Protein 8GR7 (pdb70)

Nearest PDB structures (foldseek):
  8gr7-assembly2_B  TM=1.003E+00  e=1.292E-47  Taiwanofungus camphoratus
  8gr5-assembly1_A  TM=9.965E-01  e=9.654E-43  Taiwanofungus camphoratus
  7ofl-assembly1_B  TM=9.695E-01  e=3.836E-22  Coniophora puteana RWD-64-598 SS2
  8gy0-assembly1_A  TM=8.662E-01  e=9.478E-16  Agrocybe pediades
  4okz-assembly3_C  TM=9.118E-01  e=4.855E-12  Streptomyces pristinaespiralis ATCC 25486

Organism: Taiwanofungus camphoratus (NCBI:txid2696576)

CATH classification: 1.10.600.10

Secondary structure (DSSP, 8-state):
-EEE---TGGG--SPP---TTHHHHHHHHHHHHHTS--S-HHHHHHHTTS-HHHHHHHHSTT--HHHHHHHHHHHHHHHHHHHHHHTS-HHHHHHHHHHHHHHHH-TT---S-HHHHHHHHHHHHHHHH--HHHHHHHHHHHHHHHHHHHHHHHHHHHT----HHHHHHHHHHHT-HHHHHTTHHHHHTSPPPGGGGG-HHHHHHHHHHHHHHHHHHHHHHHHHHHHTT-TTSSHHHHHHHHHT--HHHHHHHHHHHHHHHHHHHHHHHTT-----HHHHHHHHHHHHHHHHHHHHHHHHHTTSSTTTGGGHHHHHHH-EEEPPP-/-EEE---TTTT--SPP---TTHHHHHHHHHHHHTTS--S-HHHHHHHTTS-HHHHHHHHSTT--HHHHHHHHHHHHHHHHHHHHHHTS-HHHHHHHHHHHHHHHH-TT---S-HHHHHHHHHHHHHTTT--HHHHHHHHHHHHHHHHHHHHHHHHHHHT----HHHHHHHHHHHT-HHHHHTTHHHHTTSPPPGGGGG-HHHHHHHHHHHHHHHHHHHHHHHHHHHHTT-GGGSHHHHHHHHHT--HHHHHHHHHHHHHHHHHHHHHHGGG-----HHHHHHHHHHHHHHHHHHHHHHHHHTTSSTTT-TTHHHHHHH-EEEPP-

Foldseek 3Di:
DKAFFFLLLVLFPDDWFFAPCLVPLVVVLVVLLVVADQDDPVLVVQLVQFPQLLLLRGQPNVFDNLLSSLLSLVSSLLVSLLRNLVPDALVVNLVSLVLLLCLLPPVVDAPPHRSSVSSVVSSVSLVVQADPQLSVVLSVLSVLQSVLSSVLRNCLVVVHADAPVVLVSSLLRVVCVVNSLSCLCVRVRHDADPVQCPDPLSVLLVVLLSVLLSLSCQLLQCQVCVQVSNNRSGQQVNCCVPVVDDNNVSSVVSNVSNSVSSVSNVVSVVVDDDDDPVNVVSSVSSSVSSSSSSNSSVVSSLVTCNRAHPCSVVCSPVSMDDHDHD/DKAFFFLLLVLFPDDWFFAPCLVVLVVVLVVLLVVFDQDDPVVVVQLVQFPQLLLLRQLPNPFDRLLSSLLSLVSSLLVSLLRNLVPDALVVNLVSLVLLLCLLPPVPDDPPHRNSVSSVVSSVSLVVQADPQLSVQLSVLSVLQSVLSSVLRNCLVVVHADAPVVLLSSLLRVVCVSNSLSCLCVRVRHDAPPCCCVDPLSVLLVVLLSVLLSLSCQLLQCQVCVVVSSNSSGQQVNCCVPVVDDNNVSSVVSNVVNSVSSVSNVVSVVVDDDDDVVNVVSSVSSSVSSSSSSNSSVVSSLVGCNRAHPCSVVCSPRSMDDHDD

B-factor: mean 23.06, std 11.23, range [4.75, 78.36]

Solvent-accessible surface area: 26043 Å² total; per-residue (Å²): 201,92,6,55,2,14,52,1,51,80,59,18,86,35,119,27,47,40,4,115,62,7,37,131,0,9,59,70,0,40,68,32,5,68,83,28,138,51,25,65,103,185,29,110,52,132,18,78,43,4,6,6,15,0,13,0,0,7,0,0,9,74,4,35,73,47,35,0,33,0,0,0,1,0,4,0,0,14,24,2,1,43,10,31,4,15,101,49,68,0,148,69,0,78,110,12,2,35,18,0,8,39,0,0,99,57,99,93,72,79,81,68,43,31,17,0,113,0,0,36,62,0,39,50,27,0,66,137,122,18,20,118,12,2,34,134,32,0,33,111,25,0,87,63,5,3,50,2,6,0,85,22,0,47,35,52,94,160,52,97,21,19,66,43,78,47,4,44,89,6,24,63,25,7,31,7,4,51,1,6,1,10,0,0,8,1,16,54,62,76,43,6,56,91,47,4,47,127,18,93,38,1,72,38,0,17,64,6,0,0,10,0,10,5,14,1,25,1,1,3,1,19,7,27,23,17,12,82,40,24,25,26,20,0,0,0,14,0,4,43,154,78,105,141,40,91,27,60,52,0,0,80,44,0,4,112,53,0,35,76,21,8,88,131,1,56,95,9,86,72,51,43,52,93,104,39,124,87,31,38,59,14,3,55,53,6,6,122,2,0,20,49,10,2,4,0,6,0,37,2,0,10,31,0,23,45,9,18,18,73,47,3,9,36,26,78,53,38,69,72,9,66,62,104,163,197,176,120,5,57,3,15,54,1,54,79,60,18,87,39,120,22,50,40,4,118,62,7,45,127,0,10,64,61,0,41,68,30,8,64,84,28,143,50,22,66,110,180,30,104,58,134,16,76,43,3,4,5,18,0,14,0,0,8,0,0,10,71,4,34,59,51,35,0,33,0,0,1,1,0,5,0,0,13,23,3,1,42,20,30,2,16,103,48,61,0,138,52,1,69,119,12,2,55,13,0,14,32,0,0,101,65,91,92,72,87,75,68,44,37,19,0,121,1,0,52,65,0,39,52,36,0,61,148,129,20,19,113,9,1,42,117,21,0,33,101,22,0,68,63,5,5,55,2,6,0,89,24,0,41,34,50,106,165,51,99,18,20,66,73,76,48,3,31,90,21,22,64,25,8,32,7,4,49,2,6,1,12,0,0,11,2,13,57,61,78,41,8,58,81,49,3,38,132,20,99,39,2,85,48,0,17,54,0,0,0,5,0,10,2,12,1,24,2,1,3,3,24,13,38,33,43,28,97,58,25,28,26,20,0,0,0,15,0,4,58,150,80,102,140,39,86,25,58,54,0,1,82,44,0,4,111,49,0,36,64,1,8,89,99,0,54,102,18,81,67,49,46,52,92,106,39,123,88,30,43,60,17,3,51,55,6,6,114,2,0,18,50,9,2,5,0,6,0,37,2,0,10,29,0,23,67,12,22,20,76,48,2,7,35,25,75,55,35,66,73,10,78,35,115,195

Structure (mmCIF, N/CA/C/O backbone):
data_8GR7
#
_entry.id   8GR7
#
_cell.length_a   45.203
_cell.length_b   45.224
_cell.length_c   79.324
_cell.angle_alpha   85.060
_cell.angle_beta   78.050
_cell.angle_gamma   79.950
#
_symmetry.space_group_name_H-M   'P 1'
#
loop_
_entity.id
_entity.type
_entity.pdbx_description
1 polymer AcCop4
2 non-polymer 'MAGNESIUM ION'
3 non-polymer PYROPHOSPHATE
4 non-polymer DI(HYDROXYETHYL)ETHER
5 water water
#
loop_
_atom_site.group_PDB
_atom_site.id
_atom_site.type_symbol
_atom_site.label_atom_id
_atom_site.label_alt_id
_atom_site.label_comp_id
_atom_site.label_asym_id
_atom_site.label_entity_id
_atom_site.label_seq_id
_atom_site.pdbx_PDB_ins_code
_atom_site.Cartn_x
_atom_site.Cartn_y
_atom_site.Cartn_z
_atom_site.occupancy
_atom_site.B_iso_or_equiv
_atom_site.auth_seq_id
_atom_site.auth_comp_id
_atom_site.auth_asym_id
_atom_site.auth_atom_id
_atom_site.pdbx_PDB_model_num
ATOM 1 N N . LYS A 1 6 ? 30.079 3.731 1.887 1.00 43.84 6 LYS A N 1
ATOM 2 C CA . LYS A 1 6 ? 29.178 3.317 0.819 1.00 44.55 6 LYS A CA 1
ATOM 3 C C . LYS A 1 6 ? 28.897 1.808 0.864 1.00 36.92 6 LYS A C 1
ATOM 4 O O . LYS A 1 6 ? 27.770 1.372 1.124 1.00 28.96 6 LYS A O 1
ATOM 10 N N . GLN A 1 7 ? 29.938 1.026 0.591 1.00 33.04 7 GLN A N 1
ATOM 11 C CA . GLN A 1 7 ? 29.850 -0.420 0.479 1.00 30.11 7 GLN A CA 1
ATOM 12 C C . GLN A 1 7 ? 31.106 -1.036 1.067 1.00 33.40 7 GLN A C 1
ATOM 13 O O . GLN A 1 7 ? 32.138 -0.376 1.211 1.00 36.01 7 GLN A O 1
ATOM 19 N N . PHE A 1 8 ? 31.017 -2.324 1.380 1.00 19.31 8 PHE A N 1
ATOM 20 C CA . PHE A 1 8 ? 32.194 -3.089 1.750 1.00 22.13 8 PHE A CA 1
ATOM 21 C C . PHE A 1 8 ? 31.906 -4.548 1.443 1.00 21.30 8 PHE A C 1
ATOM 22 O O . PHE A 1 8 ? 30.773 -4.923 1.128 1.00 19.85 8 PHE A O 1
ATOM 30 N N . THR A 1 9 ? 32.945 -5.367 1.489 1.00 17.94 9 THR A N 1
ATOM 31 C CA . THR A 1 9 ? 32.787 -6.793 1.253 1.00 18.70 9 THR A CA 1
ATOM 32 C C . THR A 1 9 ? 33.086 -7.569 2.525 1.00 23.30 9 THR A C 1
ATOM 33 O O . THR A 1 9 ? 34.063 -7.286 3.228 1.00 20.23 9 THR A O 1
ATOM 37 N N . LEU A 1 10 ? 32.213 -8.527 2.820 1.00 19.96 10 LEU A N 1
ATOM 38 C CA . LEU A 1 10 ? 32.385 -9.416 3.952 1.00 15.66 10 LEU A CA 1
ATOM 39 C C . LEU A 1 10 ? 33.627 -10.280 3.783 1.00 15.89 10 LEU A C 1
ATOM 40 O O . LEU A 1 10 ? 34.011 -10.622 2.659 1.00 15.86 10 LEU A O 1
ATOM 45 N N . PRO A 1 11 ? 34.254 -10.675 4.887 1.00 21.29 11 PRO A N 1
ATOM 46 C CA . PRO A 1 11 ? 35.263 -11.728 4.805 1.00 19.06 11 PRO A CA 1
ATOM 47 C C . PRO A 1 11 ? 34.604 -13.032 4.392 1.00 19.82 11 PRO A C 1
ATOM 48 O O . PRO A 1 11 ? 33.422 -13.270 4.661 1.00 18.67 11 PRO A O 1
ATOM 52 N N . ASP A 1 12 ? 35.376 -13.881 3.710 1.00 22.08 12 ASP A N 1
ATOM 53 C CA . ASP A 1 12 ? 34.825 -15.124 3.164 1.00 24.20 12 ASP A CA 1
ATOM 54 C C . ASP A 1 12 ? 34.938 -16.221 4.218 1.00 23.71 12 ASP A C 1
ATOM 55 O O . ASP A 1 12 ? 35.775 -17.121 4.141 1.00 15.77 12 ASP A O 1
ATOM 60 N N . LEU A 1 13 ? 34.040 -16.159 5.204 1.00 17.77 13 LEU A N 1
ATOM 61 C CA . LEU A 1 13 ? 34.147 -17.053 6.356 1.00 19.79 13 LEU A CA 1
ATOM 62 C C . LEU A 1 13 ? 33.810 -18.500 6.003 1.00 24.22 13 LEU A C 1
ATOM 63 O O . LEU A 1 13 ? 34.403 -19.430 6.568 1.00 19.99 13 LEU A O 1
ATOM 68 N N . LEU A 1 14 ? 32.861 -18.718 5.092 1.00 17.30 14 LEU A N 1
ATOM 69 C CA . LEU A 1 14 ? 32.534 -20.085 4.702 1.00 24.24 14 LEU A CA 1
ATOM 70 C C . LEU A 1 14 ? 33.726 -20.774 4.054 1.00 22.59 14 LEU A C 1
ATOM 71 O O . LEU A 1 14 ? 33.918 -21.981 4.233 1.00 24.10 14 LEU A O 1
ATOM 76 N N . ALA A 1 15 ? 34.548 -20.016 3.320 1.00 18.17 15 ALA A N 1
ATOM 77 C CA . ALA A 1 15 ? 35.764 -20.568 2.734 1.00 20.91 15 ALA A CA 1
ATOM 78 C C . ALA A 1 15 ? 36.758 -20.992 3.799 1.00 25.20 15 ALA A C 1
ATOM 79 O O . ALA A 1 15 ? 37.592 -21.868 3.549 1.00 26.61 15 ALA A O 1
ATOM 81 N N . MET A 1 16 ? 36.697 -20.381 4.981 1.00 21.25 16 MET A N 1
ATOM 82 C CA . MET A 1 16 ? 37.598 -20.727 6.073 1.00 23.81 16 MET A CA 1
ATOM 83 C C . MET A 1 16 ? 37.068 -21.857 6.936 1.00 29.34 16 MET A C 1
ATOM 84 O O . MET A 1 16 ? 37.759 -22.276 7.870 1.00 29.54 16 MET A O 1
ATOM 89 N N . CYS A 1 17 ? 35.863 -22.354 6.650 1.00 20.04 17 CYS A N 1
ATOM 90 C CA . CYS A 1 17 ? 35.229 -23.346 7.499 1.00 25.82 17 CYS A CA 1
ATOM 91 C C . CYS A 1 17 ? 35.417 -24.730 6.903 1.00 24.50 17 CYS A C 1
ATOM 92 O O . CYS A 1 17 ? 34.816 -25.038 5.863 1.00 30.04 17 CYS A O 1
ATOM 95 N N . PRO A 1 18 ? 36.232 -25.593 7.520 1.00 21.35 18 PRO A N 1
ATOM 96 C CA . PRO A 1 18 ? 36.405 -26.959 7.013 1.00 20.07 18 PRO A CA 1
ATOM 97 C C . PRO A 1 18 ? 35.317 -27.930 7.437 1.00 26.71 18 PRO A C 1
ATOM 98 O O . PRO A 1 18 ? 35.336 -29.080 6.981 1.00 27.54 18 PRO A O 1
ATOM 102 N N . PHE A 1 19 ? 34.405 -27.538 8.324 1.00 19.93 19 PHE A N 1
ATOM 103 C CA . PHE A 1 19 ? 33.395 -28.472 8.805 1.00 26.84 19 PHE A CA 1
ATOM 104 C C . PHE A 1 19 ? 32.263 -28.624 7.799 1.00 21.30 19 PHE A C 1
ATOM 105 O O . PHE A 1 19 ? 31.964 -27.713 7.026 1.00 31.53 19 PHE A O 1
ATOM 113 N N . THR A 1 20 ? 31.628 -29.792 7.818 1.00 20.45 20 THR A N 1
ATOM 114 C CA . THR A 1 20 ? 30.509 -30.086 6.934 1.00 26.22 20 THR A CA 1
ATOM 115 C C . THR A 1 20 ? 29.210 -29.833 7.689 1.00 29.26 20 THR A C 1
ATOM 116 O O . THR A 1 20 ? 28.985 -30.415 8.756 1.00 32.27 20 THR A O 1
ATOM 120 N N . GLY A 1 21 ? 28.368 -28.950 7.145 1.00 20.94 21 GLY A N 1
ATOM 121 C CA . GLY A 1 21 ? 27.151 -28.585 7.835 1.00 17.72 21 GLY A CA 1
ATOM 122 C C . GLY A 1 21 ? 26.022 -29.556 7.563 1.00 26.07 21 GLY A C 1
ATOM 123 O O . GLY A 1 21 ? 26.056 -30.342 6.619 1.00 22.16 21 GLY A O 1
ATOM 124 N N . SER A 1 22 ? 25.002 -29.491 8.417 1.00 28.06 22 SER A N 1
ATOM 125 C CA . SER A 1 22 ? 23.841 -30.351 8.273 1.00 17.45 22 SER A CA 1
ATOM 126 C C . SER A 1 22 ? 22.614 -29.613 8.779 1.00 17.13 22 SER A C 1
ATOM 127 O O . SER A 1 22 ? 22.708 -28.509 9.328 1.00 19.68 22 SER A O 1
ATOM 130 N N . THR A 1 23 ? 21.451 -30.239 8.582 1.00 16.80 23 THR A N 1
ATOM 131 C CA . THR A 1 23 ? 20.188 -29.702 9.070 1.00 18.92 23 THR A CA 1
ATOM 132 C C . THR A 1 23 ? 19.411 -30.795 9.790 1.00 19.26 23 THR A C 1
ATOM 133 O O . THR A 1 23 ? 19.682 -31.991 9.646 1.00 16.55 23 THR A O 1
ATOM 137 N N . ASN A 1 24 ? 18.444 -30.367 10.569 1.00 11.14 24 ASN A N 1
ATOM 138 C CA . ASN A 1 24 ? 17.690 -31.298 11.382 1.00 18.10 24 ASN A CA 1
ATOM 139 C C . ASN A 1 24 ? 16.486 -31.820 10.610 1.00 18.50 24 ASN A C 1
ATOM 140 O O . ASN A 1 24 ? 15.674 -31.020 10.133 1.00 22.15 24 ASN A O 1
ATOM 145 N N . PRO A 1 25 ? 16.329 -33.141 10.499 1.00 20.85 25 PRO A N 1
ATOM 146 C CA . PRO A 1 25 ? 15.156 -33.693 9.788 1.00 25.07 25 PRO A CA 1
ATOM 147 C C . PRO A 1 25 ? 13.820 -33.346 10.428 1.00 24.21 25 PRO A C 1
ATOM 148 O O . PRO A 1 25 ? 12.790 -33.398 9.744 1.00 24.81 25 PRO A O 1
ATOM 152 N N . HIS A 1 26 ? 13.793 -33.006 11.714 1.00 17.48 26 HIS A N 1
ATOM 153 C CA . HIS A 1 26 ? 12.567 -32.621 12.397 1.00 17.10 26 HIS A CA 1
ATOM 154 C C . HIS A 1 26 ? 12.211 -31.163 12.196 1.00 17.50 26 HIS A C 1
ATOM 155 O O . HIS A 1 26 ? 11.304 -30.677 12.882 1.00 18.42 26 HIS A O 1
ATOM 162 N N . TYR A 1 27 ? 12.904 -30.456 11.297 1.00 16.74 27 TYR A N 1
ATOM 163 C CA . TYR A 1 27 ? 12.700 -29.015 11.177 1.00 19.39 27 TYR A CA 1
ATOM 164 C C . TYR A 1 27 ? 11.253 -28.681 10.833 1.00 23.06 27 TYR A C 1
ATOM 165 O O . TYR A 1 27 ? 10.639 -27.813 11.462 1.00 19.48 27 TYR A O 1
ATOM 174 N N . ALA A 1 28 ? 10.697 -29.350 9.825 1.00 21.20 28 ALA A N 1
ATOM 175 C CA . ALA A 1 28 ? 9.381 -28.967 9.335 1.00 18.46 28 ALA A CA 1
ATOM 176 C C . ALA A 1 28 ? 8.335 -29.033 10.443 1.00 16.75 28 ALA A C 1
ATOM 177 O O . ALA A 1 28 ? 7.532 -28.108 10.602 1.00 19.45 28 ALA A O 1
ATOM 179 N N . LYS A 1 29 ? 8.347 -30.098 11.244 1.00 15.76 29 LYS A N 1
ATOM 180 C CA . LYS A 1 29 ? 7.304 -30.255 12.251 1.00 19.25 29 LYS A CA 1
ATOM 181 C C . LYS A 1 29 ? 7.606 -29.488 13.538 1.00 22.13 29 LYS A C 1
ATOM 182 O O . LYS A 1 29 ? 6.731 -28.775 14.034 1.00 15.72 29 LYS A O 1
ATOM 188 N N . ALA A 1 30 ? 8.839 -29.548 14.056 1.00 21.79 30 ALA A N 1
ATOM 189 C CA . ALA A 1 30 ? 9.154 -28.797 15.271 1.00 18.54 30 ALA A CA 1
ATOM 190 C C . ALA A 1 30 ? 9.136 -27.291 15.041 1.00 18.54 30 ALA A C 1
ATOM 191 O O . ALA A 1 30 ? 8.786 -26.537 15.955 1.00 18.28 30 ALA A O 1
ATOM 193 N N . ALA A 1 31 ? 9.507 -26.828 13.840 1.00 19.76 31 ALA A N 1
ATOM 194 C CA . ALA A 1 31 ? 9.478 -25.390 13.573 1.00 19.86 31 ALA A CA 1
ATOM 195 C C . ALA A 1 31 ? 8.054 -24.862 13.534 1.00 14.77 31 ALA A C 1
ATOM 196 O O . ALA A 1 31 ? 7.783 -23.775 14.054 1.00 19.46 31 ALA A O 1
ATOM 198 N N . ALA A 1 32 ? 7.130 -25.605 12.908 1.00 17.32 32 ALA A N 1
ATOM 199 C CA . ALA A 1 32 ? 5.727 -25.187 12.907 1.00 19.81 32 ALA A CA 1
ATOM 200 C C . ALA A 1 32 ? 5.169 -25.130 14.326 1.00 15.85 32 ALA A C 1
ATOM 201 O O . ALA A 1 32 ? 4.433 -24.202 14.677 1.00 16.46 32 ALA A O 1
ATOM 203 N N . GLU A 1 33 ? 5.516 -26.117 15.155 1.00 17.31 33 GLU A N 1
ATOM 204 C CA . GLU A 1 33 ? 5.104 -26.105 16.557 1.00 18.36 33 GLU A CA 1
ATOM 205 C C . GLU A 1 33 ? 5.713 -24.927 17.305 1.00 13.50 33 GLU A C 1
ATOM 206 O O . GLU A 1 33 ? 5.027 -24.235 18.064 1.00 16.41 33 GLU A O 1
ATOM 212 N N . SER A 1 34 ? 7.023 -24.717 17.147 1.00 17.13 34 SER A N 1
ATOM 213 C CA . SER A 1 34 ? 7.686 -23.631 17.865 1.00 10.66 34 SER A CA 1
ATOM 214 C C . SER A 1 34 ? 7.191 -22.273 17.392 1.00 12.78 34 SER A C 1
ATOM 215 O O . SER A 1 34 ? 6.959 -21.367 18.206 1.00 17.83 34 SER A O 1
ATOM 218 N N . SER A 1 35 ? 7.013 -22.101 16.080 1.00 15.07 35 SER A N 1
ATOM 219 C CA . SER A 1 35 ? 6.553 -20.803 15.594 1.00 16.11 35 SER A CA 1
ATOM 220 C C . SER A 1 35 ? 5.135 -20.517 16.077 1.00 27.02 35 SER A C 1
ATOM 221 O O . SER A 1 35 ? 4.818 -19.379 16.453 1.00 25.92 35 SER A O 1
ATOM 224 N N . ALA A 1 36 ? 4.277 -21.545 16.094 1.00 19.86 36 ALA A N 1
ATOM 225 C CA . ALA A 1 36 ? 2.926 -21.360 16.616 1.00 16.42 36 ALA A CA 1
ATOM 226 C C . ALA A 1 36 ? 2.954 -21.068 18.110 1.00 22.51 36 ALA A C 1
ATOM 227 O O . ALA A 1 36 ? 2.171 -20.248 18.604 1.00 27.66 36 ALA A O 1
ATOM 229 N N . TRP A 1 37 ? 3.866 -21.711 18.840 1.00 18.97 37 TRP A N 1
ATOM 230 C CA . TRP A 1 37 ? 4.016 -21.448 20.270 1.00 20.56 37 TRP A CA 1
ATOM 231 C C . TRP A 1 37 ? 4.412 -19.998 20.551 1.00 23.52 37 TRP A C 1
ATOM 232 O O . TRP A 1 37 ? 3.779 -19.329 21.373 1.00 22.08 37 TRP A O 1
ATOM 243 N N . VAL A 1 38 ? 5.479 -19.502 19.917 1.00 20.82 38 VAL A N 1
ATOM 244 C CA . VAL A 1 38 ? 5.950 -18.156 20.248 1.00 20.53 38 VAL A CA 1
ATOM 245 C C . VAL A 1 38 ? 4.951 -17.105 19.782 1.00 21.97 38 VAL A C 1
ATOM 246 O O . VAL A 1 38 ? 4.760 -16.075 20.441 1.00 16.88 38 VAL A O 1
ATOM 250 N N . ASN A 1 39 ? 4.297 -17.341 18.650 1.00 23.34 39 ASN A N 1
ATOM 251 C CA . ASN A 1 39 ? 3.351 -16.370 18.123 1.00 33.28 39 ASN A CA 1
ATOM 252 C C . ASN A 1 39 ? 2.024 -16.391 18.859 1.00 33.34 39 ASN A C 1
ATOM 253 O O . ASN A 1 39 ? 1.170 -15.533 18.610 1.00 39.42 39 ASN A O 1
ATOM 258 N N . SER A 1 40 ? 1.845 -17.327 19.772 1.00 30.58 40 SER A N 1
ATOM 259 C CA . SER A 1 40 ? 0.698 -17.308 20.657 1.00 35.70 40 SER A CA 1
ATOM 260 C C . SER A 1 40 ? 0.834 -16.245 21.739 1.00 41.09 40 SER A C 1
ATOM 261 O O . SER A 1 40 ? -0.051 -16.125 22.594 1.00 37.15 40 SER A O 1
ATOM 264 N N . TYR A 1 41 ? 1.914 -15.469 21.714 1.00 33.77 41 TYR A N 1
ATOM 265 C CA . TYR A 1 41 ? 2.152 -14.429 22.696 1.00 27.05 41 TYR A CA 1
ATOM 266 C C . TYR A 1 41 ? 2.186 -13.069 22.013 1.00 27.11 41 TYR A C 1
ATOM 267 O O . TYR A 1 41 ? 2.683 -12.931 20.889 1.00 25.02 41 TYR A O 1
ATOM 276 N N . ASN A 1 42 ? 1.629 -12.068 22.684 1.00 31.63 42 ASN A N 1
ATOM 277 C CA . ASN A 1 42 ? 1.627 -10.699 22.182 1.00 43.35 42 ASN A CA 1
ATOM 278 C C . ASN A 1 42 ? 2.634 -9.905 23.006 1.00 42.00 42 ASN A C 1
ATOM 279 O O . ASN A 1 42 ? 2.372 -9.572 24.167 1.00 41.06 42 ASN A O 1
ATOM 284 N N . ILE A 1 43 ? 3.786 -9.616 22.405 1.00 38.66 43 ILE A N 1
ATOM 285 C CA . ILE A 1 43 ? 4.896 -8.988 23.115 1.00 36.88 43 ILE A CA 1
ATOM 286 C C . ILE A 1 43 ? 5.614 -7.997 22.211 1.00 30.19 43 ILE A C 1
ATOM 287 O O . ILE A 1 43 ? 6.151 -6.993 22.684 1.00 36.46 43 ILE A O 1
ATOM 292 N N . LEU A 1 44 ? 5.629 -8.266 20.910 1.00 24.97 44 LEU A N 1
ATOM 293 C CA . LEU A 1 44 ? 6.349 -7.438 19.956 1.00 24.37 44 LEU A CA 1
ATOM 294 C C . LEU A 1 44 ? 5.402 -6.485 19.233 1.00 31.07 44 LEU A C 1
ATOM 295 O O . LEU A 1 44 ? 4.213 -6.765 19.059 1.00 32.52 44 LEU A O 1
ATOM 300 N N . SER A 1 45 ? 5.952 -5.355 18.804 1.00 31.03 45 SER A N 1
ATOM 301 C CA . SER A 1 45 ? 5.208 -4.433 17.965 1.00 40.48 45 SER A CA 1
ATOM 302 C C . SER A 1 45 ? 4.912 -5.079 16.616 1.00 46.30 45 SER A C 1
ATOM 303 O O . SER A 1 45 ? 5.572 -6.033 16.194 1.00 42.20 45 SER A O 1
ATOM 306 N N . ASP A 1 46 ? 3.893 -4.549 15.934 1.00 42.44 46 ASP A N 1
ATOM 307 C CA . ASP A 1 46 ? 3.548 -5.080 14.620 1.00 50.93 46 ASP A CA 1
ATOM 308 C C . ASP A 1 46 ? 4.722 -4.994 13.652 1.00 45.65 46 ASP A C 1
ATOM 309 O O . ASP A 1 46 ? 4.884 -5.873 12.798 1.00 49.63 46 ASP A O 1
ATOM 314 N N . ARG A 1 47 ? 5.560 -3.961 13.775 1.00 42.71 47 ARG A N 1
ATOM 315 C CA . ARG A 1 47 ? 6.718 -3.852 12.890 1.00 44.26 47 ARG A CA 1
ATOM 316 C C . ARG A 1 47 ? 7.803 -4.855 13.274 1.00 45.54 47 ARG A C 1
ATOM 317 O O . ARG A 1 47 ? 8.396 -5.503 12.402 1.00 33.73 47 ARG A O 1
ATOM 325 N N . LYS A 1 48 ? 8.074 -4.996 14.574 1.00 43.57 48 LYS A N 1
ATOM 326 C CA . LYS A 1 48 ? 9.016 -6.013 15.028 1.00 38.37 48 LYS A CA 1
ATOM 327 C C . LYS A 1 48 ? 8.499 -7.416 14.719 1.00 35.43 48 LYS A C 1
ATOM 328 O O . LYS A 1 48 ? 9.271 -8.296 14.318 1.00 31.35 48 LYS A O 1
ATOM 334 N N . ARG A 1 49 ? 7.193 -7.641 14.890 1.00 30.88 49 ARG A N 1
ATOM 335 C CA . ARG A 1 49 ? 6.614 -8.937 14.548 1.00 29.12 49 ARG A CA 1
ATOM 336 C C . ARG A 1 49 ? 6.850 -9.276 13.083 1.00 32.99 49 ARG A C 1
ATOM 337 O O . ARG A 1 49 ? 7.274 -10.388 12.754 1.00 33.46 49 ARG A O 1
ATOM 345 N N . ALA A 1 50 ? 6.577 -8.323 12.188 1.00 33.69 50 ALA A N 1
ATOM 346 C CA . ALA A 1 50 ? 6.760 -8.561 10.760 1.00 32.87 50 ALA A CA 1
ATOM 347 C C . ALA A 1 50 ? 8.179 -9.031 10.442 1.00 35.11 50 ALA A C 1
ATOM 348 O O . ALA A 1 50 ? 8.369 -9.933 9.618 1.00 32.16 50 ALA A O 1
ATOM 350 N N . PHE A 1 51 ? 9.191 -8.438 11.084 1.00 31.34 51 PHE A N 1
ATOM 351 C CA . PHE A 1 51 ? 10.563 -8.887 10.846 1.00 29.29 51 PHE A CA 1
ATOM 352 C C . PHE A 1 51 ? 10.832 -10.228 11.521 1.00 31.07 51 PHE A C 1
ATOM 353 O O . PHE A 1 51 ? 11.500 -11.101 10.945 1.00 26.97 51 PHE A O 1
ATOM 361 N N . PHE A 1 52 ? 10.326 -10.397 12.748 1.00 27.06 52 PHE A N 1
ATOM 362 C CA . PHE A 1 52 ? 10.543 -11.621 13.521 1.00 26.72 52 PHE A CA 1
ATOM 363 C C . PHE A 1 52 ? 10.021 -12.844 12.781 1.00 25.42 52 PHE A C 1
ATOM 364 O O . PHE A 1 52 ? 10.729 -13.850 12.636 1.00 22.02 52 PHE A O 1
ATOM 372 N N . VAL A 1 53 ? 8.768 -12.789 12.322 1.00 24.03 53 VAL A N 1
ATOM 373 C CA . VAL A 1 53 ? 8.188 -13.942 11.642 1.00 27.36 53 VAL A CA 1
ATOM 374 C C . VAL A 1 53 ? 8.818 -14.190 10.278 1.00 33.82 53 VAL A C 1
ATOM 375 O O . VAL A 1 53 ? 8.570 -15.245 9.679 1.00 36.68 53 VAL A O 1
ATOM 379 N N . THR A 1 54 ? 9.639 -13.254 9.787 1.00 31.71 54 THR A N 1
ATOM 380 C CA . THR A 1 54 ? 10.356 -13.369 8.520 1.00 34.95 54 THR A CA 1
ATOM 381 C C . THR A 1 54 ? 11.820 -13.759 8.704 1.00 36.42 54 THR A C 1
ATOM 382 O O . THR A 1 54 ? 12.534 -13.949 7.710 1.00 28.05 54 THR A O 1
ATOM 386 N N . GLY A 1 55 ? 12.287 -13.879 9.944 1.00 22.99 55 GLY A N 1
ATOM 387 C CA . GLY A 1 55 ? 13.688 -14.135 10.201 1.00 24.40 55 GLY A CA 1
ATOM 388 C C . GLY A 1 55 ? 14.141 -15.578 10.163 1.00 26.31 55 GLY A C 1
ATOM 389 O O . GLY A 1 55 ? 15.347 -15.834 10.278 1.00 26.44 55 GLY A O 1
ATOM 390 N N . SER A 1 56 ? 13.223 -16.532 10.006 1.00 17.88 56 SER A N 1
ATOM 391 C CA . SER A 1 56 ? 13.554 -17.962 10.020 1.00 18.17 56 SER A CA 1
ATOM 392 C C . SER A 1 56 ? 14.358 -18.343 11.262 1.00 14.77 56 SER A C 1
ATOM 393 O O . SER A 1 56 ? 15.429 -18.943 11.174 1.00 19.67 56 SER A O 1
ATOM 396 N N . ASN A 1 57 ? 13.818 -17.987 12.432 1.00 18.78 57 ASN A N 1
ATOM 397 C CA . ASN A 1 57 ? 14.495 -18.310 13.688 1.00 16.84 57 ASN A CA 1
ATOM 398 C C . ASN A 1 57 ? 14.747 -19.806 13.822 1.00 14.88 57 ASN A C 1
ATOM 399 O O . ASN A 1 57 ? 15.829 -20.223 14.247 1.00 12.32 57 ASN A O 1
ATOM 404 N N . GLU A 1 58 ? 13.755 -20.633 13.482 1.00 16.39 58 GLU A N 1
ATOM 405 C CA . GLU A 1 58 ? 13.923 -22.066 13.686 1.00 17.23 58 GLU A CA 1
ATOM 406 C C . GLU A 1 58 ? 14.942 -22.646 12.721 1.00 18.00 58 GLU A C 1
ATOM 407 O O . GLU A 1 58 ? 15.553 -23.679 13.018 1.00 15.80 58 GLU A O 1
ATOM 413 N N . LEU A 1 59 ? 15.131 -22.006 11.559 1.00 13.93 59 LEU A N 1
ATOM 414 C CA . LEU A 1 59 ? 16.147 -22.471 10.623 1.00 16.71 59 LEU A CA 1
ATOM 415 C C . LEU A 1 59 ? 17.545 -22.387 11.226 1.00 14.00 59 LEU A C 1
ATOM 416 O O . LEU A 1 59 ? 18.402 -23.232 10.929 1.00 14.39 59 LEU A O 1
ATOM 421 N N . LEU A 1 60 ? 17.800 -21.380 12.067 1.00 11.73 60 LEU A N 1
ATOM 422 C CA . LEU A 1 60 ? 19.086 -21.299 12.758 1.00 15.40 60 LEU A CA 1
ATOM 423 C C . LEU A 1 60 ? 19.302 -22.516 13.641 1.00 13.63 60 LEU A C 1
ATOM 424 O O . LEU A 1 60 ? 20.392 -23.106 13.654 1.00 12.20 60 LEU A O 1
ATOM 429 N N . VAL A 1 61 ? 18.262 -22.903 14.384 1.00 10.77 61 VAL A N 1
ATOM 430 C CA . VAL A 1 61 ? 18.314 -24.082 15.247 1.00 12.67 61 VAL A CA 1
ATOM 431 C C . VAL A 1 61 ? 18.510 -25.351 14.428 1.00 16.90 61 VAL A C 1
ATOM 432 O O . VAL A 1 61 ? 19.226 -26.263 14.846 1.00 10.32 61 VAL A O 1
ATOM 436 N N . SER A 1 62 ? 17.840 -25.451 13.274 1.00 12.07 62 SER A N 1
ATOM 437 C CA . SER A 1 62 ? 18.010 -26.623 12.416 1.00 16.29 62 SER A CA 1
ATOM 438 C C . SER A 1 62 ? 19.476 -26.804 12.019 1.00 13.05 62 SER A C 1
ATOM 439 O O . SER A 1 62 ? 20.026 -27.911 12.101 1.00 8.39 62 SER A O 1
ATOM 442 N N . HIS A 1 63 ? 20.134 -25.705 11.633 1.00 11.16 63 HIS A N 1
ATOM 443 C CA . HIS A 1 63 ? 21.518 -25.756 11.167 1.00 13.92 63 HIS A CA 1
ATOM 444 C C . HIS A 1 63 ? 22.502 -26.019 12.302 1.00 15.41 63 HIS A C 1
ATOM 445 O O . HIS A 1 63 ? 23.560 -26.629 12.084 1.00 18.64 63 HIS A O 1
ATOM 452 N N . THR A 1 64 ? 22.200 -25.553 13.510 1.00 10.42 64 THR A N 1
ATOM 453 C CA . THR A 1 64 ? 23.178 -25.621 14.589 1.00 14.94 64 THR A CA 1
ATOM 454 C C . THR A 1 64 ? 22.995 -26.813 15.510 1.00 10.47 64 THR A C 1
ATOM 455 O O . THR A 1 64 ? 23.978 -27.248 16.125 1.00 11.36 64 THR A O 1
ATOM 459 N N . TYR A 1 65 ? 21.782 -27.369 15.607 1.00 7.71 65 TYR A N 1
ATOM 460 C CA . TYR A 1 65 ? 21.519 -28.625 16.321 1.00 15.18 65 TYR A CA 1
ATOM 461 C C . TYR A 1 65 ? 20.925 -29.669 15.367 1.00 9.57 65 TYR A C 1
ATOM 462 O O . TYR A 1 65 ? 19.818 -30.173 15.589 1.00 13.26 65 TYR A O 1
ATOM 471 N N . PRO A 1 66 ? 21.642 -30.028 14.300 1.00 8.05 66 PRO A N 1
ATOM 472 C CA . PRO A 1 66 ? 21.043 -30.912 13.290 1.00 14.62 66 PRO A CA 1
ATOM 473 C C . PRO A 1 66 ? 20.945 -32.344 13.751 1.00 17.50 66 PRO A C 1
ATOM 474 O O . PRO A 1 66 ? 20.242 -33.134 13.114 1.00 15.03 66 PRO A O 1
ATOM 478 N N . TYR A 1 67 ? 21.626 -32.681 14.844 1.00 19.23 67 TYR A N 1
ATOM 479 C CA . TYR A 1 67 ? 21.669 -34.005 15.437 1.00 18.63 67 TYR A CA 1
ATOM 480 C C . TYR A 1 67 ? 20.590 -34.211 16.490 1.00 14.94 67 TYR A C 1
ATOM 481 O O . TYR A 1 67 ? 20.412 -35.336 16.945 1.00 15.40 67 TYR A O 1
ATOM 490 N N . ALA A 1 68 ? 19.856 -33.166 16.873 1.00 10.31 68 ALA A N 1
ATOM 491 C CA . ALA A 1 68 ? 18.948 -33.266 18.011 1.00 14.27 68 ALA A CA 1
ATOM 492 C C . ALA A 1 68 ? 17.731 -34.137 17.693 1.00 14.74 68 ALA A C 1
ATOM 493 O O . ALA A 1 68 ? 17.136 -34.040 16.615 1.00 16.30 68 ALA A O 1
ATOM 495 N N . GLY A 1 69 ? 17.372 -35.000 18.637 1.00 14.91 69 GLY A N 1
ATOM 496 C CA . GLY A 1 69 ? 16.105 -35.707 18.556 1.00 19.17 69 GLY A CA 1
ATOM 497 C C . GLY A 1 69 ? 14.944 -34.736 18.670 1.00 24.73 69 GLY A C 1
ATOM 498 O O . GLY A 1 69 ? 15.098 -33.581 19.059 1.00 19.65 69 GLY A O 1
ATOM 499 N N . TYR A 1 70 ? 13.749 -35.219 18.320 1.00 16.92 70 TYR A N 1
ATOM 500 C CA . TYR A 1 70 ? 12.605 -34.319 18.187 1.00 17.03 70 TYR A CA 1
ATOM 501 C C . TYR A 1 70 ? 12.387 -33.485 19.440 1.00 19.64 70 TYR A C 1
ATOM 502 O O . TYR A 1 70 ? 12.295 -32.255 19.377 1.00 21.14 70 TYR A O 1
ATOM 511 N N . GLU A 1 71 ? 12.238 -34.158 20.581 1.00 16.31 71 GLU A N 1
ATOM 512 C CA . GLU A 1 71 ? 11.904 -33.473 21.823 1.00 18.77 71 GLU A CA 1
ATOM 513 C C . GLU A 1 71 ? 12.920 -32.383 22.138 1.00 16.80 71 GLU A C 1
ATOM 514 O O . GLU A 1 71 ? 12.563 -31.221 22.382 1.00 14.23 71 GLU A O 1
ATOM 520 N N . GLN A 1 72 ? 14.197 -32.744 22.120 1.00 13.64 72 GLN A N 1
ATOM 521 C CA . GLN A 1 72 ? 15.249 -31.773 22.400 1.00 14.15 72 GLN A CA 1
ATOM 522 C C . GLN A 1 72 ? 15.319 -30.692 21.328 1.00 14.16 72 GLN A C 1
ATOM 523 O O . GLN A 1 72 ? 15.597 -29.531 21.649 1.00 10.56 72 GLN A O 1
ATOM 529 N N . PHE A 1 73 ? 15.083 -31.048 20.055 1.00 10.40 73 PHE A N 1
ATOM 530 C CA . PHE A 1 73 ? 15.139 -30.042 18.995 1.00 16.84 73 PHE A CA 1
ATOM 531 C C . PHE A 1 73 ? 14.027 -29.013 19.151 1.00 16.28 73 PHE A C 1
ATOM 532 O O . PHE A 1 73 ? 14.260 -27.807 19.005 1.00 12.54 73 PHE A O 1
ATOM 540 N N . ARG A 1 74 ? 12.812 -29.471 19.445 1.00 15.64 74 ARG A N 1
ATOM 541 C CA . ARG A 1 74 ? 11.706 -28.546 19.664 1.00 11.11 74 ARG A CA 1
ATOM 542 C C . ARG A 1 74 ? 12.005 -27.599 20.824 1.00 7.66 74 ARG A C 1
ATOM 543 O O . ARG A 1 74 ? 11.768 -26.393 20.732 1.00 11.22 74 ARG A O 1
ATOM 551 N N . THR A 1 75 ? 12.546 -28.130 21.914 1.00 11.86 75 THR A N 1
ATOM 552 C CA . THR A 1 75 ? 12.959 -27.282 23.023 1.00 9.60 75 THR A CA 1
ATOM 553 C C . THR A 1 75 ? 13.981 -26.236 22.578 1.00 13.66 75 THR A C 1
ATOM 554 O O . THR A 1 75 ? 13.902 -25.075 22.985 1.00 11.19 75 THR A O 1
ATOM 558 N N . CYS A 1 76 ? 14.948 -26.631 21.749 1.00 9.33 76 CYS A N 1
ATOM 559 C CA . CYS A 1 76 ? 15.937 -25.665 21.270 1.00 10.34 76 CYS A CA 1
ATOM 560 C C . CYS A 1 76 ? 15.288 -24.603 20.393 1.00 10.52 76 CYS A C 1
ATOM 561 O O . CYS A 1 76 ? 15.688 -23.433 20.410 1.00 10.79 76 CYS A O 1
ATOM 564 N N . CYS A 1 77 ? 14.296 -24.997 19.593 1.00 9.84 77 CYS A N 1
ATOM 565 C CA . CYS A 1 77 ? 13.572 -24.017 18.795 1.00 14.33 77 CYS A CA 1
ATOM 566 C C . CYS A 1 77 ? 12.850 -23.023 19.691 1.00 8.51 77 CYS A C 1
ATOM 567 O O . CYS A 1 77 ? 12.924 -21.808 19.481 1.00 8.24 77 CYS A O 1
ATOM 570 N N . ASP A 1 78 ? 12.152 -23.524 20.718 1.00 14.15 78 ASP A N 1
ATOM 571 C CA . ASP A 1 78 ? 11.465 -22.632 21.651 1.00 15.12 78 ASP A CA 1
ATOM 572 C C . ASP A 1 78 ? 12.450 -21.704 22.345 1.00 11.48 78 ASP A C 1
ATOM 573 O O . ASP A 1 78 ? 12.141 -20.535 22.598 1.00 12.04 78 ASP A O 1
ATOM 578 N N . PHE A 1 79 ? 13.635 -22.211 22.672 1.00 10.86 79 PHE A N 1
ATOM 579 C CA . PHE A 1 79 ? 14.610 -21.392 23.383 1.00 13.50 79 PHE A CA 1
ATOM 580 C C . PHE A 1 79 ? 15.171 -20.288 22.503 1.00 11.37 79 PHE A C 1
ATOM 581 O O . PHE A 1 79 ? 15.349 -19.154 22.956 1.00 13.09 79 PHE A O 1
ATOM 589 N N . VAL A 1 80 ? 15.494 -20.607 21.252 1.00 11.98 80 VAL A N 1
ATOM 590 C CA . VAL A 1 80 ? 16.056 -19.585 20.388 1.00 11.47 80 VAL A CA 1
ATOM 591 C C . VAL A 1 80 ? 14.979 -18.577 20.013 1.00 11.38 80 VAL A C 1
ATOM 592 O O . VAL A 1 80 ? 15.244 -17.374 19.946 1.00 12.87 80 VAL A O 1
ATOM 596 N N . ASN A 1 81 ? 13.736 -19.032 19.846 1.00 11.42 81 ASN A N 1
ATOM 597 C CA . ASN A 1 81 ? 12.637 -18.088 19.653 1.00 11.61 81 ASN A CA 1
ATOM 598 C C . ASN A 1 81 ? 12.478 -17.182 20.865 1.00 12.40 81 ASN A C 1
ATOM 599 O O . ASN A 1 81 ? 12.261 -15.973 20.719 1.00 12.38 81 ASN A O 1
ATOM 604 N N . LEU A 1 82 ? 12.581 -17.752 22.070 1.00 13.39 82 LEU A N 1
ATOM 605 C CA . LEU A 1 82 ? 12.548 -16.948 23.286 1.00 11.79 82 LEU A CA 1
ATOM 606 C C . LEU A 1 82 ? 13.691 -15.934 23.322 1.00 15.17 82 LEU A C 1
ATOM 607 O O . LEU A 1 82 ? 13.489 -14.780 23.704 1.00 16.18 82 LEU A O 1
ATOM 612 N N . LEU A 1 83 ? 14.909 -16.347 22.966 1.00 10.40 83 LEU A N 1
ATOM 613 C CA . LEU A 1 83 ? 16.019 -15.392 22.979 1.00 14.43 83 LEU A CA 1
ATOM 614 C C . LEU A 1 83 ? 15.783 -14.249 21.995 1.00 13.24 83 LEU A C 1
ATOM 615 O O . LEU A 1 83 ? 16.044 -13.081 22.312 1.00 15.71 83 LEU A O 1
ATOM 620 N N . PHE A 1 84 ? 15.295 -14.565 20.791 1.00 10.96 84 PHE A N 1
ATOM 621 C CA . PHE A 1 84 ? 15.034 -13.511 19.821 1.00 11.53 84 PHE A CA 1
ATOM 622 C C . PHE A 1 84 ? 13.978 -12.539 20.336 1.00 12.44 84 PHE A C 1
ATOM 623 O O . PHE A 1 84 ? 14.061 -11.335 20.068 1.00 14.33 84 PHE A O 1
ATOM 631 N N . VAL A 1 85 ? 12.991 -13.031 21.092 1.00 14.75 85 VAL A N 1
ATOM 632 C CA . VAL A 1 85 ? 12.001 -12.137 21.690 1.00 21.72 85 VAL A CA 1
ATOM 633 C C . VAL A 1 85 ? 12.665 -11.207 22.695 1.00 20.94 85 VAL A C 1
ATOM 634 O O . VAL A 1 85 ? 12.467 -9.988 22.660 1.00 19.82 85 VAL A O 1
ATOM 638 N N . VAL A 1 86 ? 13.449 -11.772 23.618 1.00 17.28 86 VAL A N 1
ATOM 639 C CA . VAL A 1 86 ? 14.142 -10.958 24.611 1.00 12.98 86 VAL A CA 1
ATOM 640 C C . VAL A 1 86 ? 15.038 -9.935 23.921 1.00 16.46 86 VAL A C 1
ATOM 641 O O . VAL A 1 86 ? 15.119 -8.771 24.336 1.00 17.83 86 VAL A O 1
ATOM 645 N N . ASP A 1 87 ? 15.707 -10.352 22.842 1.00 23.75 87 ASP A N 1
ATOM 646 C CA . ASP A 1 87 ? 16.616 -9.469 22.114 1.00 19.84 87 ASP A CA 1
ATOM 647 C C . ASP A 1 87 ? 15.868 -8.298 21.486 1.00 22.13 87 ASP A C 1
ATOM 648 O O . ASP A 1 87 ? 16.274 -7.138 21.631 1.00 16.16 87 ASP A O 1
ATOM 653 N N . GLU A 1 88 ? 14.771 -8.582 20.779 1.00 16.92 88 GLU A N 1
ATOM 654 C CA . GLU A 1 88 ? 14.067 -7.533 20.048 1.00 19.48 88 GLU A CA 1
ATOM 655 C C . GLU A 1 88 ? 13.313 -6.600 20.983 1.00 22.38 88 GLU A C 1
ATOM 656 O O . GLU A 1 88 ? 13.116 -5.424 20.656 1.00 26.37 88 GLU A O 1
ATOM 662 N N . VAL A 1 89 ? 12.868 -7.106 22.133 1.00 21.17 89 VAL A N 1
ATOM 663 C CA . VAL A 1 89 ? 12.217 -6.248 23.114 1.00 25.33 89 VAL A CA 1
ATOM 664 C C . VAL A 1 89 ? 13.241 -5.321 23.753 1.00 25.38 89 VAL A C 1
ATOM 665 O O . VAL A 1 89 ? 13.032 -4.108 23.856 1.00 23.40 89 VAL A O 1
ATOM 669 N N . SER A 1 90 ? 14.378 -5.881 24.165 1.00 14.55 90 SER A N 1
ATOM 670 C CA . SER A 1 90 ? 15.401 -5.097 24.845 1.00 17.98 90 SER A CA 1
ATOM 671 C C . SER A 1 90 ? 16.133 -4.156 23.900 1.00 20.45 90 SER A C 1
ATOM 672 O O . SER A 1 90 ? 16.694 -3.150 24.356 1.00 21.06 90 SER A O 1
ATOM 675 N N . ASP A 1 91 ? 16.140 -4.454 22.599 1.00 20.28 91 ASP A N 1
ATOM 676 C CA . ASP A 1 91 ? 16.719 -3.525 21.632 1.00 29.08 91 ASP A CA 1
ATOM 677 C C . ASP A 1 91 ? 16.031 -2.164 21.678 1.00 34.28 91 ASP A C 1
ATOM 678 O O . ASP A 1 91 ? 16.686 -1.124 21.538 1.00 33.71 91 ASP A O 1
ATOM 683 N N . ASP A 1 92 ? 14.710 -2.151 21.849 1.00 35.19 92 ASP A N 1
ATOM 684 C CA . ASP A 1 92 ? 13.932 -0.919 21.836 1.00 34.57 92 ASP A CA 1
ATOM 685 C C . ASP A 1 92 ? 13.772 -0.304 23.214 1.00 27.30 92 ASP A C 1
ATOM 686 O O . ASP A 1 92 ? 12.863 0.505 23.413 1.00 32.49 92 ASP A O 1
ATOM 691 N N . GLN A 1 93 ? 14.602 -0.675 24.172 1.00 21.34 93 GLN A N 1
ATOM 692 C CA . GLN A 1 93 ? 14.411 -0.231 25.541 1.00 20.25 93 GLN A CA 1
ATOM 693 C C . GLN A 1 93 ? 15.647 0.495 26.042 1.00 20.38 93 GLN A C 1
ATOM 694 O O . GLN A 1 93 ? 16.768 0.222 25.598 1.00 19.57 93 GLN A O 1
ATOM 700 N N . ASN A 1 94 ? 15.417 1.425 26.966 1.00 23.89 94 ASN A N 1
ATOM 701 C CA . ASN A 1 94 ? 16.486 2.050 27.727 1.00 29.28 94 ASN A CA 1
ATOM 702 C C . ASN A 1 94 ? 17.076 1.045 28.712 1.00 24.40 94 ASN A C 1
ATOM 703 O O . ASN A 1 94 ? 16.567 -0.065 28.893 1.00 26.49 94 ASN A O 1
ATOM 708 N N . GLY A 1 95 ? 18.160 1.455 29.369 1.00 21.30 95 GLY A N 1
ATOM 709 C CA . GLY A 1 95 ? 18.905 0.519 30.196 1.00 24.80 95 GLY A CA 1
ATOM 710 C C . GLY A 1 95 ? 18.080 -0.073 31.323 1.00 25.93 95 GLY A C 1
ATOM 711 O O . GLY A 1 95 ? 18.126 -1.280 31.569 1.00 30.31 95 GLY A O 1
ATOM 712 N N . GLN A 1 96 ? 17.311 0.764 32.024 1.00 24.12 96 GLN A N 1
ATOM 713 C CA . GLN A 1 96 ? 16.555 0.246 33.157 1.00 31.10 96 GLN A CA 1
ATOM 714 C C . GLN A 1 96 ? 15.409 -0.646 32.692 1.00 25.01 96 GLN A C 1
ATOM 715 O O . GLN A 1 96 ? 15.126 -1.675 33.316 1.00 20.39 96 GLN A O 1
ATOM 721 N N . ASP A 1 97 ? 14.757 -0.284 31.583 1.00 24.10 97 ASP A N 1
ATOM 722 C CA . ASP A 1 97 ? 13.692 -1.131 31.049 1.00 18.12 97 ASP A CA 1
ATOM 723 C C . ASP A 1 97 ? 14.246 -2.433 30.487 1.00 15.43 97 ASP A C 1
ATOM 724 O O . ASP A 1 97 ? 13.607 -3.486 30.604 1.00 21.33 97 ASP A O 1
ATOM 729 N N . ALA A 1 98 ? 15.420 -2.390 29.860 1.00 20.73 98 ALA A N 1
ATOM 730 C CA . ALA A 1 98 ? 16.003 -3.637 29.379 1.00 14.05 98 ALA A CA 1
ATOM 731 C C . ALA A 1 98 ? 16.390 -4.533 30.538 1.00 18.47 98 ALA A C 1
ATOM 732 O O . ALA A 1 98 ? 16.180 -5.750 30.483 1.00 20.06 98 ALA A O 1
ATOM 734 N N . ARG A 1 99 ? 16.952 -3.949 31.601 1.00 17.58 99 ARG A N 1
ATOM 735 C CA . ARG A 1 99 ? 17.310 -4.746 32.767 1.00 22.98 99 ARG A CA 1
ATOM 736 C C . ARG A 1 99 ? 16.082 -5.419 33.364 1.00 27.79 99 ARG A C 1
ATOM 737 O O . ARG A 1 99 ? 16.142 -6.579 33.795 1.00 21.83 99 ARG A O 1
ATOM 745 N N . GLN A 1 100 ? 14.949 -4.711 33.388 1.00 25.82 100 GLN A N 1
ATOM 746 C CA . GLN A 1 100 ? 13.735 -5.332 33.898 1.00 23.56 100 GLN A CA 1
ATOM 747 C C . GLN A 1 100 ? 13.264 -6.457 32.980 1.00 17.18 100 GLN A C 1
ATOM 748 O O . GLN A 1 100 ? 12.823 -7.502 33.463 1.00 14.80 100 GLN A O 1
ATOM 754 N N . THR A 1 101 ? 13.367 -6.267 31.659 1.00 18.66 101 THR A N 1
ATOM 755 C CA . THR A 1 101 ? 12.983 -7.314 30.716 1.00 19.23 101 THR A CA 1
ATOM 756 C C . THR A 1 101 ? 13.820 -8.573 30.919 1.00 22.90 101 THR A C 1
ATOM 757 O O . THR A 1 101 ? 13.286 -9.687 30.982 1.00 25.24 101 THR A O 1
ATOM 761 N N . GLY A 1 102 ? 15.139 -8.415 31.018 1.00 21.49 102 GLY A N 1
ATOM 762 C CA . GLY A 1 102 ? 15.989 -9.570 31.256 1.00 14.38 102 GLY A CA 1
ATOM 763 C C . GLY A 1 102 ? 15.682 -10.236 32.582 1.00 15.26 102 GLY A C 1
ATOM 764 O O . GLY A 1 102 ? 15.733 -11.460 32.698 1.00 17.68 102 GLY A O 1
ATOM 765 N N . ASN A 1 103 ? 15.340 -9.438 33.595 1.00 20.35 103 ASN A N 1
ATOM 766 C CA . ASN A 1 103 ? 15.067 -9.985 34.914 1.00 23.90 103 ASN A CA 1
ATOM 767 C C . ASN A 1 103 ? 13.768 -10.783 34.947 1.00 21.60 103 ASN A C 1
ATOM 768 O O . ASN A 1 103 ? 13.623 -11.684 35.784 1.00 20.18 103 ASN A O 1
ATOM 773 N N . VAL A 1 104 ? 12.821 -10.478 34.053 1.00 15.26 104 VAL A N 1
ATOM 774 C CA . VAL A 1 104 ? 11.632 -11.314 33.917 1.00 16.05 104 VAL A CA 1
ATOM 775 C C . VAL A 1 104 ? 12.024 -12.706 33.444 1.00 25.21 104 VAL A C 1
ATOM 776 O O . VAL A 1 104 ? 11.597 -13.721 34.006 1.00 20.64 104 VAL A O 1
ATOM 780 N N . TYR A 1 105 ? 12.837 -12.770 32.390 1.00 23.43 105 TYR A N 1
ATOM 781 C CA . TYR A 1 105 ? 13.387 -14.049 31.951 1.00 23.46 105 TYR A CA 1
ATOM 782 C C . TYR A 1 105 ? 14.158 -14.726 33.078 1.00 13.82 105 TYR A C 1
ATOM 783 O O . TYR A 1 105 ? 13.931 -15.902 33.382 1.00 16.02 105 TYR A O 1
ATOM 792 N N . LEU A 1 106 ? 15.042 -13.983 33.740 1.00 17.12 106 LEU A N 1
ATOM 793 C CA . LEU A 1 106 ? 15.956 -14.595 34.704 1.00 17.71 106 LEU A CA 1
ATOM 794 C C . LEU A 1 106 ? 15.213 -15.161 35.905 1.00 22.32 106 LEU A C 1
ATOM 795 O O . LEU A 1 106 ? 15.482 -16.291 36.334 1.00 15.26 106 LEU A O 1
ATOM 800 N N . ASN A 1 107 ? 14.277 -14.391 36.472 1.00 19.05 107 ASN A N 1
ATOM 801 C CA . ASN A 1 107 ? 13.554 -14.876 37.646 1.00 16.57 107 ASN A CA 1
ATOM 802 C C . ASN A 1 107 ? 12.630 -16.032 37.291 1.00 16.57 107 ASN A C 1
ATOM 803 O O . ASN A 1 107 ? 12.537 -17.011 38.041 1.00 19.02 107 ASN A O 1
ATOM 808 N N . ALA A 1 108 ? 11.947 -15.943 36.146 1.00 15.75 108 ALA A N 1
ATOM 809 C CA . ALA A 1 108 ? 11.095 -17.042 35.711 1.00 16.86 108 ALA A CA 1
ATOM 810 C C . ALA A 1 108 ? 11.891 -18.321 35.515 1.00 16.58 108 ALA A C 1
ATOM 811 O O . ALA A 1 108 ? 11.373 -19.417 35.765 1.00 20.80 108 ALA A O 1
ATOM 813 N N . MET A 1 109 ? 13.145 -18.203 35.070 1.00 16.99 109 MET A N 1
ATOM 814 C CA . MET A 1 109 ? 14.001 -19.380 34.917 1.00 17.90 109 MET A CA 1
ATOM 815 C C . MET A 1 109 ? 14.426 -19.942 36.268 1.00 22.29 109 MET A C 1
ATOM 816 O O . MET A 1 109 ? 14.406 -21.162 36.479 1.00 21.48 109 MET A O 1
ATOM 821 N N . ARG A 1 110 ? 14.834 -19.069 37.181 1.00 17.56 110 ARG A N 1
ATOM 822 C CA . ARG A 1 110 ? 15.548 -19.466 38.383 1.00 23.20 110 ARG A CA 1
ATOM 823 C C . ARG A 1 110 ? 14.629 -19.821 39.541 1.00 22.92 110 ARG A C 1
ATOM 824 O O . ARG A 1 110 ? 14.967 -20.699 40.341 1.00 24.52 110 ARG A O 1
ATOM 832 N N . ASP A 1 111 ? 13.487 -19.149 39.654 1.00 20.08 111 ASP A N 1
ATOM 833 C CA . ASP A 1 111 ? 12.611 -19.265 40.814 1.00 17.30 111 ASP A CA 1
ATOM 834 C C . ASP A 1 111 ? 11.304 -19.933 40.408 1.00 19.02 111 ASP A C 1
ATOM 835 O O . ASP A 1 111 ? 10.509 -19.325 39.676 1.00 25.90 111 ASP A O 1
ATOM 840 N N . PRO A 1 112 ? 11.038 -21.170 40.840 1.00 27.67 112 PRO A N 1
ATOM 841 C CA . PRO A 1 112 ? 9.803 -21.855 40.408 1.00 32.68 112 PRO A CA 1
ATOM 842 C C . PRO A 1 112 ? 8.519 -21.170 40.846 1.00 29.30 112 PRO A C 1
ATOM 843 O O . PRO A 1 112 ? 7.476 -21.394 40.219 1.00 33.95 112 PRO A O 1
ATOM 847 N N . ALA A 1 113 ? 8.559 -20.346 41.895 1.00 27.26 113 ALA A N 1
ATOM 848 C CA . ALA A 1 113 ? 7.367 -19.641 42.357 1.00 37.05 113 ALA A CA 1
ATOM 849 C C . ALA A 1 113 ? 7.096 -18.364 41.568 1.00 41.43 113 ALA A C 1
ATOM 850 O O . ALA A 1 113 ? 5.937 -17.936 41.471 1.00 39.23 113 ALA A O 1
ATOM 852 N N . TRP A 1 114 ? 8.136 -17.755 40.998 1.00 34.86 114 TRP A N 1
ATOM 853 C CA . TRP A 1 114 ? 8.048 -16.404 40.457 1.00 33.79 114 TRP A CA 1
ATOM 854 C C . TRP A 1 114 ? 7.332 -16.402 39.109 1.00 31.51 114 TRP A C 1
ATOM 855 O O . TRP A 1 114 ? 7.721 -17.128 38.190 1.00 25.67 114 TRP A O 1
ATOM 866 N N . ASP A 1 115 ? 6.283 -15.585 38.998 1.00 31.57 115 ASP A N 1
ATOM 867 C CA . ASP A 1 115 ? 5.590 -15.360 37.727 1.00 33.61 115 ASP A CA 1
ATOM 868 C C . ASP A 1 115 ? 4.835 -14.045 37.862 1.00 37.76 115 ASP A C 1
ATOM 869 O O . ASP A 1 115 ? 3.824 -13.981 38.571 1.00 40.63 115 ASP A O 1
ATOM 874 N N . ASP A 1 116 ? 5.312 -13.009 37.179 1.00 33.27 116 ASP A N 1
ATOM 875 C CA . ASP A 1 116 ? 4.714 -11.695 37.343 1.00 30.20 116 ASP A CA 1
ATOM 876 C C . ASP A 1 116 ? 3.450 -11.514 36.513 1.00 25.76 116 ASP A C 1
ATOM 877 O O . ASP A 1 116 ? 2.873 -10.424 36.539 1.00 30.40 116 ASP A O 1
ATOM 882 N N . GLY A 1 117 ? 3.000 -12.557 35.807 1.00 28.46 117 GLY A N 1
ATOM 883 C CA . GLY A 1 117 ? 1.809 -12.502 34.984 1.00 25.72 117 GLY A CA 1
ATOM 884 C C . GLY A 1 117 ? 2.023 -1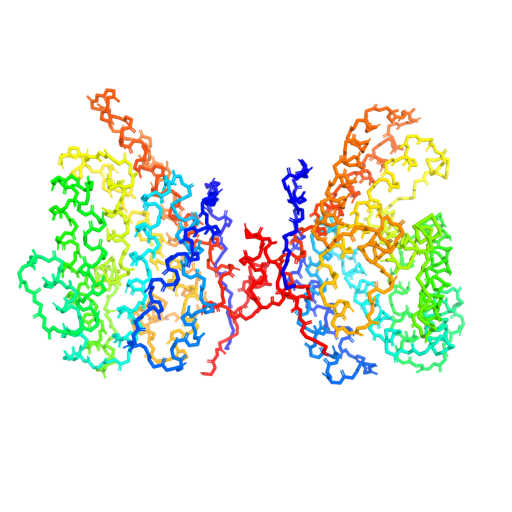2.107 33.532 1.00 34.59 117 GLY A C 1
ATOM 885 O O . GLY A 1 117 ? 1.081 -12.218 32.736 1.00 32.22 117 GLY A O 1
ATOM 886 N N . SER A 1 118 ? 3.221 -11.663 33.152 1.00 25.50 118 SER A N 1
ATOM 887 C CA . SER A 1 118 ? 3.411 -11.145 31.804 1.00 27.59 118 SER A CA 1
ATOM 888 C C . SER A 1 118 ? 3.507 -12.283 30.794 1.00 28.15 118 SER A C 1
ATOM 889 O O . SER A 1 118 ? 3.704 -13.448 31.145 1.00 25.34 118 SER A O 1
ATOM 892 N N . ALA A 1 119 ? 3.377 -11.929 29.514 1.00 29.01 119 ALA A N 1
ATOM 893 C CA . ALA A 1 119 ? 3.561 -12.931 28.468 1.00 30.68 119 ALA A CA 1
ATOM 894 C C . ALA A 1 119 ? 4.979 -13.494 28.476 1.00 27.28 119 ALA A C 1
ATOM 895 O O . ALA A 1 119 ? 5.180 -14.694 28.240 1.00 22.01 119 ALA A O 1
ATOM 897 N N . LEU A 1 120 ? 5.977 -12.651 28.771 1.00 21.98 120 LEU A N 1
ATOM 898 C CA . LEU A 1 120 ? 7.362 -13.112 28.753 1.00 24.59 120 LEU A CA 1
ATOM 899 C C . LEU A 1 120 ? 7.642 -14.094 29.884 1.00 17.00 120 LEU A C 1
ATOM 900 O O . LEU A 1 120 ? 8.345 -15.090 29.682 1.00 21.33 120 LEU A O 1
ATOM 905 N N . ALA A 1 121 ? 7.122 -13.820 31.084 1.00 16.93 121 ALA A N 1
ATOM 906 C CA . ALA A 1 121 ? 7.231 -14.777 32.178 1.00 20.57 121 ALA A CA 1
ATOM 907 C C . ALA A 1 121 ? 6.588 -16.112 31.820 1.00 22.89 121 ALA A C 1
ATOM 908 O O . ALA A 1 121 ? 7.165 -17.175 32.074 1.00 21.00 121 ALA A O 1
ATOM 910 N N . LYS A 1 122 ? 5.378 -16.086 31.248 1.00 21.99 122 LYS A N 1
ATOM 911 C CA . LYS A 1 122 ? 4.716 -17.349 30.919 1.00 18.31 122 LYS A CA 1
ATOM 912 C C . LYS A 1 122 ? 5.491 -18.108 29.855 1.00 29.39 122 LYS A C 1
ATOM 913 O O . LYS A 1 122 ? 5.644 -19.334 29.941 1.00 30.69 122 LYS A O 1
ATOM 919 N N . MET A 1 123 ? 5.975 -17.393 28.839 1.00 28.32 123 MET A N 1
ATOM 920 C CA . MET A 1 123 ? 6.803 -18.002 27.807 1.00 27.83 123 MET A CA 1
ATOM 921 C C . MET A 1 123 ? 8.030 -18.676 28.420 1.00 19.28 123 MET A C 1
ATOM 922 O O . MET A 1 123 ? 8.351 -19.829 28.103 1.00 21.08 123 MET A O 1
ATOM 927 N N . THR A 1 124 ? 8.716 -17.972 29.320 1.00 19.09 124 THR A N 1
ATOM 928 C CA . THR A 1 124 ? 9.916 -18.522 29.937 1.00 18.53 124 THR A CA 1
ATOM 929 C C . THR A 1 124 ? 9.589 -19.756 30.762 1.00 18.23 124 THR A C 1
ATOM 930 O O . THR A 1 124 ? 10.309 -20.759 30.696 1.00 15.08 124 THR A O 1
ATOM 934 N N . LYS A 1 125 ? 8.496 -19.705 31.534 1.00 19.78 125 LYS A N 1
ATOM 935 C CA . LYS A 1 125 ? 8.099 -20.844 32.359 1.00 19.32 125 LYS A CA 1
ATOM 936 C C . LYS A 1 125 ? 7.824 -22.083 31.524 1.00 20.33 125 LYS A C 1
ATOM 937 O O . LYS A 1 125 ? 8.098 -23.198 31.978 1.00 19.52 125 LYS A O 1
ATOM 943 N N . GLU A 1 126 ? 7.286 -21.916 30.309 1.00 15.29 126 GLU A N 1
ATOM 944 C CA . GLU A 1 126 ? 6.976 -23.075 29.481 1.00 16.96 126 GLU A CA 1
ATOM 945 C C . GLU A 1 126 ? 8.241 -23.701 28.901 1.00 21.39 126 GLU A C 1
ATOM 946 O O . GLU A 1 126 ? 8.392 -24.928 28.921 1.00 13.49 126 GLU A O 1
ATOM 952 N N . PHE A 1 127 ? 9.166 -22.885 28.382 1.00 20.12 127 PHE A N 1
ATOM 953 C CA . PHE A 1 127 ? 10.461 -23.438 27.995 1.00 12.77 127 PHE A CA 1
ATOM 954 C C . PHE A 1 127 ? 11.148 -24.105 29.184 1.00 15.00 127 PHE A C 1
ATOM 955 O O . PHE A 1 127 ? 11.692 -25.211 29.060 1.00 20.48 127 PHE A O 1
ATOM 963 N N . ARG A 1 128 ? 11.139 -23.440 30.340 1.00 15.20 128 ARG A N 1
ATOM 964 C CA . ARG A 1 128 ? 11.751 -23.988 31.548 1.00 15.94 128 ARG A CA 1
ATOM 965 C C . ARG A 1 128 ? 11.228 -25.387 31.862 1.00 16.16 128 ARG A C 1
ATOM 966 O O . ARG A 1 128 ? 12.007 -26.302 32.163 1.00 14.49 128 ARG A O 1
ATOM 974 N N . ALA A 1 129 ? 9.907 -25.571 31.791 1.00 19.70 129 ALA A N 1
ATOM 975 C CA . ALA A 1 129 ? 9.324 -26.882 32.054 1.00 17.90 129 ALA A CA 1
ATOM 976 C C . ALA A 1 129 ? 9.807 -27.922 31.052 1.00 20.37 129 ALA A C 1
ATOM 977 O O . ALA A 1 129 ? 10.026 -29.083 31.418 1.00 18.99 129 ALA A O 1
ATOM 979 N N . ARG A 1 130 ? 9.987 -27.530 29.779 1.00 17.03 130 ARG A N 1
ATOM 980 C CA . ARG A 1 130 ? 10.545 -28.462 28.800 1.00 16.05 130 ARG A CA 1
ATOM 981 C C . ARG A 1 130 ? 11.981 -28.829 29.158 1.00 18.97 130 ARG A C 1
ATOM 982 O O . ARG A 1 130 ? 12.344 -30.013 29.195 1.00 22.41 130 ARG A O 1
ATOM 990 N N . LEU A 1 131 ? 12.821 -27.817 29.403 1.00 15.52 131 LEU A N 1
ATOM 991 C CA . LEU A 1 131 ? 14.217 -28.068 29.749 1.00 15.97 131 LEU A CA 1
ATOM 992 C C . LEU A 1 131 ? 14.325 -28.990 30.953 1.00 15.16 131 LEU A C 1
ATOM 993 O O . LEU A 1 131 ? 15.124 -29.930 30.952 1.00 13.81 131 LEU A O 1
ATOM 998 N N . LEU A 1 132 ? 13.517 -28.746 31.985 1.00 18.64 132 LEU A N 1
ATOM 999 C CA . LEU A 1 132 ? 13.659 -29.485 33.237 1.00 21.11 132 LEU A CA 1
ATOM 1000 C C . LEU A 1 132 ? 13.139 -30.912 33.160 1.00 21.28 132 LEU A C 1
ATOM 1001 O O . LEU A 1 132 ? 13.343 -31.667 34.113 1.00 21.59 132 LEU A O 1
ATOM 1006 N N . ARG A 1 133 ? 12.475 -31.304 32.069 1.00 15.94 133 ARG A N 1
ATOM 1007 C CA . ARG A 1 133 ? 12.096 -32.704 31.917 1.00 21.18 133 ARG A CA 1
ATOM 1008 C C . ARG A 1 133 ? 13.329 -33.606 31.906 1.00 19.03 133 ARG A C 1
ATOM 1009 O O . ARG A 1 133 ? 13.313 -34.702 32.473 1.00 19.47 133 ARG A O 1
ATOM 1017 N N . TYR A 1 134 ? 14.421 -33.135 31.316 1.00 16.63 134 TYR A N 1
ATOM 1018 C CA . TYR A 1 134 ? 15.574 -33.975 31.032 1.00 16.14 134 TYR A CA 1
ATOM 1019 C C . TYR A 1 134 ? 16.905 -33.427 31.513 1.00 16.77 134 TYR A C 1
ATOM 1020 O O . TYR A 1 134 ? 17.861 -34.206 31.609 1.00 18.68 134 TYR A O 1
ATOM 1029 N N . ALA A 1 135 ? 17.015 -32.134 31.794 1.00 16.68 135 ALA A N 1
ATOM 1030 C CA . ALA A 1 135 ? 18.324 -31.551 32.035 1.00 17.62 135 ALA A CA 1
ATOM 1031 C C . ALA A 1 135 ? 18.907 -32.083 33.335 1.00 18.63 135 ALA A C 1
ATOM 1032 O O . ALA A 1 135 ? 18.210 -32.194 34.344 1.00 19.74 135 ALA A O 1
ATOM 1034 N N . GLY A 1 136 ? 20.193 -32.417 33.302 1.00 17.71 136 GLY A N 1
ATOM 1035 C CA . GLY A 1 136 ? 20.876 -32.899 34.477 1.00 22.93 136 GLY A CA 1
ATOM 1036 C C . GLY A 1 136 ? 21.223 -31.783 35.431 1.00 17.60 136 GLY A C 1
ATOM 1037 O O . GLY A 1 136 ? 21.151 -30.584 35.111 1.00 20.30 136 GLY A O 1
ATOM 1038 N N . PRO A 1 137 ? 21.606 -32.167 36.650 1.00 21.89 137 PRO A N 1
ATOM 1039 C CA . PRO A 1 137 ? 21.897 -31.143 37.666 1.00 16.34 137 PRO A CA 1
ATOM 1040 C C . PRO A 1 137 ? 23.096 -30.282 37.318 1.00 18.95 137 PRO A C 1
ATOM 1041 O O . PRO A 1 137 ? 23.094 -29.073 37.597 1.00 15.69 137 PRO A O 1
ATOM 1045 N N . GLY A 1 138 ? 24.122 -30.863 36.699 1.00 13.12 138 GLY A N 1
ATOM 1046 C CA . GLY A 1 138 ? 25.251 -30.051 36.267 1.00 16.58 138 GLY A CA 1
ATOM 1047 C C . GLY A 1 138 ? 24.872 -29.080 35.164 1.00 20.98 138 GLY A C 1
ATOM 1048 O O . GLY A 1 138 ? 25.122 -27.874 35.266 1.00 22.85 138 GLY A O 1
ATOM 1049 N N . CYS A 1 139 ? 24.253 -29.593 34.095 1.00 13.39 139 CYS A N 1
ATOM 1050 C CA . CYS A 1 139 ? 23.819 -28.747 32.990 1.00 11.09 139 CYS A CA 1
ATOM 1051 C C . CYS A 1 139 ? 22.923 -27.610 33.474 1.00 13.14 139 CYS A C 1
ATOM 1052 O O . CYS A 1 139 ? 23.136 -26.445 33.125 1.00 13.48 139 CYS A O 1
ATOM 1055 N N . TYR A 1 140 ? 21.934 -27.927 34.315 1.00 16.06 140 TYR A N 1
ATOM 1056 C CA . TYR A 1 140 ? 20.970 -26.921 34.755 1.00 17.91 140 TYR A CA 1
ATOM 1057 C C . TYR A 1 140 ? 21.609 -25.881 35.664 1.00 17.34 140 TYR A C 1
ATOM 1058 O O . TYR A 1 140 ? 21.290 -24.691 35.579 1.00 16.25 140 TYR A O 1
ATOM 1067 N N . ARG A 1 141 ? 22.474 -26.318 36.576 1.00 14.24 141 ARG A N 1
ATOM 1068 C CA . ARG A 1 141 ? 23.141 -25.377 37.464 1.00 20.72 141 ARG A CA 1
ATOM 1069 C C . ARG A 1 141 ? 23.949 -24.362 36.663 1.00 19.27 141 ARG A C 1
ATOM 1070 O O . ARG A 1 141 ? 23.870 -23.149 36.903 1.00 15.18 141 ARG A O 1
ATOM 1078 N N . ARG A 1 142 ? 24.712 -24.841 35.685 1.00 20.93 142 ARG A N 1
ATOM 1079 C CA . ARG A 1 142 ? 25.505 -23.935 34.861 1.00 22.42 142 ARG A CA 1
ATOM 1080 C C . ARG A 1 142 ? 24.633 -23.118 33.918 1.00 14.88 142 ARG A C 1
ATOM 1081 O O . ARG A 1 142 ? 24.980 -21.978 33.599 1.00 14.97 142 ARG A O 1
ATOM 1089 N N . PHE A 1 143 ? 23.505 -23.672 33.470 1.00 10.82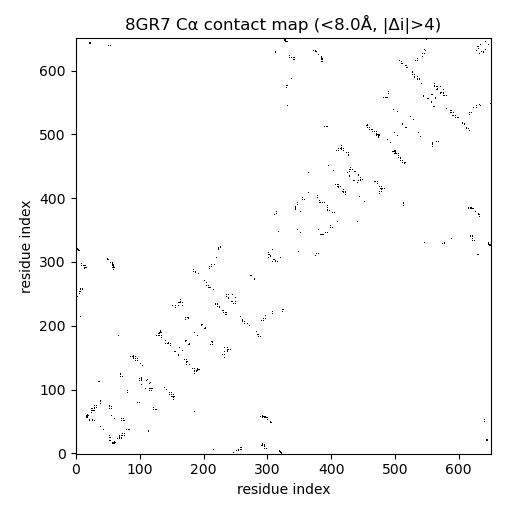 143 PHE A N 1
ATOM 1090 C CA . PHE A 1 143 ? 22.602 -22.910 32.610 1.00 11.92 143 PHE A CA 1
ATOM 1091 C C . PHE A 1 143 ? 22.066 -21.683 33.333 1.00 13.33 143 PHE A C 1
ATOM 1092 O O . PHE A 1 143 ? 22.028 -20.585 32.766 1.00 16.19 143 PHE A O 1
ATOM 1100 N N . LEU A 1 144 ? 21.678 -21.837 34.599 1.00 13.45 144 LEU A N 1
ATOM 1101 C CA . LEU A 1 144 ? 21.184 -20.690 35.361 1.00 12.12 144 LEU A CA 1
ATOM 1102 C C . LEU A 1 144 ? 22.272 -19.636 35.551 1.00 14.31 144 LEU A C 1
ATOM 1103 O O . LEU A 1 144 ? 21.983 -18.431 35.583 1.00 16.18 144 LEU A O 1
ATOM 1108 N N . LYS A 1 145 ? 23.525 -20.067 35.720 1.00 15.67 145 LYS A N 1
ATOM 1109 C CA . LYS A 1 145 ? 24.618 -19.097 35.798 1.00 16.22 145 LYS A CA 1
ATOM 1110 C C . LYS A 1 145 ? 24.791 -18.376 34.468 1.00 19.74 145 LYS A C 1
ATOM 1111 O O . LYS A 1 145 ? 24.984 -17.153 34.429 1.00 17.47 145 LYS A O 1
ATOM 1117 N N . HIS A 1 146 ? 24.702 -19.118 33.363 1.00 14.24 146 HIS A N 1
ATOM 1118 C CA . HIS A 1 146 ? 24.711 -18.488 32.049 1.00 9.97 146 HIS A CA 1
ATOM 1119 C C . HIS A 1 146 ? 23.543 -17.521 31.892 1.00 10.29 146 HIS A C 1
ATOM 1120 O O . HIS A 1 146 ? 23.700 -16.451 31.297 1.00 14.63 146 HIS A O 1
ATOM 1127 N N . CYS A 1 147 ? 22.370 -17.861 32.438 1.00 12.99 147 CYS A N 1
ATOM 1128 C CA . CYS A 1 147 ? 21.225 -16.952 32.343 1.00 12.51 147 CYS A CA 1
ATOM 1129 C C . CYS A 1 147 ? 21.515 -15.612 33.009 1.00 13.43 147 CYS A C 1
ATOM 1130 O O . CYS A 1 147 ? 21.170 -14.557 32.471 1.00 11.76 147 CYS A O 1
ATOM 1133 N N . GLU A 1 148 ? 22.115 -15.638 34.196 1.00 9.01 148 GLU A N 1
ATOM 1134 C CA . GLU A 1 148 ? 22.380 -14.394 34.910 1.00 12.42 148 GLU A CA 1
ATOM 1135 C C . GLU A 1 148 ? 23.422 -13.544 34.191 1.00 15.44 148 GLU A C 1
ATOM 1136 O O . GLU A 1 148 ? 23.270 -12.318 34.115 1.00 13.15 148 GLU A O 1
ATOM 1142 N N . ASP A 1 149 ? 24.494 -14.173 33.676 1.00 11.55 149 ASP A N 1
ATOM 1143 C CA . ASP A 1 149 ? 25.526 -13.443 32.938 1.00 14.44 149 ASP A CA 1
ATOM 1144 C C . ASP A 1 149 ? 24.961 -12.843 31.656 1.00 8.55 149 ASP A C 1
ATOM 1145 O O . ASP A 1 149 ? 25.334 -11.735 31.261 1.00 13.23 149 ASP A O 1
ATOM 1150 N N . TYR A 1 150 ? 24.071 -13.583 30.988 1.00 8.29 150 TYR A N 1
ATOM 1151 C CA . TYR A 1 150 ? 23.429 -13.091 29.775 1.00 11.60 150 TYR A CA 1
ATOM 1152 C C . TYR A 1 150 ? 22.591 -11.859 30.063 1.00 15.03 150 TYR A C 1
ATOM 1153 O O . TYR A 1 150 ? 22.677 -10.855 29.348 1.00 18.12 150 TYR A O 1
ATOM 1162 N N . VAL A 1 151 ? 21.772 -11.924 31.116 1.00 14.35 151 VAL A N 1
ATOM 1163 C CA . VAL A 1 151 ? 20.885 -10.811 31.446 1.00 8.38 151 VAL A CA 1
ATOM 1164 C C . VAL A 1 151 ? 21.689 -9.588 31.851 1.00 10.45 151 VAL A C 1
ATOM 1165 O O . VAL A 1 151 ? 21.353 -8.453 31.482 1.00 14.75 151 VAL A O 1
ATOM 1169 N N . ASP A 1 152 ? 22.729 -9.776 32.666 1.00 11.44 152 ASP A N 1
ATOM 1170 C CA . ASP A 1 152 ? 23.522 -8.624 33.068 1.00 17.28 152 ASP A CA 1
ATOM 1171 C C . ASP A 1 152 ? 24.181 -7.970 31.863 1.00 17.10 152 ASP A C 1
ATOM 1172 O O . ASP A 1 152 ? 24.269 -6.742 31.790 1.00 12.97 152 ASP A O 1
ATOM 1177 N N . ALA A 1 153 ? 24.618 -8.778 30.892 1.00 15.25 153 ALA A N 1
ATOM 1178 C CA . ALA A 1 153 ? 25.308 -8.265 29.712 1.00 18.75 153 ALA A CA 1
ATOM 1179 C C . ALA A 1 153 ? 24.348 -7.610 28.721 1.00 13.63 153 ALA A C 1
ATOM 1180 O O . ALA A 1 153 ? 24.716 -6.641 28.052 1.00 15.35 153 ALA A O 1
ATOM 1182 N N . VAL A 1 154 ? 23.130 -8.135 28.598 1.00 8.64 154 VAL A N 1
ATOM 1183 C CA . VAL A 1 154 ? 22.106 -7.480 27.783 1.00 16.36 154 VAL A CA 1
ATOM 1184 C C . VAL A 1 154 ? 21.687 -6.154 28.402 1.00 12.64 154 VAL A C 1
ATOM 1185 O O . VAL A 1 154 ? 21.509 -5.150 27.697 1.00 18.52 154 VAL A O 1
ATOM 1189 N N . ALA A 1 155 ? 21.500 -6.131 29.723 1.00 12.05 155 ALA A N 1
ATOM 1190 C CA . ALA A 1 155 ? 21.152 -4.884 30.391 1.00 13.90 155 ALA A CA 1
ATOM 1191 C C . ALA A 1 155 ? 22.267 -3.861 30.244 1.00 16.32 155 ALA A C 1
ATOM 1192 O O . ALA A 1 155 ? 22.006 -2.678 29.996 1.00 18.12 155 ALA A O 1
ATOM 1194 N N . ARG A 1 156 ? 23.522 -4.292 30.392 1.00 15.29 156 ARG A N 1
ATOM 1195 C CA . ARG A 1 156 ? 24.616 -3.339 30.247 1.00 14.37 156 ARG A CA 1
ATOM 1196 C C . ARG A 1 156 ? 24.778 -2.897 28.797 1.00 13.40 156 ARG A C 1
ATOM 1197 O O . ARG A 1 156 ? 25.145 -1.742 28.540 1.00 16.72 156 ARG A O 1
ATOM 1205 N N . GLU A 1 157 ? 24.504 -3.792 27.841 1.00 13.22 157 GLU A N 1
ATOM 1206 C CA . GLU A 1 157 ? 24.474 -3.375 26.442 1.00 14.15 157 GLU A CA 1
ATOM 1207 C C . GLU A 1 157 ? 23.461 -2.255 26.245 1.00 13.82 157 GLU A C 1
ATOM 1208 O O . GLU A 1 157 ? 23.742 -1.251 25.582 1.00 16.79 157 GLU A O 1
ATOM 1214 N N . ALA A 1 158 ? 22.271 -2.407 26.826 1.00 13.82 158 ALA A N 1
ATOM 1215 C CA . ALA A 1 158 ? 21.258 -1.371 26.684 1.00 16.62 158 ALA A CA 1
ATOM 1216 C C . ALA A 1 158 ? 21.706 -0.059 27.325 1.00 10.07 158 ALA A C 1
ATOM 1217 O O . ALA A 1 158 ? 21.522 1.015 26.745 1.00 17.82 158 ALA A O 1
ATOM 1219 N N . GLU A 1 159 ? 22.294 -0.123 28.524 1.00 11.40 159 GLU A N 1
ATOM 1220 C CA . GLU A 1 159 ? 22.788 1.093 29.166 1.00 13.53 159 GLU A CA 1
ATOM 1221 C C . GLU A 1 159 ? 23.848 1.781 28.312 1.00 18.68 159 GLU A C 1
ATOM 1222 O O . GLU A 1 159 ? 23.832 3.007 28.160 1.00 14.53 159 GLU A O 1
ATOM 1228 N N . TYR A 1 160 ? 24.782 1.011 27.751 1.00 15.94 160 TYR A N 1
ATOM 1229 C CA . TYR A 1 160 ? 25.863 1.615 26.974 1.00 14.68 160 TYR A CA 1
ATOM 1230 C C . TYR A 1 160 ? 25.347 2.147 25.644 1.00 12.58 160 TYR A C 1
ATOM 1231 O O . TYR A 1 160 ? 25.775 3.211 25.182 1.00 14.65 160 TYR A O 1
ATOM 1240 N N . ARG A 1 161 ? 24.417 1.422 25.024 1.00 10.52 161 ARG A N 1
ATOM 1241 C CA . ARG A 1 161 ? 23.780 1.907 23.806 1.00 8.82 161 ARG A CA 1
ATOM 1242 C C . ARG A 1 161 ? 23.094 3.250 24.036 1.00 9.75 161 ARG A C 1
ATOM 1243 O O . ARG A 1 161 ? 23.242 4.179 23.235 1.00 13.74 161 ARG A O 1
ATOM 1251 N N . GLU A 1 162 ? 22.330 3.380 25.126 1.00 14.45 162 GLU A N 1
ATOM 1252 C CA . GLU A 1 162 ? 21.565 4.613 25.296 1.00 15.84 162 GLU A CA 1
ATOM 1253 C C . GLU A 1 162 ? 22.477 5.795 25.606 1.00 21.98 162 GLU A C 1
ATOM 1254 O O . GLU A 1 162 ? 22.115 6.944 25.320 1.00 15.58 162 GLU A O 1
ATOM 1260 N N . ARG A 1 163 ? 23.657 5.534 26.173 1.00 13.22 163 ARG A N 1
ATOM 1261 C CA . ARG A 1 163 ? 24.630 6.564 26.509 1.00 15.47 163 ARG A CA 1
ATOM 1262 C C . ARG A 1 163 ? 25.614 6.857 25.386 1.00 18.63 163 ARG A C 1
ATOM 1263 O O . ARG A 1 163 ? 26.353 7.845 25.477 1.00 17.53 163 ARG A O 1
ATOM 1271 N N . GLY A 1 164 ? 25.662 6.022 24.349 1.00 17.11 164 GLY A N 1
ATOM 1272 C CA . GLY A 1 164 ? 26.640 6.193 23.293 1.00 15.20 164 GLY A CA 1
ATOM 1273 C C . GLY A 1 164 ? 28.018 5.645 23.597 1.00 13.53 164 GLY A C 1
ATOM 1274 O O . GLY A 1 164 ? 28.969 5.959 22.868 1.00 16.54 164 GLY A O 1
ATOM 1275 N N . TYR A 1 165 ? 28.166 4.834 24.639 1.00 12.81 165 TYR A N 1
ATOM 1276 C CA . TYR A 1 165 ? 29.487 4.371 25.057 1.00 15.15 165 TYR A CA 1
ATOM 1277 C C . TYR A 1 165 ? 29.881 3.125 24.272 1.00 14.20 165 TYR A C 1
ATOM 1278 O O . TYR A 1 165 ? 29.133 2.142 24.259 1.00 16.28 165 TYR A O 1
ATOM 1287 N N . VAL A 1 166 ? 31.044 3.167 23.612 1.00 13.82 166 VAL A N 1
ATOM 1288 C CA . VAL A 1 166 ? 31.609 2.019 22.894 1.00 15.78 166 VAL A CA 1
ATOM 1289 C C . VAL A 1 166 ? 32.760 1.456 23.721 1.00 16.94 166 VAL A C 1
ATOM 1290 O O . VAL A 1 166 ? 33.717 2.173 24.047 1.00 19.72 166 VAL A O 1
ATOM 1294 N N . LEU A 1 167 ? 32.660 0.173 24.068 1.00 15.93 167 LEU A N 1
ATOM 1295 C CA . LEU A 1 167 ? 33.623 -0.466 24.954 1.00 17.17 167 LEU A CA 1
ATOM 1296 C C . LEU A 1 167 ? 34.980 -0.633 24.271 1.00 15.13 167 LEU A C 1
ATOM 1297 O O . LEU A 1 167 ? 35.074 -0.801 23.052 1.00 14.75 167 LEU A O 1
ATOM 1302 N N . ASP A 1 168 ? 36.043 -0.580 25.071 1.00 18.22 168 ASP A N 1
ATOM 1303 C CA . ASP A 1 168 ? 37.336 -1.035 24.587 1.00 20.12 168 ASP A CA 1
ATOM 1304 C C . ASP A 1 168 ? 37.272 -2.530 24.279 1.00 17.86 168 ASP A C 1
ATOM 1305 O O . ASP A 1 168 ? 36.444 -3.265 24.829 1.00 18.61 168 ASP A O 1
ATOM 1310 N N . MET A 1 169 ? 38.143 -2.971 23.367 1.00 17.50 169 MET A N 1
ATOM 1311 C CA . MET A 1 169 ? 38.026 -4.311 22.786 1.00 13.82 169 MET A CA 1
ATOM 1312 C C . MET A 1 169 ? 38.046 -5.423 23.836 1.00 9.89 169 MET A C 1
ATOM 1313 O O . MET A 1 169 ? 37.241 -6.362 23.761 1.00 14.38 169 MET A O 1
ATOM 1318 N N . ALA A 1 170 ? 38.952 -5.349 24.817 1.00 16.41 170 ALA A N 1
ATOM 1319 C CA . ALA A 1 170 ? 39.020 -6.394 25.841 1.00 16.87 170 ALA A CA 1
ATOM 1320 C C . ALA A 1 170 ? 37.728 -6.463 26.648 1.00 21.15 170 ALA A C 1
ATOM 1321 O O . ALA A 1 170 ? 37.171 -7.548 26.859 1.00 18.74 170 ALA A O 1
ATOM 1323 N N . SER A 1 171 ? 37.247 -5.314 27.129 1.00 19.00 171 SER A N 1
ATOM 1324 C CA . SER A 1 171 ? 35.961 -5.296 27.819 1.00 15.45 171 SER A CA 1
ATOM 1325 C C . SER A 1 171 ? 34.838 -5.715 26.883 1.00 12.44 171 SER A C 1
ATOM 1326 O O . SER A 1 171 ? 33.907 -6.413 27.301 1.00 15.46 171 SER A O 1
ATOM 1329 N N . PHE A 1 172 ? 34.895 -5.289 25.617 1.00 15.82 172 PHE A N 1
ATOM 1330 C CA . PHE A 1 172 ? 33.820 -5.667 24.703 1.00 13.36 172 PHE A CA 1
ATOM 1331 C C . PHE A 1 172 ? 33.703 -7.179 24.579 1.00 11.68 172 PHE A C 1
ATOM 1332 O O . PHE A 1 172 ? 32.588 -7.718 24.522 1.00 16.08 172 PHE A O 1
ATOM 1340 N N . GLU A 1 173 ? 34.838 -7.886 24.516 1.00 13.00 173 GLU A N 1
ATOM 1341 C CA . GLU A 1 173 ? 34.757 -9.317 24.246 1.00 14.09 173 GLU A CA 1
ATOM 1342 C C . GLU A 1 173 ? 34.162 -10.063 25.429 1.00 12.37 173 GLU A C 1
ATOM 1343 O O . GLU A 1 173 ? 33.357 -10.975 25.239 1.00 10.72 173 GLU A O 1
ATOM 1349 N N . THR A 1 174 ? 34.516 -9.668 26.655 1.00 13.21 174 THR A N 1
ATOM 1350 C CA . THR A 1 174 ? 33.880 -10.242 27.837 1.00 10.32 174 THR A CA 1
ATOM 1351 C C . THR A 1 174 ? 32.372 -10.042 27.810 1.00 11.98 174 THR A C 1
ATOM 1352 O O . THR A 1 174 ? 31.609 -10.975 28.093 1.00 17.17 174 THR A O 1
ATOM 1356 N N . LEU A 1 175 ? 31.918 -8.827 27.487 1.00 7.61 175 LEU A N 1
ATOM 1357 C CA . LEU A 1 175 ? 30.480 -8.571 27.443 1.00 7.83 175 LEU A CA 1
ATOM 1358 C C . LEU A 1 175 ? 29.803 -9.338 26.312 1.00 12.34 175 LEU A C 1
ATOM 1359 O O . LEU A 1 175 ? 28.749 -9.953 26.507 1.00 14.62 175 LEU A O 1
ATOM 1364 N N . ARG A 1 176 ? 30.377 -9.273 25.112 1.00 9.74 176 ARG A N 1
ATOM 1365 C CA . ARG A 1 176 ? 29.727 -9.833 23.925 1.00 8.93 176 ARG A CA 1
ATOM 1366 C C . ARG A 1 176 ? 29.587 -11.354 24.016 1.00 12.94 176 ARG A C 1
ATOM 1367 O O . ARG A 1 176 ? 28.563 -11.916 23.604 1.00 15.98 176 ARG A O 1
ATOM 1375 N N . ARG A 1 177 ? 30.612 -12.037 24.543 1.00 12.69 177 ARG A N 1
ATOM 1376 C CA . ARG A 1 177 ? 30.505 -13.468 24.813 1.00 17.78 177 ARG A CA 1
ATOM 1377 C C . ARG A 1 177 ? 29.234 -13.792 25.583 1.00 16.01 177 ARG A C 1
ATOM 1378 O O . ARG A 1 177 ? 28.581 -14.808 25.319 1.00 13.39 177 ARG A O 1
ATOM 1386 N N . GLU A 1 178 ? 28.867 -12.941 26.546 1.00 15.37 178 GLU A N 1
ATOM 1387 C CA . GLU A 1 178 ? 27.657 -13.200 27.325 1.00 14.30 178 GLU A CA 1
ATOM 1388 C C . GLU A 1 178 ? 26.387 -12.722 26.619 1.00 16.53 178 GLU A C 1
ATOM 1389 O O . GLU A 1 178 ? 25.414 -13.482 26.533 1.00 13.74 178 GLU A O 1
ATOM 1395 N N . ASN A 1 179 ? 26.353 -11.468 26.112 1.00 13.44 179 ASN A N 1
ATOM 1396 C CA . ASN A 1 179 ? 25.072 -10.992 25.570 1.00 15.06 179 ASN A CA 1
ATOM 1397 C C . ASN A 1 179 ? 24.756 -11.522 24.170 1.00 14.08 179 ASN A C 1
ATOM 1398 O O . ASN A 1 179 ? 23.623 -11.364 23.698 1.00 10.75 179 ASN A O 1
ATOM 1403 N N . SER A 1 180 ? 25.688 -12.202 23.516 1.00 15.06 180 SER A N 1
ATOM 1404 C CA . SER A 1 180 ? 25.348 -12.933 22.303 1.00 17.40 180 SER A CA 1
ATOM 1405 C C . SER A 1 180 ? 24.460 -14.142 22.577 1.00 15.66 180 SER A C 1
ATOM 1406 O O . SER A 1 180 ? 23.879 -14.693 21.642 1.00 10.60 180 SER A O 1
ATOM 1409 N N . ALA A 1 181 ? 24.390 -14.579 23.834 1.00 10.42 181 ALA A N 1
ATOM 1410 C CA . ALA A 1 181 ? 23.697 -15.778 24.300 1.00 9.75 181 ALA A CA 1
ATOM 1411 C C . ALA A 1 181 ? 24.349 -17.066 23.813 1.00 12.55 181 ALA A C 1
ATOM 1412 O O . ALA A 1 181 ? 23.758 -18.134 23.961 1.00 9.78 181 ALA A O 1
ATOM 1414 N N . ILE A 1 182 ? 25.558 -17.003 23.243 1.00 11.25 182 ILE A N 1
ATOM 1415 C CA . ILE A 1 182 ? 26.171 -18.230 22.738 1.00 12.97 182 ILE A CA 1
ATOM 1416 C C . ILE A 1 182 ? 26.482 -19.195 23.878 1.00 10.57 182 ILE A C 1
ATOM 1417 O O . ILE A 1 182 ? 26.427 -20.416 23.692 1.00 14.38 182 ILE A O 1
ATOM 1422 N N . ARG A 1 183 ? 26.776 -18.682 25.081 1.00 10.77 183 ARG A N 1
ATOM 1423 C CA . ARG A 1 183 ? 27.046 -19.599 26.183 1.00 10.88 183 ARG A CA 1
ATOM 1424 C C . ARG A 1 183 ? 25.774 -20.317 26.621 1.00 10.92 183 ARG A C 1
ATOM 1425 O O . ARG A 1 183 ? 25.827 -21.488 27.009 1.00 10.95 183 ARG A O 1
ATOM 1433 N N . LEU A 1 184 ? 24.623 -19.646 26.547 1.00 7.64 184 LEU A N 1
ATOM 1434 C CA . LEU A 1 184 ? 23.369 -20.348 26.795 1.00 9.63 184 LEU A CA 1
ATOM 1435 C C . LEU A 1 184 ? 23.130 -21.430 25.751 1.00 9.67 184 LEU A C 1
ATOM 1436 O O . LEU A 1 184 ? 22.693 -22.536 26.081 1.00 9.89 184 LEU A O 1
ATOM 1441 N N . CYS A 1 185 ? 23.422 -21.132 24.484 1.00 11.37 185 CYS A N 1
ATOM 1442 C CA . CYS A 1 185 ? 23.153 -22.099 23.422 1.00 9.97 185 CYS A CA 1
ATOM 1443 C C . CYS A 1 185 ? 24.104 -23.286 23.508 1.00 7.32 185 CYS A C 1
ATOM 1444 O O . CYS A 1 185 ? 23.678 -24.439 23.364 1.00 10.29 185 CYS A O 1
ATOM 1447 N N . PHE A 1 186 ? 25.394 -23.034 23.747 1.00 12.38 186 PHE A N 1
ATOM 1448 C CA . PHE A 1 186 ? 26.291 -24.144 24.069 1.00 13.34 186 PHE A CA 1
ATOM 1449 C C . PHE A 1 186 ? 25.831 -24.842 25.342 1.00 16.51 186 PHE A C 1
ATOM 1450 O O . PHE A 1 186 ? 26.056 -26.050 25.518 1.00 12.02 186 PHE A O 1
ATOM 1458 N N . GLY A 1 187 ? 25.216 -24.087 26.254 1.00 17.50 187 GLY A N 1
ATOM 1459 C CA . GLY A 1 187 ? 24.755 -24.632 27.510 1.00 13.50 187 GLY A CA 1
ATOM 1460 C C . GLY A 1 187 ? 23.627 -25.631 27.383 1.00 16.41 187 GLY A C 1
ATOM 1461 O O . GLY A 1 187 ? 23.320 -26.306 28.370 1.00 12.49 187 GLY A O 1
ATOM 1462 N N . LEU A 1 188 ? 23.005 -25.748 26.204 1.00 11.25 188 LEU A N 1
ATOM 1463 C CA . LEU A 1 188 ? 22.007 -26.793 25.980 1.00 6.98 188 LEU A CA 1
ATOM 1464 C C . LEU A 1 188 ? 22.601 -28.098 25.448 1.00 6.96 188 LEU A C 1
ATOM 1465 O O . LEU A 1 188 ? 21.853 -29.059 25.257 1.00 10.20 188 LEU A O 1
ATOM 1470 N N . PHE A 1 189 ? 23.907 -28.147 25.164 1.00 14.06 189 PHE A N 1
ATOM 1471 C CA . PHE A 1 189 ? 24.493 -29.349 24.568 1.00 15.32 189 PHE A CA 1
ATOM 1472 C C . PHE A 1 189 ? 24.294 -30.576 25.455 1.00 14.85 189 PHE A C 1
ATOM 1473 O O . PHE A 1 189 ? 23.949 -31.657 24.968 1.00 13.19 189 PHE A O 1
ATOM 1481 N N . GLU A 1 190 ? 24.549 -30.438 26.757 1.00 14.18 190 GLU A N 1
ATOM 1482 C CA . GLU A 1 190 ? 24.344 -31.557 27.670 1.00 12.34 190 GLU A CA 1
ATOM 1483 C C . GLU A 1 190 ? 22.879 -31.967 27.737 1.00 14.67 190 GLU A C 1
ATOM 1484 O O . GLU A 1 190 ? 22.574 -33.147 27.951 1.00 20.18 190 GLU A O 1
ATOM 1490 N N . TYR A 1 191 ? 21.961 -31.008 27.569 1.00 12.01 191 TYR A N 1
ATOM 1491 C CA . TYR A 1 191 ? 20.546 -31.343 27.501 1.00 9.68 191 TYR A CA 1
ATOM 1492 C C . TYR A 1 191 ? 20.232 -32.066 26.197 1.00 10.55 191 TYR A C 1
ATOM 1493 O O . TYR A 1 191 ? 19.553 -33.100 26.197 1.00 13.29 191 TYR A O 1
ATOM 1502 N N . VAL A 1 192 ? 20.729 -31.543 25.070 1.00 14.15 192 VAL A N 1
ATOM 1503 C CA . VAL A 1 192 ? 20.433 -32.157 23.774 1.00 7.99 192 VAL A CA 1
ATOM 1504 C C . VAL A 1 192 ? 21.037 -33.560 23.690 1.00 12.66 192 VAL A C 1
ATOM 1505 O O . VAL A 1 192 ? 20.389 -34.504 23.218 1.00 16.21 192 VAL A O 1
ATOM 1509 N N . LEU A 1 193 ? 22.274 -33.723 24.165 1.00 13.65 193 LEU A N 1
ATOM 1510 C CA . LEU A 1 193 ? 22.963 -35.012 24.130 1.00 17.37 193 LEU A CA 1
ATOM 1511 C C . LEU A 1 193 ? 22.551 -35.951 25.252 1.00 21.24 193 LEU A C 1
ATOM 1512 O O . LEU A 1 193 ? 22.973 -37.117 25.245 1.00 19.88 193 LEU A O 1
ATOM 1517 N N . GLY A 1 194 ? 21.794 -35.464 26.229 1.00 18.04 194 GLY A N 1
ATOM 1518 C CA . GLY A 1 194 ? 21.250 -36.317 27.265 1.00 23.86 194 GLY A CA 1
ATOM 1519 C C . GLY A 1 194 ? 22.207 -36.746 28.350 1.00 18.63 194 GLY A C 1
ATOM 1520 O O . GLY A 1 194 ? 21.979 -37.772 28.992 1.00 17.80 194 GLY A O 1
ATOM 1521 N N . VAL A 1 195 ? 23.279 -36.003 28.578 1.00 12.43 195 VAL A N 1
ATOM 1522 C CA . VAL A 1 195 ? 24.238 -36.423 29.594 1.00 19.97 195 VAL A CA 1
ATOM 1523 C C . VAL A 1 195 ? 25.085 -35.235 30.022 1.00 19.38 195 VAL A C 1
ATOM 1524 O O . VAL A 1 195 ? 25.538 -34.450 29.181 1.00 21.84 195 VAL A O 1
ATOM 1528 N N . ASP A 1 196 ? 25.271 -35.082 31.337 1.00 13.09 196 ASP A N 1
ATOM 1529 C CA . ASP A 1 196 ? 26.155 -34.057 31.882 1.00 14.41 196 ASP A CA 1
ATOM 1530 C C . ASP A 1 196 ? 27.618 -34.443 31.675 1.00 22.85 196 ASP A C 1
ATOM 1531 O O . ASP A 1 196 ? 28.009 -35.587 31.913 1.00 23.80 196 ASP A O 1
ATOM 1536 N N . LEU A 1 197 ? 28.438 -33.479 31.261 1.00 18.84 197 LEU A N 1
ATOM 1537 C CA . LEU A 1 197 ? 29.877 -33.689 31.283 1.00 20.09 197 LEU A CA 1
ATOM 1538 C C . LEU A 1 197 ? 30.399 -33.602 32.717 1.00 23.43 197 LEU A C 1
ATOM 1539 O O . LEU A 1 197 ? 29.811 -32.920 33.558 1.00 21.76 197 LEU A O 1
ATOM 1544 N N . PRO A 1 198 ? 31.488 -34.303 33.026 1.00 19.23 198 PRO A N 1
ATOM 1545 C CA . PRO A 1 198 ? 32.128 -34.109 34.332 1.00 18.91 198 PRO A CA 1
ATOM 1546 C C . PRO A 1 198 ? 32.558 -32.661 34.498 1.00 18.40 198 PRO A C 1
ATOM 1547 O O . PRO A 1 198 ? 33.109 -32.055 33.578 1.00 24.77 198 PRO A O 1
ATOM 1551 N N . GLU A 1 199 ? 32.317 -32.110 35.690 1.00 20.59 199 GLU A N 1
ATOM 1552 C CA . GLU A 1 199 ? 32.650 -30.708 35.922 1.00 24.22 199 GLU A CA 1
ATOM 1553 C C . GLU A 1 199 ? 34.126 -30.434 35.653 1.00 19.59 199 GLU A C 1
ATOM 1554 O O . GLU A 1 199 ? 34.486 -29.327 35.241 1.00 21.71 199 GLU A O 1
ATOM 1560 N N . GLY A 1 200 ? 34.989 -31.435 35.844 1.00 21.86 200 GLY A N 1
ATOM 1561 C CA . GLY A 1 200 ? 36.402 -31.246 35.560 1.00 23.43 200 GLY A CA 1
ATOM 1562 C C . GLY A 1 200 ? 36.704 -30.945 34.102 1.00 25.31 200 GLY A C 1
ATOM 1563 O O . GLY A 1 200 ? 37.704 -30.291 33.796 1.00 25.93 200 GLY A O 1
ATOM 1564 N N . VAL A 1 201 ? 35.862 -31.424 33.180 1.00 19.58 201 VAL A N 1
ATOM 1565 C CA . VAL A 1 201 ? 36.127 -31.208 31.758 1.00 13.75 201 VAL A CA 1
ATOM 1566 C C . VAL A 1 201 ? 36.116 -29.718 31.436 1.00 17.29 201 VAL A C 1
ATOM 1567 O O . VAL A 1 201 ? 36.943 -29.226 30.655 1.00 20.04 201 VAL A O 1
ATOM 1571 N N . PHE A 1 202 ? 35.204 -28.970 32.058 1.00 15.48 202 PHE A N 1
ATOM 1572 C CA . PHE A 1 202 ? 35.040 -27.552 31.747 1.00 18.67 202 PHE A CA 1
ATOM 1573 C C . PHE A 1 202 ? 36.216 -26.689 32.189 1.00 25.56 202 PHE A C 1
ATOM 1574 O O . PHE A 1 202 ? 36.265 -25.514 31.816 1.00 28.50 202 PHE A O 1
ATOM 1582 N N . GLU A 1 203 ? 37.161 -27.219 32.963 1.00 26.61 203 GLU A N 1
ATOM 1583 C CA . GLU A 1 203 ? 38.373 -26.469 33.254 1.00 34.77 203 GLU A CA 1
ATOM 1584 C C . GLU A 1 203 ? 39.623 -27.133 32.696 1.00 29.96 203 GLU A C 1
ATOM 1585 O O . GLU A 1 203 ? 40.735 -26.761 33.086 1.00 28.63 203 GLU A O 1
ATOM 1591 N N . ASP A 1 204 ? 39.473 -28.098 31.803 1.00 19.79 204 ASP A N 1
ATOM 1592 C CA . ASP A 1 204 ? 40.618 -28.596 31.056 1.00 12.81 204 ASP A CA 1
ATOM 1593 C C . ASP A 1 204 ? 41.116 -27.499 30.121 1.00 20.91 204 ASP A C 1
ATOM 1594 O O . ASP A 1 204 ? 40.306 -26.858 29.444 1.00 20.40 204 ASP A O 1
ATOM 1599 N N . PRO A 1 205 ? 42.425 -27.231 30.063 1.00 25.33 205 PRO A N 1
ATOM 1600 C CA . PRO A 1 205 ? 42.889 -26.115 29.215 1.00 20.86 205 PRO A CA 1
ATOM 1601 C C . PRO A 1 205 ? 42.595 -26.311 27.736 1.00 16.95 205 PRO A C 1
ATOM 1602 O O . PRO A 1 205 ? 42.280 -25.335 27.042 1.00 20.76 205 PRO A O 1
ATOM 1606 N N . VAL A 1 206 ? 42.687 -27.543 27.227 1.00 22.20 206 VAL A N 1
ATOM 1607 C CA . VAL A 1 206 ? 42.415 -27.777 25.808 1.00 17.57 206 VAL A CA 1
ATOM 1608 C C . VAL A 1 206 ? 40.932 -27.589 25.506 1.00 20.17 206 VAL A C 1
ATOM 1609 O O . VAL A 1 206 ? 40.560 -26.951 24.515 1.00 17.27 206 VAL A O 1
ATOM 1613 N N . PHE A 1 207 ? 40.066 -28.177 26.335 1.00 19.19 207 PHE A N 1
ATOM 1614 C CA . PHE A 1 207 ? 38.627 -28.013 26.150 1.00 19.41 207 PHE A CA 1
ATOM 1615 C C . PHE A 1 207 ? 38.207 -26.549 26.264 1.00 17.22 207 PHE A C 1
ATOM 1616 O O . PHE A 1 207 ? 37.354 -26.082 25.501 1.00 19.37 207 PHE A O 1
ATOM 1624 N N . MET A 1 208 ? 38.774 -25.810 27.221 1.00 17.08 208 MET A N 1
ATOM 1625 C CA . MET A 1 208 ? 38.455 -24.386 27.316 1.00 18.58 208 MET A CA 1
ATOM 1626 C C . MET A 1 208 ? 38.872 -23.648 26.048 1.00 20.57 208 MET A C 1
ATOM 1627 O O . MET A 1 208 ? 38.194 -22.708 25.611 1.00 15.23 208 MET A O 1
ATOM 1632 N N . THR A 1 209 ? 39.991 -24.058 25.443 1.00 18.62 209 THR A N 1
ATOM 1633 C CA . THR A 1 209 ? 40.443 -23.417 24.214 1.00 17.06 209 THR A CA 1
ATOM 1634 C C . THR A 1 209 ? 39.437 -23.635 23.094 1.00 13.82 209 THR A C 1
ATOM 1635 O O . THR A 1 209 ? 39.057 -22.692 22.389 1.00 22.04 209 THR A O 1
ATOM 1639 N N . LEU A 1 210 ? 39.000 -24.883 22.916 1.00 14.69 210 LEU A N 1
ATOM 1640 C CA . LEU A 1 210 ? 37.992 -25.186 21.907 1.00 12.68 210 LEU A CA 1
ATOM 1641 C C . LEU A 1 210 ? 36.700 -24.427 22.177 1.00 16.59 210 LEU A C 1
ATOM 1642 O O . LEU A 1 210 ? 36.103 -23.851 21.260 1.00 11.69 210 LEU A O 1
ATOM 1647 N N . TYR A 1 211 ? 36.249 -24.438 23.435 1.00 13.31 211 TYR A N 1
ATOM 1648 C CA . TYR A 1 211 ? 35.010 -23.762 23.812 1.00 14.42 211 TYR A CA 1
ATOM 1649 C C . TYR A 1 211 ? 35.046 -22.290 23.417 1.00 17.91 211 TYR A C 1
ATOM 1650 O O . TYR A 1 211 ? 34.146 -21.786 22.740 1.00 11.77 211 TYR A O 1
ATOM 1659 N N . TRP A 1 212 ? 36.091 -21.581 23.834 1.00 12.26 212 TRP A N 1
ATOM 1660 C CA . TRP A 1 212 ? 36.127 -20.152 23.586 1.00 9.09 212 TRP A CA 1
ATOM 1661 C C . TRP A 1 212 ? 36.393 -19.834 22.120 1.00 10.81 212 TRP A C 1
ATOM 1662 O O . TRP A 1 212 ? 35.921 -18.807 21.623 1.00 15.07 212 TRP A O 1
ATOM 1673 N N . ALA A 1 213 ? 37.142 -20.683 21.407 1.00 9.80 213 ALA A N 1
ATOM 1674 C CA . ALA A 1 213 ? 37.370 -20.408 19.988 1.00 14.20 213 ALA A CA 1
ATOM 1675 C C . ALA A 1 213 ? 36.066 -20.499 19.200 1.00 15.21 213 ALA A C 1
ATOM 1676 O O . ALA A 1 213 ? 35.783 -19.647 18.349 1.00 16.17 213 ALA A O 1
ATOM 1678 N N . ALA A 1 214 ? 35.242 -21.510 19.489 1.00 15.87 214 ALA A N 1
ATOM 1679 C CA . ALA A 1 214 ? 33.966 -21.640 18.780 1.00 11.54 214 ALA A CA 1
ATOM 1680 C C . ALA A 1 214 ? 32.987 -20.545 19.191 1.00 12.86 214 ALA A C 1
ATOM 1681 O O . ALA A 1 214 ? 32.289 -19.973 18.345 1.00 9.94 214 ALA A O 1
ATOM 1683 N N . ALA A 1 215 ? 32.933 -20.226 20.482 1.00 8.72 215 ALA A N 1
ATOM 1684 C CA . ALA A 1 215 ? 32.051 -19.155 20.931 1.00 11.82 215 ALA A CA 1
ATOM 1685 C C . ALA A 1 215 ? 32.420 -17.835 20.267 1.00 11.77 215 ALA A C 1
ATOM 1686 O O . ALA A 1 215 ? 31.542 -17.095 19.807 1.00 11.41 215 ALA A O 1
ATOM 1688 N N . ASP A 1 216 ? 33.720 -17.532 20.202 1.00 10.92 216 ASP A N 1
ATOM 1689 C CA . ASP A 1 216 ? 34.171 -16.283 19.592 1.00 11.19 216 ASP A CA 1
ATOM 1690 C C . ASP A 1 216 ? 33.941 -16.295 18.084 1.00 14.67 216 ASP A C 1
ATOM 1691 O O . ASP A 1 216 ? 33.581 -15.264 17.496 1.00 13.83 216 ASP A O 1
ATOM 1696 N N . MET A 1 217 ? 34.158 -17.444 17.437 1.00 14.26 217 MET A N 1
ATOM 1697 C CA . MET A 1 217 ? 33.878 -17.533 16.003 1.00 9.98 217 MET A CA 1
ATOM 1698 C C . MET A 1 217 ? 32.438 -17.150 15.719 1.00 10.99 217 MET A C 1
ATOM 1699 O O . MET A 1 217 ? 32.159 -16.381 14.787 1.00 15.12 217 MET A O 1
ATOM 1704 N N . VAL A 1 218 ? 31.510 -17.659 16.536 1.00 12.47 218 VAL A N 1
ATOM 1705 C CA . VAL A 1 218 ? 30.102 -17.316 16.375 1.00 12.85 218 VAL A CA 1
ATOM 1706 C C . VAL A 1 218 ? 29.891 -15.820 16.603 1.00 15.25 218 VAL A C 1
ATOM 1707 O O . VAL A 1 218 ? 29.193 -15.152 15.831 1.00 10.09 218 VAL A O 1
ATOM 1711 N N . CYS A 1 219 ? 30.513 -15.269 17.646 1.00 9.42 219 CYS A N 1
ATOM 1712 C CA . CYS A 1 219 ? 30.314 -13.859 17.971 1.00 13.32 219 CYS A CA 1
ATOM 1713 C C . CYS A 1 219 ? 30.848 -12.955 16.865 1.00 12.94 219 CYS A C 1
ATOM 1714 O O . CYS A 1 219 ? 30.162 -12.029 16.419 1.00 13.06 219 CYS A O 1
ATOM 1717 N N . TRP A 1 220 ? 32.070 -13.219 16.419 1.00 9.93 220 TRP A N 1
ATOM 1718 C CA . TRP A 1 220 ? 32.700 -12.343 15.434 1.00 8.76 220 TRP A CA 1
ATOM 1719 C C . TRP A 1 220 ? 32.050 -12.472 14.060 1.00 6.91 220 TRP A C 1
ATOM 1720 O O . TRP A 1 220 ? 31.971 -11.485 13.318 1.00 11.27 220 TRP A O 1
ATOM 1731 N N . SER A 1 221 ? 31.586 -13.667 13.693 1.00 11.83 221 SER A N 1
ATOM 1732 C CA . SER A 1 221 ? 30.935 -13.800 12.393 1.00 13.86 221 SER A CA 1
ATOM 1733 C C . SER A 1 221 ? 29.546 -13.174 12.423 1.00 16.57 221 SER A C 1
ATOM 1734 O O . SER A 1 221 ? 29.148 -12.491 11.476 1.00 18.17 221 SER A O 1
ATOM 1737 N N . ASN A 1 222 ? 28.805 -13.354 13.517 1.00 7.79 222 ASN A N 1
ATOM 1738 C CA . ASN A 1 222 ? 27.542 -12.639 13.641 1.00 8.76 222 ASN A CA 1
ATOM 1739 C C . ASN A 1 222 ? 27.735 -11.127 13.567 1.00 8.96 222 ASN A C 1
ATOM 1740 O O . ASN A 1 222 ? 26.913 -10.422 12.965 1.00 12.86 222 ASN A O 1
ATOM 1745 N N . ASP A 1 223 ? 28.788 -10.600 14.206 1.00 8.10 223 ASP A N 1
ATOM 1746 C CA . ASP A 1 223 ? 28.998 -9.151 14.207 1.00 10.30 223 ASP A CA 1
ATOM 1747 C C . ASP A 1 223 ? 29.221 -8.614 12.792 1.00 16.78 223 ASP A C 1
ATOM 1748 O O . ASP A 1 223 ? 28.592 -7.627 12.391 1.00 12.49 223 ASP A O 1
ATOM 1753 N N . VAL A 1 224 ? 30.123 -9.231 12.017 1.00 12.79 224 VAL A N 1
ATOM 1754 C CA . VAL A 1 224 ? 30.408 -8.644 10.703 1.00 10.06 224 VAL A CA 1
ATOM 1755 C C . VAL A 1 224 ? 29.198 -8.799 9.777 1.00 11.60 224 VAL A C 1
ATOM 1756 O O . VAL A 1 224 ? 28.961 -7.950 8.903 1.00 13.97 224 VAL A O 1
ATOM 1760 N N . TYR A 1 225 ? 28.390 -9.842 9.979 1.00 8.61 225 TYR A N 1
ATOM 1761 C CA . TYR A 1 225 ? 27.194 -10.035 9.159 1.00 10.85 225 TYR A CA 1
ATOM 1762 C C . TYR A 1 225 ? 26.091 -9.062 9.546 1.00 13.45 225 TYR A C 1
ATOM 1763 O O . TYR A 1 225 ? 25.357 -8.568 8.680 1.00 13.36 225 TYR A O 1
ATOM 1772 N N . SER A 1 226 ? 25.930 -8.799 10.844 1.00 11.21 226 SER A N 1
ATOM 1773 C CA . SER A 1 226 ? 24.807 -8.000 11.302 1.00 8.74 226 SER A CA 1
ATOM 1774 C C . SER A 1 226 ? 25.138 -6.524 11.385 1.00 12.42 226 SER A C 1
ATOM 1775 O O . SER A 1 226 ? 24.249 -5.728 11.716 1.00 15.34 226 SER A O 1
ATOM 1778 N N . TYR A 1 227 ? 26.387 -6.149 11.082 1.00 20.10 227 TYR A N 1
ATOM 1779 C CA . TYR A 1 227 ? 26.819 -4.762 11.238 1.00 15.98 227 TYR A CA 1
ATOM 1780 C C . TYR A 1 227 ? 25.919 -3.803 10.471 1.00 15.16 227 TYR A C 1
ATOM 1781 O O . TYR A 1 227 ? 25.522 -2.757 10.995 1.00 15.06 227 TYR A O 1
ATOM 1790 N N . ASN A 1 228 ? 25.602 -4.138 9.216 1.00 11.27 228 ASN A N 1
ATOM 1791 C CA . ASN A 1 228 ? 24.809 -3.238 8.380 1.00 14.00 228 ASN A CA 1
ATOM 1792 C C . ASN A 1 228 ? 23.455 -2.935 9.009 1.00 15.02 228 ASN A C 1
ATOM 1793 O O . ASN A 1 228 ? 23.070 -1.769 9.140 1.00 20.47 228 ASN A O 1
ATOM 1798 N N . MET A 1 229 ? 22.707 -3.977 9.386 1.00 19.66 229 MET A N 1
ATOM 1799 C CA . MET A 1 229 ? 21.404 -3.773 10.011 1.00 24.00 229 MET A CA 1
ATOM 1800 C C . MET A 1 229 ? 21.527 -3.058 11.351 1.00 18.85 229 MET A C 1
ATOM 1801 O O . MET A 1 229 ? 20.653 -2.260 11.710 1.00 19.34 229 MET A O 1
ATOM 1806 N N . GLU A 1 230 ? 22.605 -3.315 12.096 1.00 12.25 230 GLU A N 1
ATOM 1807 C CA . GLU A 1 230 ? 22.735 -2.708 13.415 1.00 14.13 230 GLU A CA 1
ATOM 1808 C C . GLU A 1 230 ? 23.087 -1.225 13.324 1.00 17.76 230 GLU A C 1
ATOM 1809 O O . GLU A 1 230 ? 22.565 -0.417 14.103 1.00 17.28 230 GLU A O 1
ATOM 1815 N N . GLN A 1 231 ? 23.965 -0.840 12.389 1.00 19.14 231 GLN A N 1
ATOM 1816 C CA . GLN A 1 231 ? 24.294 0.579 12.262 1.00 19.09 231 GLN A CA 1
ATOM 1817 C C . GLN A 1 231 ? 23.125 1.367 11.687 1.00 27.26 231 GLN A C 1
ATOM 1818 O O . GLN A 1 231 ? 22.951 2.545 12.018 1.00 27.00 231 GLN A O 1
ATOM 1824 N N . ALA A 1 232 ? 22.302 0.730 10.849 1.00 18.15 232 ALA A N 1
ATOM 1825 C CA . ALA A 1 232 ? 21.134 1.396 10.296 1.00 24.32 232 ALA A CA 1
ATOM 1826 C C . ALA A 1 232 ? 20.067 1.672 11.346 1.00 29.47 232 ALA A C 1
ATOM 1827 O O . ALA A 1 232 ? 19.236 2.562 11.147 1.00 28.43 232 ALA A O 1
ATOM 1829 N N . LYS A 1 233 ? 20.049 0.931 12.450 1.00 24.74 233 LYS A N 1
ATOM 1830 C CA . LYS A 1 233 ? 19.106 1.226 13.520 1.00 22.59 233 LYS A CA 1
ATOM 1831 C C . LYS A 1 233 ? 19.799 1.793 14.753 1.00 22.30 233 LYS A C 1
ATOM 1832 O O . LYS A 1 233 ? 19.214 1.800 15.840 1.00 24.71 233 LYS A O 1
ATOM 1838 N N . GLY A 1 234 ? 21.021 2.301 14.596 1.00 24.62 234 GLY A N 1
ATOM 1839 C CA . GLY A 1 234 ? 21.735 2.900 15.708 1.00 34.16 234 GLY A CA 1
ATOM 1840 C C . GLY A 1 234 ? 22.173 1.922 16.776 1.00 32.52 234 GLY A C 1
ATOM 1841 O O . GLY A 1 234 ? 22.318 2.310 17.937 1.00 35.28 234 GLY A O 1
ATOM 1842 N N . HIS A 1 235 ? 22.399 0.659 16.414 1.00 28.69 235 HIS A N 1
ATOM 1843 C CA . HIS A 1 235 ? 22.768 -0.382 17.364 1.00 26.67 235 HIS A CA 1
ATOM 1844 C C . HIS A 1 235 ? 24.214 -0.836 17.203 1.00 26.29 235 HIS A C 1
ATOM 1845 O O . HIS A 1 235 ? 24.582 -1.899 17.712 1.00 26.40 235 HIS A O 1
ATOM 1852 N N . SER A 1 236 ? 25.042 -0.057 16.513 1.00 22.22 236 SER A N 1
ATOM 1853 C CA . SER A 1 236 ? 26.350 -0.556 16.112 1.00 23.72 236 SER A CA 1
ATOM 1854 C C . SER A 1 236 ? 27.360 -0.547 17.243 1.00 19.54 236 SER A C 1
ATOM 1855 O O . SER A 1 236 ? 28.474 -1.038 17.046 1.00 15.86 236 SER A O 1
ATOM 1858 N N . GLY A 1 237 ? 26.990 -0.043 18.423 1.00 19.18 237 GLY A N 1
ATOM 1859 C CA . GLY A 1 237 ? 27.928 -0.001 19.531 1.00 21.87 237 GLY A CA 1
ATOM 1860 C C . GLY A 1 237 ? 28.303 -1.365 20.077 1.00 22.76 237 GLY A C 1
ATOM 1861 O O . GLY A 1 237 ? 29.418 -1.545 20.575 1.00 16.12 237 GLY A O 1
ATOM 1862 N N . ASN A 1 238 ? 27.386 -2.334 20.016 1.00 15.41 238 ASN A N 1
ATOM 1863 C CA . ASN A 1 238 ? 27.662 -3.700 20.478 1.00 18.01 238 ASN A CA 1
ATOM 1864 C C . ASN A 1 238 ? 28.124 -4.580 19.311 1.00 17.02 238 ASN A C 1
ATOM 1865 O O . ASN A 1 238 ? 27.527 -5.608 19.002 1.00 25.08 238 ASN A O 1
ATOM 1870 N N . ASN A 1 239 ? 29.203 -4.165 18.651 1.00 18.41 239 ASN A N 1
ATOM 1871 C CA . ASN A 1 239 ? 29.624 -4.833 17.422 1.00 15.41 239 ASN A CA 1
ATOM 1872 C C . ASN A 1 239 ? 31.123 -4.638 17.235 1.00 13.34 239 ASN A C 1
ATOM 1873 O O . ASN A 1 239 ? 31.611 -3.501 17.283 1.00 14.21 239 ASN A O 1
ATOM 1878 N N . ILE A 1 240 ? 31.850 -5.751 17.035 1.00 16.24 240 ILE A N 1
ATOM 1879 C CA . ILE A 1 240 ? 33.311 -5.713 16.944 1.00 15.08 240 ILE A CA 1
ATOM 1880 C C . ILE A 1 240 ? 33.770 -4.817 15.801 1.00 13.26 240 ILE A C 1
ATOM 1881 O O . ILE A 1 240 ? 34.833 -4.196 15.880 1.00 15.93 240 ILE A O 1
ATOM 1886 N N . VAL A 1 241 ? 32.980 -4.713 14.736 1.00 11.94 241 VAL A N 1
ATOM 1887 C CA . VAL A 1 241 ? 33.358 -3.836 13.630 1.00 14.56 241 VAL A CA 1
ATOM 1888 C C . VAL A 1 241 ? 33.497 -2.396 14.114 1.00 16.03 241 VAL A C 1
ATOM 1889 O O . VAL A 1 241 ? 34.501 -1.727 13.843 1.00 16.04 241 VAL A O 1
ATOM 1893 N N . THR A 1 242 ? 32.493 -1.899 14.850 1.00 14.39 242 THR A N 1
ATOM 1894 C CA . THR A 1 242 ? 32.573 -0.547 15.400 1.00 16.19 242 THR A CA 1
ATOM 1895 C C . THR A 1 242 ? 33.744 -0.410 16.365 1.00 16.03 242 THR A C 1
ATOM 1896 O O . THR A 1 242 ? 34.479 0.584 16.325 1.00 17.65 242 THR A O 1
ATOM 1900 N N . VAL A 1 243 ? 33.931 -1.399 17.240 1.00 16.48 243 VAL A N 1
ATOM 1901 C CA . VAL A 1 243 ? 35.020 -1.353 18.210 1.00 14.96 243 VAL A CA 1
ATOM 1902 C C . VAL A 1 243 ? 36.366 -1.258 17.497 1.00 21.15 243 VAL A C 1
ATOM 1903 O O . VAL A 1 243 ? 37.236 -0.470 17.888 1.00 20.78 243 VAL A O 1
ATOM 1907 N N . LEU A 1 244 ? 36.549 -2.032 16.420 1.00 20.20 244 LEU A N 1
ATOM 1908 C CA . LEU A 1 244 ? 37.823 -2.025 15.697 1.00 18.87 244 LEU A CA 1
ATOM 1909 C C . LEU A 1 244 ? 38.073 -0.689 15.007 1.00 20.51 244 LEU A C 1
ATOM 1910 O O . LEU A 1 244 ? 39.185 -0.142 15.068 1.00 17.91 244 LEU A O 1
ATOM 1915 N N . MET A 1 245 ? 37.066 -0.161 14.309 1.00 20.82 245 MET A N 1
ATOM 1916 C CA . MET A 1 245 ? 37.228 1.139 13.662 1.00 21.18 245 MET A CA 1
ATOM 1917 C C . MET A 1 245 ? 37.642 2.197 14.672 1.00 13.99 245 MET A C 1
ATOM 1918 O O . MET A 1 245 ? 38.609 2.936 14.458 1.00 16.18 245 MET A O 1
ATOM 1923 N N . ARG A 1 246 ? 36.937 2.260 15.795 1.00 18.84 246 ARG A N 1
ATOM 1924 C CA . ARG A 1 246 ? 37.233 3.252 16.822 1.00 21.29 246 ARG A CA 1
ATOM 1925 C C . ARG A 1 246 ? 38.637 3.090 17.383 1.00 27.65 246 ARG A C 1
ATOM 1926 O O . ARG A 1 246 ? 39.413 4.051 17.430 1.00 32.71 246 ARG A O 1
ATOM 1934 N N . GLN A 1 247 ? 38.975 1.892 17.842 1.00 23.55 247 GLN A N 1
ATOM 1935 C CA . GLN A 1 247 ? 40.178 1.751 18.647 1.00 26.62 247 GLN A CA 1
ATOM 1936 C C . GLN A 1 247 ? 41.437 1.508 17.832 1.00 25.38 247 GLN A C 1
ATOM 1937 O O . GLN A 1 247 ? 42.527 1.876 18.286 1.00 24.12 247 GLN A O 1
ATOM 1943 N N . LYS A 1 248 ? 41.325 0.909 16.651 1.00 22.87 248 LYS A N 1
ATOM 1944 C CA . LYS A 1 248 ? 42.465 0.776 15.755 1.00 22.46 248 LYS A CA 1
ATOM 1945 C C . LYS A 1 248 ? 42.522 1.879 14.704 1.00 26.66 248 LYS A C 1
ATOM 1946 O O . LYS A 1 248 ? 43.466 1.907 13.907 1.00 28.80 248 LYS A O 1
ATOM 1952 N N . ASN A 1 249 ? 41.534 2.773 14.682 1.00 20.50 249 ASN A N 1
ATOM 1953 C CA . ASN A 1 249 ? 41.467 3.882 13.735 1.00 25.17 249 ASN A CA 1
ATOM 1954 C C . ASN A 1 249 ? 41.583 3.398 12.287 1.00 28.82 249 ASN A C 1
ATOM 1955 O O . ASN A 1 249 ? 42.349 3.936 11.487 1.00 26.90 249 ASN A O 1
ATOM 1960 N N . VAL A 1 250 ? 40.801 2.371 11.948 1.00 23.61 250 VAL A N 1
ATOM 1961 C CA . VAL A 1 250 ? 40.807 1.796 10.606 1.00 24.59 250 VAL A CA 1
ATOM 1962 C C . VAL A 1 250 ? 39.463 2.065 9.954 1.00 20.20 250 VAL A C 1
ATOM 1963 O O . VAL A 1 250 ? 38.473 2.368 10.620 1.00 20.31 250 VAL A O 1
ATOM 1967 N N . ASP A 1 251 ? 39.420 1.916 8.631 1.00 20.06 251 ASP A N 1
ATOM 1968 C CA . ASP A 1 251 ? 38.167 2.108 7.925 1.00 21.61 251 ASP A CA 1
ATOM 1969 C C . ASP A 1 251 ? 37.374 0.800 7.943 1.00 23.29 251 ASP A C 1
ATOM 1970 O O . ASP A 1 251 ? 37.797 -0.197 8.531 1.00 25.05 251 ASP A O 1
ATOM 1975 N N . LEU A 1 252 ? 36.207 0.807 7.289 1.00 25.46 252 LEU A N 1
ATOM 1976 C CA . LEU A 1 252 ? 35.269 -0.312 7.407 1.00 25.63 252 LEU A CA 1
ATOM 1977 C C . LEU A 1 252 ? 35.795 -1.567 6.723 1.00 22.71 252 LEU A C 1
ATOM 1978 O O . LEU A 1 252 ? 35.722 -2.662 7.293 1.00 20.74 252 LEU A O 1
ATOM 1983 N N . GLN A 1 253 ? 36.320 -1.435 5.500 1.00 17.95 253 GLN A N 1
ATOM 1984 C CA . GLN A 1 253 ? 36.829 -2.607 4.796 1.00 20.96 253 GLN A CA 1
ATOM 1985 C C . GLN A 1 253 ? 37.964 -3.256 5.568 1.00 23.20 253 GLN A C 1
ATOM 1986 O O . GLN A 1 253 ? 38.082 -4.487 5.593 1.00 22.11 253 GLN A O 1
ATOM 1992 N N . THR A 1 254 ? 38.829 -2.441 6.175 1.00 21.37 254 THR A N 1
ATOM 1993 C CA . THR A 1 254 ? 39.918 -2.980 6.988 1.00 22.68 254 THR A CA 1
ATOM 1994 C C . THR A 1 254 ? 39.390 -3.715 8.217 1.00 20.41 254 THR A C 1
ATOM 1995 O O . THR A 1 254 ? 39.886 -4.796 8.560 1.00 20.35 254 THR A O 1
ATOM 1999 N N . ALA A 1 255 ? 38.406 -3.135 8.915 1.00 17.57 255 ALA A N 1
ATOM 2000 C CA . ALA A 1 255 ? 37.799 -3.840 10.045 1.00 13.83 255 ALA A CA 1
ATOM 2001 C C . ALA A 1 255 ? 37.182 -5.159 9.596 1.00 17.56 255 ALA A C 1
ATOM 2002 O O . ALA A 1 255 ? 37.316 -6.183 10.275 1.00 20.87 255 ALA A O 1
ATOM 2004 N N . SER A 1 256 ? 36.511 -5.150 8.441 1.00 20.22 256 SER A N 1
ATOM 2005 C CA . SER A 1 256 ? 36.010 -6.381 7.844 1.00 16.11 256 SER A CA 1
ATOM 2006 C C . SER A 1 256 ? 37.150 -7.369 7.602 1.00 23.84 256 SER A C 1
ATOM 2007 O O . SER A 1 256 ? 37.070 -8.541 7.993 1.00 14.81 256 SER A O 1
ATOM 2010 N N . ASP A 1 257 ? 38.224 -6.902 6.964 1.00 17.75 257 ASP A N 1
ATOM 2011 C CA . ASP A 1 257 ? 39.414 -7.733 6.778 1.00 24.53 257 ASP A CA 1
ATOM 2012 C C . ASP A 1 257 ? 39.950 -8.270 8.105 1.00 18.62 257 ASP A C 1
ATOM 2013 O O . ASP A 1 257 ? 40.380 -9.426 8.180 1.00 21.95 257 ASP A O 1
ATOM 2018 N N . LEU A 1 258 ? 39.954 -7.445 9.159 1.00 17.01 258 LEU A N 1
ATOM 2019 C CA . LEU A 1 258 ? 40.459 -7.908 10.454 1.00 12.70 258 LEU A CA 1
ATOM 2020 C C . LEU A 1 258 ? 39.546 -8.957 11.080 1.00 19.10 258 LEU A C 1
ATOM 2021 O O . LEU A 1 258 ? 40.024 -9.846 11.793 1.00 16.80 258 LEU A O 1
ATOM 2026 N N . VAL A 1 259 ? 38.234 -8.853 10.869 1.00 12.97 259 VAL A N 1
ATOM 2027 C CA . VAL A 1 259 ? 37.336 -9.917 11.314 1.00 11.52 259 VAL A CA 1
ATOM 2028 C C . VAL A 1 259 ? 37.725 -11.238 10.660 1.00 19.44 259 VAL A C 1
ATOM 2029 O O . VAL A 1 259 ? 37.803 -12.285 11.318 1.00 14.63 259 VAL A O 1
ATOM 2033 N N . GLY A 1 260 ? 37.993 -11.200 9.353 1.00 14.17 260 GLY A N 1
ATOM 2034 C CA . GLY A 1 260 ? 38.360 -12.417 8.646 1.00 14.67 260 GLY A CA 1
ATOM 2035 C C . GLY A 1 260 ? 39.674 -13.007 9.123 1.00 17.70 260 GLY A C 1
ATOM 2036 O O . GLY A 1 260 ? 39.824 -14.231 9.202 1.00 20.07 260 GLY A O 1
ATOM 2037 N N . GLU A 1 261 ? 40.654 -12.150 9.418 1.00 18.62 261 GLU A N 1
ATOM 2038 C CA . GLU A 1 261 ? 41.916 -12.651 9.952 1.00 18.42 261 GLU A CA 1
ATOM 2039 C C . GLU A 1 261 ? 41.713 -13.279 11.322 1.00 16.91 261 GLU A C 1
ATOM 2040 O O . GLU A 1 261 ? 42.246 -14.359 11.605 1.00 21.95 261 GLU A O 1
ATOM 2046 N N . HIS A 1 262 ? 40.942 -12.621 12.186 1.00 15.62 262 HIS A N 1
ATOM 2047 C CA . HIS A 1 262 ? 40.670 -13.203 13.494 1.00 19.32 262 HIS A CA 1
ATOM 2048 C C . HIS A 1 262 ? 39.894 -14.512 13.378 1.00 15.96 262 HIS A C 1
ATOM 2049 O O . HIS A 1 262 ? 40.212 -15.489 14.067 1.00 16.25 262 HIS A O 1
ATOM 2056 N N . PHE A 1 263 ? 38.872 -14.559 12.517 1.00 14.22 263 PHE A N 1
ATOM 2057 C CA . PHE A 1 263 ? 38.140 -15.811 12.338 1.00 13.56 263 PHE A CA 1
ATOM 2058 C C . PHE A 1 263 ? 39.079 -16.933 11.916 1.00 16.53 263 PHE A C 1
ATOM 2059 O O . PHE A 1 263 ? 39.017 -18.044 12.457 1.00 15.01 263 PHE A O 1
ATOM 2067 N N . ALA A 1 264 ? 39.975 -16.659 10.964 1.00 13.06 264 ALA A N 1
ATOM 2068 C CA . ALA A 1 264 ? 40.893 -17.706 10.521 1.00 19.00 264 ALA A CA 1
ATOM 2069 C C . ALA A 1 264 ? 41.817 -18.145 11.653 1.00 15.59 264 ALA A C 1
ATOM 2070 O O . ALA A 1 264 ? 42.119 -19.338 11.792 1.00 22.55 264 ALA A O 1
ATOM 2072 N N . THR A 1 265 ? 42.281 -17.195 12.465 1.00 20.33 265 THR A N 1
ATOM 2073 C CA . THR A 1 265 ? 43.102 -17.533 13.626 1.00 20.43 265 THR A CA 1
ATOM 2074 C C . THR A 1 265 ? 42.345 -18.443 14.590 1.00 19.43 265 THR A C 1
ATOM 2075 O O . THR A 1 265 ? 42.878 -19.456 15.059 1.00 16.11 265 THR A O 1
ATOM 2079 N N . LEU A 1 266 ? 41.097 -18.093 14.905 1.00 17.95 266 LEU A N 1
ATOM 2080 C CA . LEU A 1 266 ? 40.305 -18.907 15.823 1.00 15.16 266 LEU A CA 1
ATOM 2081 C C . LEU A 1 266 ? 40.037 -20.302 15.262 1.00 18.03 266 LEU A C 1
ATOM 2082 O O . LEU A 1 266 ? 40.039 -21.296 16.003 1.00 16.58 266 LEU A O 1
ATOM 2087 N N . MET A 1 267 ? 39.743 -20.388 13.967 1.00 14.81 267 MET A N 1
ATOM 2088 C CA . MET A 1 267 ? 39.490 -21.681 13.351 1.00 18.30 267 MET A CA 1
ATOM 2089 C C . MET A 1 267 ? 40.746 -22.548 13.380 1.00 16.95 267 MET A C 1
ATOM 2090 O O . MET A 1 267 ? 40.686 -23.727 13.744 1.00 15.68 267 MET A O 1
ATOM 2095 N N . ASP A 1 268 ? 41.899 -21.967 13.036 1.00 20.58 268 ASP A N 1
ATOM 2096 C CA . ASP A 1 268 ? 43.166 -22.694 13.137 1.00 19.52 268 ASP A CA 1
ATOM 2097 C C . ASP A 1 268 ? 43.418 -23.166 14.560 1.00 23.61 268 ASP A C 1
ATOM 2098 O O . ASP A 1 268 ? 43.858 -24.302 14.781 1.00 18.74 268 ASP A O 1
ATOM 2103 N N . ARG A 1 269 ? 43.190 -22.295 15.539 1.00 16.34 269 ARG A N 1
ATOM 2104 C CA . ARG A 1 269 ? 43.407 -22.715 16.918 1.00 18.11 269 ARG A CA 1
ATOM 2105 C C . ARG A 1 269 ? 42.462 -23.850 17.291 1.00 19.93 269 ARG A C 1
ATOM 2106 O O . ARG A 1 269 ? 42.867 -24.809 17.953 1.00 20.40 269 ARG A O 1
ATOM 2114 N N . PHE A 1 270 ? 41.208 -23.777 16.842 1.00 13.19 270 PHE A N 1
ATOM 2115 C CA . PHE A 1 270 ? 40.256 -24.841 17.151 1.00 13.66 270 PHE A CA 1
ATOM 2116 C C . PHE A 1 270 ? 40.683 -26.163 16.528 1.00 16.01 270 PHE A C 1
ATOM 2117 O O . PHE A 1 270 ? 40.663 -27.207 17.187 1.00 16.68 270 PHE A O 1
ATOM 2125 N N . VAL A 1 271 ? 41.068 -26.148 15.251 1.00 22.22 271 VAL A N 1
ATOM 2126 C CA . VAL A 1 271 ? 41.350 -27.419 14.587 1.00 17.21 271 VAL A CA 1
ATOM 2127 C C . VAL A 1 271 ? 42.640 -28.028 15.116 1.00 17.34 271 VAL A C 1
ATOM 2128 O O . VAL A 1 271 ? 42.725 -29.246 15.310 1.00 21.18 271 VAL A O 1
ATOM 2132 N N . THR A 1 272 ? 43.662 -27.205 15.381 1.00 18.04 272 THR A N 1
ATOM 2133 C CA . THR A 1 272 ? 44.909 -27.753 15.894 1.00 25.50 272 THR A CA 1
ATOM 2134 C C . THR A 1 272 ? 44.767 -28.192 17.343 1.00 27.79 272 THR A C 1
ATOM 2135 O O . THR A 1 272 ? 45.415 -29.153 17.768 1.00 27.55 272 THR A O 1
ATOM 2139 N N . ALA A 1 273 ? 43.929 -27.502 18.121 1.00 20.65 273 ALA A N 1
ATOM 2140 C CA . ALA A 1 273 ? 43.781 -27.876 19.526 1.00 21.58 273 ALA A CA 1
ATOM 2141 C C . ALA A 1 273 ? 43.021 -29.187 19.687 1.00 18.10 273 ALA A C 1
ATOM 2142 O O . ALA A 1 273 ? 43.234 -29.905 20.672 1.00 21.55 273 ALA A O 1
ATOM 2144 N N . LYS A 1 274 ? 42.136 -29.508 18.737 1.00 19.50 274 LYS A N 1
ATOM 2145 C CA . LYS A 1 274 ? 41.299 -30.702 18.845 1.00 27.89 274 LYS A CA 1
ATOM 2146 C C . LYS A 1 274 ? 42.111 -31.945 19.192 1.00 31.74 274 LYS A C 1
ATOM 2147 O O . LYS A 1 274 ? 41.699 -32.746 20.037 1.00 37.04 274 LYS A O 1
ATOM 2153 N N . GLY A 1 275 ? 43.278 -32.110 18.565 1.00 35.95 275 GLY A N 1
ATOM 2154 C CA . GLY A 1 275 ? 44.074 -33.309 18.784 1.00 41.35 275 GLY A CA 1
ATOM 2155 C C . GLY A 1 275 ? 44.651 -33.430 20.180 1.00 42.64 275 GLY A C 1
ATOM 2156 O O . GLY A 1 275 ? 44.862 -34.542 20.671 1.00 48.87 275 GLY A O 1
ATOM 2157 N N . GLY A 1 276 ? 44.916 -32.306 20.839 1.00 32.69 276 GLY A N 1
ATOM 2158 C CA . GLY A 1 276 ? 45.505 -32.348 22.163 1.00 27.06 276 GLY A CA 1
ATOM 2159 C C . GLY A 1 276 ? 44.567 -32.701 23.288 1.00 25.13 276 GLY A C 1
ATOM 2160 O O . GLY A 1 276 ? 44.981 -32.667 24.452 1.00 30.88 276 GLY A O 1
ATOM 2161 N N . LEU A 1 277 ? 43.318 -33.047 22.977 1.00 26.69 277 LEU A N 1
ATOM 2162 C CA . LEU A 1 277 ? 42.323 -33.316 24.006 1.00 28.52 277 LEU A CA 1
ATOM 2163 C C . LEU A 1 277 ? 42.750 -34.520 24.858 1.00 26.03 277 LEU A C 1
ATOM 2164 O O . LEU A 1 277 ? 43.134 -35.549 24.307 1.00 31.69 277 LEU A O 1
ATOM 2169 N N . PRO A 1 278 ? 42.674 -34.407 26.180 1.00 27.90 278 PRO A N 1
ATOM 2170 C CA . PRO A 1 278 ? 42.990 -35.567 27.028 1.00 27.14 278 PRO A CA 1
ATOM 2171 C C . PRO A 1 278 ? 41.969 -36.675 26.839 1.00 35.25 278 PRO A C 1
ATOM 2172 O O . PRO A 1 278 ? 40.902 -36.499 26.244 1.00 29.91 278 PRO A O 1
ATOM 2176 N N . SER A 1 279 ? 42.321 -37.843 27.370 1.00 36.28 279 SER A N 1
ATOM 2177 C CA . SER A 1 279 ? 41.427 -38.986 27.461 1.00 30.87 279 SER A CA 1
ATOM 2178 C C . SER A 1 279 ? 41.204 -39.294 28.933 1.00 33.13 279 SER A C 1
ATOM 2179 O O . SER A 1 279 ? 42.166 -39.417 29.698 1.00 43.09 279 SER A O 1
ATOM 2182 N N . TRP A 1 280 ? 39.944 -39.400 29.327 1.00 30.05 280 TRP A N 1
ATOM 2183 C CA . TRP A 1 280 ? 39.573 -39.630 30.716 1.00 36.95 280 TRP A CA 1
ATOM 2184 C C . TRP A 1 280 ? 38.949 -40.996 30.954 1.00 36.58 280 TRP A C 1
ATOM 2185 O O . TRP A 1 280 ? 39.238 -41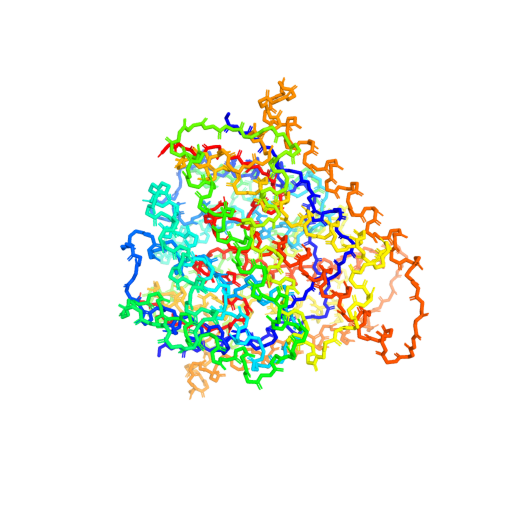.631 31.968 1.00 37.70 280 TRP A O 1
ATOM 2196 N N . SER A 1 281 ? 38.103 -41.463 30.040 1.00 34.24 281 SER A N 1
ATOM 2197 C CA . SER A 1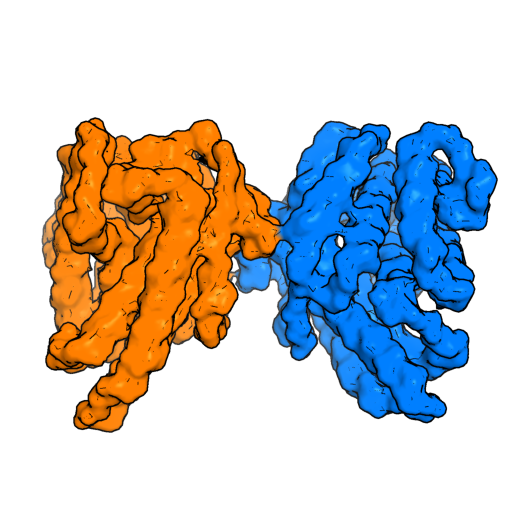 281 ? 37.489 -42.783 30.085 1.00 28.33 281 SER A CA 1
ATOM 2198 C C . SER A 1 281 ? 36.689 -42.966 28.805 1.00 26.45 281 SER A C 1
ATOM 2199 O O . SER A 1 281 ? 36.329 -41.976 28.166 1.00 24.40 281 SER A O 1
ATOM 2202 N N . PRO A 1 282 ? 36.395 -44.202 28.394 1.00 31.77 282 PRO A N 1
ATOM 2203 C CA . PRO A 1 282 ? 35.634 -44.390 27.145 1.00 28.60 282 PRO A CA 1
ATOM 2204 C C . PRO A 1 282 ? 34.311 -43.642 27.108 1.00 22.03 282 PRO A C 1
ATOM 2205 O O . PRO A 1 282 ? 33.977 -43.042 26.078 1.00 21.74 282 PRO A O 1
ATOM 2209 N N . SER A 1 283 ? 33.552 -43.650 28.208 1.00 16.48 283 SER A N 1
ATOM 2210 C CA . SER A 1 283 ? 32.237 -43.020 28.197 1.00 23.32 283 SER A CA 1
ATOM 2211 C C . SER A 1 283 ? 32.341 -41.503 28.271 1.00 25.81 283 SER A C 1
ATOM 2212 O O . SER A 1 283 ? 31.601 -40.801 27.579 1.00 17.29 283 SER A O 1
ATOM 2215 N N . VAL A 1 284 ? 33.247 -40.978 29.104 1.00 23.87 284 VAL A N 1
ATOM 2216 C CA . VAL A 1 284 ? 33.449 -39.535 29.151 1.00 21.40 284 VAL A CA 1
ATOM 2217 C C . VAL A 1 284 ? 33.970 -39.034 27.811 1.00 17.86 284 VAL A C 1
ATOM 2218 O O . VAL A 1 284 ? 33.518 -38.002 27.299 1.00 18.77 284 VAL A O 1
ATOM 2222 N N . ASP A 1 285 ? 34.938 -39.751 27.229 1.00 14.81 285 ASP A N 1
ATOM 2223 C CA . ASP A 1 285 ? 35.520 -39.336 25.953 1.00 20.60 285 ASP A CA 1
ATOM 2224 C C . ASP A 1 285 ? 34.470 -39.283 24.849 1.00 20.24 285 ASP A C 1
ATOM 2225 O O . ASP A 1 285 ? 34.479 -38.365 24.022 1.00 23.57 285 ASP A O 1
ATOM 2230 N N . ALA A 1 286 ? 33.583 -40.281 24.796 1.00 15.68 286 ALA A N 1
ATOM 2231 C CA . ALA A 1 286 ? 32.519 -40.252 23.802 1.00 15.20 286 ALA A CA 1
ATOM 2232 C C . ALA A 1 286 ? 31.629 -39.032 23.998 1.00 19.47 286 ALA A C 1
ATOM 2233 O O . ALA A 1 286 ? 31.226 -38.383 23.027 1.00 19.28 286 ALA A O 1
ATOM 2235 N N . ALA A 1 287 ? 31.318 -38.697 25.249 1.00 13.48 287 ALA A N 1
ATOM 2236 C CA . ALA A 1 287 ? 30.447 -37.553 25.493 1.00 14.07 287 ALA A CA 1
ATOM 2237 C C . ALA A 1 287 ? 31.158 -36.248 25.166 1.00 17.72 287 ALA A C 1
ATOM 2238 O O . ALA A 1 287 ? 30.573 -35.346 24.556 1.00 13.97 287 ALA A O 1
ATOM 2240 N N . VAL A 1 288 ? 32.418 -36.129 25.573 1.00 20.37 288 VAL A N 1
ATOM 2241 C CA . VAL A 1 288 ? 33.204 -34.950 25.230 1.00 18.77 288 VAL A CA 1
ATOM 2242 C C . VAL A 1 288 ? 33.271 -34.784 23.717 1.00 15.13 288 VAL A C 1
ATOM 2243 O O . VAL A 1 288 ? 33.090 -33.682 23.192 1.00 15.23 288 VAL A O 1
ATOM 2247 N N . SER A 1 289 ? 33.504 -35.878 22.992 1.00 17.08 289 SER A N 1
ATOM 2248 C CA . SER A 1 289 ? 33.630 -35.781 21.538 1.00 17.41 289 SER A CA 1
ATOM 2249 C C . SER A 1 289 ? 32.355 -35.243 20.905 1.00 18.22 289 SER A C 1
ATOM 2250 O O . SER A 1 289 ? 32.413 -34.388 20.012 1.00 20.61 289 SER A O 1
ATOM 2253 N N . ASP A 1 290 ? 31.193 -35.739 21.347 1.00 14.32 290 ASP A N 1
ATOM 2254 C CA . ASP A 1 290 ? 29.922 -35.235 20.838 1.00 11.92 290 ASP A CA 1
ATOM 2255 C C . ASP A 1 290 ? 29.745 -33.754 21.165 1.00 10.37 290 ASP A C 1
ATOM 2256 O O . ASP A 1 290 ? 29.158 -33.007 20.377 1.00 14.57 290 ASP A O 1
ATOM 2261 N N . TYR A 1 291 ? 30.221 -33.317 22.337 1.00 9.04 291 TYR A N 1
ATOM 2262 C CA . TYR A 1 291 ? 30.158 -31.895 22.669 1.00 10.37 291 TYR A CA 1
ATOM 2263 C C . TYR A 1 291 ? 31.034 -31.087 21.728 1.00 10.85 291 TYR A C 1
ATOM 2264 O O . TYR A 1 291 ? 30.670 -29.973 21.331 1.00 10.80 291 TYR A O 1
ATOM 2273 N N . VAL A 1 292 ? 32.200 -31.618 21.372 1.00 15.37 292 VAL A N 1
ATOM 2274 C CA . VAL A 1 292 ? 33.099 -30.864 20.501 1.00 16.66 292 VAL A CA 1
ATOM 2275 C C . VAL A 1 292 ? 32.527 -30.801 19.088 1.00 18.31 292 VAL A C 1
ATOM 2276 O O . VAL A 1 292 ? 32.581 -29.759 18.426 1.00 14.99 292 VAL A O 1
ATOM 2280 N N . ARG A 1 293 ? 31.925 -31.899 18.624 1.00 12.51 293 ARG A N 1
ATOM 2281 C CA . ARG A 1 293 ? 31.230 -31.867 17.339 1.00 13.00 293 ARG A CA 1
ATOM 2282 C C . ARG A 1 293 ? 30.051 -30.900 17.357 1.00 15.90 293 ARG A C 1
ATOM 2283 O O . ARG A 1 293 ? 29.762 -30.253 16.343 1.00 11.62 293 ARG A O 1
ATOM 2291 N N . ALA A 1 294 ? 29.363 -30.789 18.496 1.00 13.39 294 ALA A N 1
ATOM 2292 C CA . ALA A 1 294 ? 28.268 -29.832 18.621 1.00 12.09 294 ALA A CA 1
ATOM 2293 C C . ALA A 1 294 ? 28.753 -28.385 18.525 1.00 10.59 294 ALA A C 1
ATOM 2294 O O . ALA A 1 294 ? 28.014 -27.524 18.046 1.00 17.77 294 ALA A O 1
ATOM 2296 N N . MET A 1 295 ? 29.970 -28.080 18.978 1.00 11.58 295 MET A N 1
ATOM 2297 C CA . MET A 1 295 ? 30.478 -26.731 18.743 1.00 15.92 295 MET A CA 1
ATOM 2298 C C . MET A 1 295 ? 30.757 -26.495 17.266 1.00 10.65 295 MET A C 1
ATOM 2299 O O . MET A 1 295 ? 30.493 -25.401 16.751 1.00 13.98 295 MET A O 1
ATOM 2304 N N . GLU A 1 296 ? 31.305 -27.508 16.576 1.00 12.54 296 GLU A N 1
ATOM 2305 C CA . GLU A 1 296 ? 31.556 -27.382 15.145 1.00 15.94 296 GLU A CA 1
ATOM 2306 C C . GLU A 1 296 ? 30.265 -27.131 14.380 1.00 12.98 296 GLU A C 1
ATOM 2307 O O . GLU A 1 296 ? 30.221 -26.267 13.498 1.00 14.04 296 GLU A O 1
ATOM 2313 N N . TYR A 1 297 ? 29.202 -27.880 14.698 1.00 12.20 297 TYR A N 1
ATOM 2314 C CA . TYR A 1 297 ? 27.919 -27.638 14.047 1.00 14.31 297 TYR A CA 1
ATOM 2315 C C . TYR A 1 297 ? 27.402 -26.225 14.314 1.00 12.68 297 TYR A C 1
ATOM 2316 O O . TYR A 1 297 ? 26.762 -25.626 13.443 1.00 9.79 297 TYR A O 1
ATOM 2325 N N . TRP A 1 298 ? 27.661 -25.671 15.500 1.00 7.43 298 TRP A N 1
ATOM 2326 C CA . TRP A 1 298 ? 27.235 -24.298 15.756 1.00 13.23 298 TRP A CA 1
ATOM 2327 C C . TRP A 1 298 ? 28.021 -23.301 14.919 1.00 17.21 298 TRP A C 1
ATOM 2328 O O . TRP A 1 298 ? 27.443 -22.369 14.361 1.00 11.71 298 TRP A O 1
ATOM 2339 N N . VAL A 1 299 ? 29.338 -23.465 14.817 1.00 13.20 299 VAL A N 1
ATOM 2340 C CA . VAL A 1 299 ? 30.113 -22.520 14.022 1.00 12.68 299 VAL A CA 1
ATOM 2341 C C . VAL A 1 299 ? 29.663 -22.581 12.563 1.00 15.95 299 VAL A C 1
ATOM 2342 O O . VAL A 1 299 ? 29.346 -21.560 11.946 1.00 14.60 299 VAL A O 1
ATOM 2346 N N . THR A 1 300 ? 29.583 -23.792 12.003 1.00 10.88 300 THR A N 1
ATOM 2347 C CA . THR A 1 300 ? 29.199 -23.930 10.594 1.00 11.66 300 THR A CA 1
ATOM 2348 C C . THR A 1 300 ? 27.740 -23.559 10.377 1.00 15.03 300 THR A C 1
ATOM 2349 O O . THR A 1 300 ? 27.402 -22.911 9.385 1.00 14.67 300 THR A O 1
ATOM 2353 N N . GLY A 1 301 ? 26.859 -23.988 11.275 1.00 12.35 301 GLY A N 1
ATOM 2354 C CA . GLY A 1 301 ? 25.445 -23.729 11.083 1.00 11.02 301 GLY A CA 1
ATOM 2355 C C . GLY A 1 301 ? 25.109 -22.254 11.182 1.00 12.75 301 GLY A C 1
ATOM 2356 O O . GLY A 1 301 ? 24.237 -21.764 10.464 1.00 13.74 301 GLY A O 1
ATOM 2357 N N . ASN A 1 302 ? 25.793 -21.527 12.073 1.00 9.06 302 ASN A N 1
ATOM 2358 C CA . ASN A 1 302 ? 25.533 -20.096 12.173 1.00 13.75 302 ASN A CA 1
ATOM 2359 C C . ASN A 1 302 ? 25.899 -19.393 10.876 1.00 13.92 302 ASN A C 1
ATOM 2360 O O . ASN A 1 302 ? 25.179 -18.502 10.421 1.00 13.56 302 ASN A O 1
ATOM 2365 N N . LEU A 1 303 ? 27.022 -19.786 10.271 1.00 10.63 303 LEU A N 1
ATOM 2366 C CA . LEU A 1 303 ? 27.436 -19.213 8.993 1.00 15.19 303 LEU A CA 1
ATOM 2367 C C . LEU A 1 303 ? 26.402 -19.480 7.905 1.00 12.13 303 LEU A C 1
ATOM 2368 O O . LEU A 1 303 ? 26.015 -18.565 7.170 1.00 13.10 303 LEU A O 1
ATOM 2373 N N . GLU A 1 304 ? 25.976 -20.740 7.764 1.00 9.75 304 GLU A N 1
ATOM 2374 C CA . GLU A 1 304 ? 25.062 -21.114 6.680 1.00 12.17 304 GLU A CA 1
ATOM 2375 C C . GLU A 1 304 ? 23.717 -20.422 6.827 1.00 15.88 304 GLU A C 1
ATOM 2376 O O . GLU A 1 304 ? 23.143 -19.922 5.849 1.00 14.95 304 GLU A O 1
ATOM 2382 N N . TRP A 1 305 ? 23.177 -20.429 8.047 1.00 10.20 305 TRP A N 1
ATOM 2383 C CA . TRP A 1 305 ? 21.899 -19.778 8.304 1.00 12.82 305 TRP A CA 1
ATOM 2384 C C . TRP A 1 305 ? 21.950 -18.299 7.962 1.00 14.75 305 TRP A C 1
ATOM 2385 O O . TRP A 1 305 ? 20.975 -17.742 7.441 1.00 14.20 305 TRP A O 1
ATOM 2396 N N . SER A 1 306 ? 23.081 -17.643 8.254 1.00 10.38 306 SER A N 1
ATOM 2397 C CA . SER A 1 306 ? 23.181 -16.202 8.031 1.00 10.68 306 SER A CA 1
ATOM 2398 C C . SER A 1 306 ? 22.858 -15.825 6.588 1.00 12.93 306 SER A C 1
ATOM 2399 O O . SER A 1 306 ? 22.349 -14.727 6.326 1.00 14.89 306 SER A O 1
ATOM 2402 N N . PHE A 1 307 ? 23.130 -16.719 5.645 1.00 12.45 307 PHE A N 1
ATOM 2403 C CA . PHE A 1 307 ? 22.841 -16.470 4.238 1.00 9.62 307 PHE A CA 1
ATOM 2404 C C . PHE A 1 307 ? 21.532 -17.099 3.790 1.00 14.77 307 PHE A C 1
ATOM 2405 O O . PHE A 1 307 ? 21.133 -16.919 2.632 1.00 18.77 307 PHE A O 1
ATOM 2413 N N . GLU A 1 308 ? 20.855 -17.825 4.672 1.00 12.29 308 GLU A N 1
ATOM 2414 C CA . GLU A 1 308 ? 19.508 -18.298 4.387 1.00 14.46 308 GLU A CA 1
ATOM 2415 C C . GLU A 1 308 ? 18.434 -17.391 4.971 1.00 16.18 308 GLU A C 1
ATOM 2416 O O . GLU A 1 308 ? 17.364 -17.261 4.375 1.00 21.02 308 GLU A O 1
ATOM 2422 N N . THR A 1 309 ? 18.697 -16.747 6.103 1.00 18.49 309 THR A N 1
ATOM 2423 C CA . THR A 1 309 ? 17.755 -15.781 6.643 1.00 12.25 309 THR A CA 1
ATOM 2424 C C . THR A 1 309 ? 17.810 -14.469 5.851 1.00 18.52 309 THR A C 1
ATOM 2425 O O . THR A 1 309 ? 18.780 -14.177 5.144 1.00 19.06 309 THR A O 1
ATOM 2429 N N . GLN A 1 310 ? 16.750 -13.669 5.987 1.00 15.03 310 GLN A N 1
ATOM 2430 C CA . GLN A 1 310 ? 16.717 -12.297 5.480 1.00 21.26 310 GLN A CA 1
ATOM 2431 C C . GLN A 1 310 ? 17.191 -11.275 6.509 1.00 23.08 310 GLN A C 1
ATOM 2432 O O . GLN A 1 310 ? 17.289 -10.085 6.184 1.00 21.53 310 GLN A O 1
ATOM 2438 N N . ARG A 1 311 ? 17.496 -11.727 7.728 1.00 14.67 311 ARG A N 1
ATOM 2439 C CA . ARG A 1 311 ? 17.717 -10.834 8.862 1.00 14.62 311 ARG A CA 1
ATOM 2440 C C . ARG A 1 311 ? 18.867 -9.855 8.612 1.00 12.69 311 ARG A C 1
ATOM 2441 O O . ARG A 1 311 ? 18.743 -8.655 8.889 1.00 14.95 311 ARG A O 1
ATOM 2449 N N . TYR A 1 312 ? 20.000 -10.340 8.106 1.00 17.98 312 TYR A N 1
ATOM 2450 C CA . TYR A 1 312 ? 21.175 -9.483 7.934 1.00 14.17 312 TYR A CA 1
ATOM 2451 C C . TYR A 1 312 ? 21.323 -8.885 6.538 1.00 14.73 312 TYR A C 1
ATOM 2452 O O . TYR A 1 312 ? 21.827 -7.764 6.410 1.00 15.90 312 TYR A O 1
ATOM 2461 N N . PHE A 1 313 ? 20.896 -9.577 5.490 1.00 13.02 313 PHE A N 1
ATOM 2462 C CA . PHE A 1 313 ? 21.218 -9.165 4.131 1.00 16.28 313 PHE A CA 1
ATOM 2463 C C . PHE A 1 313 ? 20.002 -8.800 3.298 1.00 17.51 313 PHE A C 1
ATOM 2464 O O . PHE A 1 313 ? 20.165 -8.406 2.135 1.00 21.86 313 PHE A O 1
ATOM 2472 N N . GLY A 1 314 ? 18.796 -8.902 3.851 1.00 19.99 314 GLY A N 1
ATOM 2473 C CA . GLY A 1 314 ? 17.603 -8.560 3.106 1.00 24.43 314 GLY A CA 1
ATOM 2474 C C . GLY A 1 314 ? 17.187 -9.659 2.144 1.00 18.22 314 GLY A C 1
ATOM 2475 O O . GLY A 1 314 ? 17.645 -10.800 2.213 1.00 19.43 314 GLY A O 1
ATOM 2476 N N . VAL A 1 315 ? 16.314 -9.288 1.208 1.00 18.09 315 VAL A N 1
ATOM 2477 C CA . VAL A 1 315 ? 15.681 -10.300 0.371 1.00 26.21 315 VAL A CA 1
ATOM 2478 C C . VAL A 1 315 ? 16.645 -10.914 -0.631 1.00 20.23 315 VAL A C 1
ATOM 2479 O O . VAL A 1 315 ? 16.392 -12.016 -1.124 1.00 26.15 315 VAL A O 1
ATOM 2483 N N . MET A 1 316 ? 17.757 -10.253 -0.938 1.00 15.71 316 MET A N 1
ATOM 2484 C CA . MET A 1 316 ? 18.729 -10.807 -1.871 1.00 20.07 316 MET A CA 1
ATOM 2485 C C . MET A 1 316 ? 19.843 -11.577 -1.161 1.00 19.74 316 MET A C 1
ATOM 2486 O O . MET A 1 316 ? 20.936 -11.726 -1.718 1.00 24.18 316 MET A O 1
ATOM 2491 N N . HIS A 1 317 ? 19.571 -12.076 0.053 1.00 13.89 317 HIS A N 1
ATOM 2492 C CA . HIS A 1 317 ? 20.584 -12.761 0.860 1.00 14.27 317 HIS A CA 1
ATOM 2493 C C . HIS A 1 317 ? 21.272 -13.898 0.103 1.00 15.82 317 HIS A C 1
ATOM 2494 O O . HIS A 1 317 ? 22.469 -14.135 0.292 1.00 13.17 317 HIS A O 1
ATOM 2501 N N . ALA A 1 318 ? 20.534 -14.620 -0.750 1.00 15.79 318 ALA A N 1
ATOM 2502 C CA . ALA A 1 318 ? 21.127 -15.738 -1.484 1.00 20.08 318 ALA A CA 1
ATOM 2503 C C . ALA A 1 318 ? 22.227 -15.269 -2.431 1.00 15.45 318 ALA A C 1
ATOM 2504 O O . ALA A 1 318 ? 23.220 -15.974 -2.634 1.00 21.16 318 ALA A O 1
ATOM 2506 N N . GLU A 1 319 ? 22.055 -14.097 -3.041 1.00 17.06 319 GLU A N 1
ATOM 2507 C CA . GLU A 1 319 ? 23.094 -13.576 -3.925 1.00 19.43 319 GLU A CA 1
ATOM 2508 C C . GLU A 1 319 ? 24.297 -13.106 -3.128 1.00 17.47 319 GLU A C 1
ATOM 2509 O O . GLU A 1 319 ? 25.445 -13.284 -3.559 1.00 20.25 319 GLU A O 1
ATOM 2515 N N . ILE A 1 320 ? 24.052 -12.525 -1.947 1.00 18.16 320 ILE A N 1
ATOM 2516 C CA . ILE A 1 320 ? 25.133 -11.994 -1.123 1.00 13.29 320 ILE A CA 1
ATOM 2517 C C . ILE A 1 320 ? 26.048 -13.112 -0.662 1.00 15.27 320 ILE A C 1
ATOM 2518 O O . ILE A 1 320 ? 27.239 -12.885 -0.425 1.00 19.80 320 ILE A O 1
ATOM 2523 N N . LYS A 1 321 ? 25.518 -14.335 -0.534 1.00 17.90 321 LYS A N 1
ATOM 2524 C CA . LYS A 1 321 ? 26.360 -15.475 -0.187 1.00 20.39 321 LYS A CA 1
ATOM 2525 C C . LYS A 1 321 ? 27.554 -15.579 -1.121 1.00 22.12 321 LYS A C 1
ATOM 2526 O O . LYS A 1 321 ? 28.655 -15.946 -0.697 1.00 24.31 321 LYS A O 1
ATOM 2532 N N . TYR A 1 322 ? 27.357 -15.232 -2.389 1.00 17.70 322 TYR A N 1
ATOM 2533 C CA . TYR A 1 322 ? 28.370 -15.397 -3.415 1.00 16.88 322 TYR A CA 1
ATOM 2534 C C . TYR A 1 322 ? 29.110 -14.111 -3.754 1.00 18.25 322 TYR A C 1
ATOM 2535 O O . TYR A 1 322 ? 30.285 -14.173 -4.126 1.00 24.47 322 TYR A O 1
ATOM 2544 N N . THR A 1 323 ? 28.475 -12.944 -3.631 1.00 20.25 323 THR A N 1
ATOM 2545 C CA . THR A 1 323 ? 29.171 -11.693 -3.908 1.00 15.00 323 THR A CA 1
ATOM 2546 C C . THR A 1 323 ? 29.801 -11.083 -2.667 1.00 25.37 323 THR A C 1
ATOM 2547 O O . THR A 1 323 ? 30.784 -10.337 -2.785 1.00 23.36 323 THR A O 1
ATOM 2551 N N . ARG A 1 324 ? 29.235 -11.358 -1.488 1.00 16.53 324 ARG A N 1
ATOM 2552 C CA . ARG A 1 324 ? 29.692 -10.803 -0.212 1.00 17.74 324 ARG A CA 1
ATOM 2553 C C . ARG A 1 324 ? 29.727 -9.276 -0.219 1.00 16.95 324 ARG A C 1
ATOM 2554 O O . ARG A 1 324 ? 30.396 -8.666 0.612 1.00 21.86 324 ARG A O 1
ATOM 2562 N N . LEU A 1 325 ? 28.981 -8.642 -1.112 1.00 17.14 325 LEU A N 1
ATOM 2563 C CA . LEU A 1 325 ? 29.003 -7.193 -1.268 1.00 17.73 325 LEU A CA 1
ATOM 2564 C C . LEU A 1 325 ? 27.858 -6.569 -0.484 1.00 19.14 325 LEU A C 1
ATOM 2565 O O . LEU A 1 325 ? 26.687 -6.837 -0.763 1.00 25.13 325 LEU A O 1
ATOM 2570 N N . ILE A 1 326 ? 28.199 -5.708 0.463 1.00 15.47 326 ILE A N 1
ATOM 2571 C CA . ILE A 1 326 ? 27.234 -5.092 1.363 1.00 20.44 326 ILE A CA 1
ATOM 2572 C C . ILE A 1 326 ? 27.151 -3.614 1.023 1.00 23.84 326 ILE A C 1
ATOM 2573 O O . ILE A 1 326 ? 28.167 -2.912 1.059 1.00 21.96 326 ILE A O 1
ATOM 2578 N N . SER A 1 327 ? 25.947 -3.142 0.706 1.00 20.26 327 SER A N 1
ATOM 2579 C CA . SER A 1 327 ? 25.661 -1.718 0.579 1.00 23.32 327 SER A CA 1
ATOM 2580 C C . SER A 1 327 ? 25.014 -1.225 1.864 1.00 25.37 327 SER A C 1
ATOM 2581 O O . SER A 1 327 ? 23.994 -1.770 2.297 1.00 25.25 327 SER A O 1
ATOM 2584 N N . LEU A 1 328 ? 25.599 -0.189 2.460 1.00 24.70 328 LEU A N 1
ATOM 2585 C CA . LEU A 1 328 ? 25.155 0.278 3.766 1.00 28.72 328 LEU A CA 1
ATOM 2586 C C . LEU A 1 328 ? 23.746 0.853 3.691 1.00 30.52 328 LEU A C 1
ATOM 2587 O O . LEU A 1 328 ? 23.428 1.647 2.802 1.00 32.01 328 LEU A O 1
ATOM 2592 N N . ARG A 1 329 ? 22.903 0.432 4.630 1.00 31.66 329 ARG A N 1
ATOM 2593 C CA . ARG A 1 329 ? 21.512 0.856 4.698 1.00 27.02 329 ARG A CA 1
ATOM 2594 C C . ARG A 1 329 ? 21.409 2.239 5.329 1.00 33.33 329 ARG A C 1
ATOM 2595 O O . ARG A 1 329 ? 22.129 2.559 6.280 1.00 31.26 329 ARG A O 1
ATOM 2603 N N . GLU A 1 330 ? 20.510 3.062 4.801 1.00 42.24 330 GLU A N 1
ATOM 2604 C CA . GLU A 1 330 ? 20.252 4.347 5.431 1.00 49.11 330 GLU A CA 1
ATOM 2605 C C . GLU A 1 330 ? 19.579 4.135 6.785 1.00 49.18 330 GLU A C 1
ATOM 2606 O O . GLU A 1 330 ? 18.993 3.080 7.052 1.00 45.81 330 GLU A O 1
ATOM 2612 N N . ARG A 1 331 ? 19.680 5.148 7.649 1.00 50.50 331 ARG A N 1
ATOM 2613 C CA . ARG A 1 331 ? 18.986 5.146 8.940 1.00 46.72 331 ARG A CA 1
ATOM 2614 C C . ARG A 1 331 ? 17.519 4.738 8.791 1.00 48.44 331 ARG A C 1
ATOM 2615 O O . ARG A 1 331 ? 16.801 4.585 9.780 1.00 47.84 331 ARG A O 1
ATOM 2623 N N . LYS B 1 6 ? -5.712 -26.443 -0.569 1.00 48.83 6 LYS B N 1
ATOM 2624 C CA . LYS B 1 6 ? -4.940 -25.415 -1.258 1.00 44.81 6 LYS B CA 1
ATOM 2625 C C . LYS B 1 6 ? -3.492 -25.402 -0.759 1.00 38.71 6 LYS B C 1
ATOM 2626 O O . LYS B 1 6 ? -2.836 -24.355 -0.710 1.00 33.28 6 LYS B O 1
ATOM 2632 N N . GLN B 1 7 ? -3.003 -26.578 -0.378 1.00 37.69 7 GLN B N 1
ATOM 2633 C CA . GLN B 1 7 ? -1.593 -26.755 -0.082 1.00 39.49 7 GLN B CA 1
ATOM 2634 C C . GLN B 1 7 ? -1.202 -28.176 -0.462 1.00 35.52 7 GLN B C 1
ATOM 2635 O O . GLN B 1 7 ? -2.018 -29.099 -0.393 1.00 34.22 7 GLN B O 1
ATOM 2641 N N . PHE B 1 8 ? 0.042 -28.334 -0.903 1.00 23.41 8 PHE B N 1
ATOM 2642 C CA . PHE B 1 8 ? 0.569 -29.639 -1.270 1.00 18.66 8 PHE B CA 1
ATOM 2643 C C . PHE B 1 8 ? 2.058 -29.632 -0.978 1.00 18.26 8 PHE B C 1
ATOM 2644 O O . PHE B 1 8 ? 2.650 -28.581 -0.735 1.00 18.38 8 PHE B O 1
ATOM 2652 N N . THR B 1 9 ? 2.663 -30.812 -0.994 1.00 18.87 9 THR B N 1
ATOM 2653 C CA . THR B 1 9 ? 4.082 -30.943 -0.707 1.00 16.60 9 THR B CA 1
ATOM 2654 C C . THR B 1 9 ? 4.844 -31.353 -1.961 1.00 20.01 9 THR B C 1
ATOM 2655 O O . THR B 1 9 ? 4.391 -32.210 -2.728 1.00 18.73 9 THR B O 1
ATOM 2659 N N . LEU B 1 10 ? 5.998 -30.722 -2.159 1.00 14.22 10 LEU B N 1
ATOM 2660 C CA . LEU B 1 10 ? 6.836 -31.017 -3.303 1.00 13.97 10 LEU B CA 1
ATOM 2661 C C . LEU B 1 10 ? 7.487 -32.385 -3.137 1.00 10.96 10 LEU B C 1
ATOM 2662 O O . LEU B 1 10 ? 7.750 -32.825 -2.014 1.00 13.80 10 LEU B O 1
ATOM 2667 N N . PRO B 1 11 ? 7.772 -33.073 -4.236 1.00 17.00 11 PRO B N 1
ATOM 2668 C CA . PRO B 1 11 ? 8.617 -34.261 -4.137 1.00 13.01 11 PRO B CA 1
ATOM 2669 C C . PRO B 1 11 ? 10.015 -33.841 -3.723 1.00 17.44 11 PRO B C 1
ATOM 2670 O O . PRO B 1 11 ? 10.443 -32.713 -3.974 1.00 21.24 11 PRO B O 1
ATOM 2674 N N . ASP B 1 12 ? 10.722 -34.745 -3.045 1.00 20.41 12 ASP B N 1
ATOM 2675 C CA . ASP B 1 12 ? 12.040 -34.411 -2.503 1.00 25.36 12 ASP B CA 1
ATOM 2676 C C . ASP B 1 12 ? 13.088 -34.697 -3.575 1.00 19.99 12 ASP B C 1
ATOM 2677 O O . ASP B 1 12 ? 13.844 -35.670 -3.518 1.00 17.52 12 ASP B O 1
ATOM 2682 N N . LEU B 1 13 ? 13.141 -33.805 -4.569 1.00 15.52 13 LEU B N 1
ATOM 2683 C CA . LEU B 1 13 ? 14.001 -34.056 -5.725 1.00 17.33 13 LEU B CA 1
ATOM 2684 C C . LEU B 1 13 ? 15.474 -33.949 -5.373 1.00 17.73 13 LEU B C 1
ATOM 2685 O O . LEU B 1 13 ? 16.300 -34.660 -5.965 1.00 19.23 13 LEU B O 1
ATOM 2690 N N . LEU B 1 14 ? 15.833 -33.071 -4.430 1.00 18.83 14 LEU B N 1
ATOM 2691 C CA . LEU B 1 14 ? 17.235 -32.966 -4.038 1.00 18.45 14 LEU B CA 1
ATOM 2692 C C . LEU B 1 14 ? 17.730 -34.264 -3.415 1.00 20.44 14 LEU B C 1
ATOM 2693 O O . LEU B 1 14 ? 18.894 -34.641 -3.595 1.00 19.78 14 LEU B O 1
ATOM 2698 N N . ALA B 1 15 ? 16.865 -34.952 -2.665 1.00 23.31 15 ALA B N 1
ATOM 2699 C CA . ALA B 1 15 ? 17.240 -36.242 -2.093 1.00 24.31 15 ALA B CA 1
ATOM 2700 C C . ALA B 1 15 ? 17.469 -37.292 -3.173 1.00 25.32 15 ALA B C 1
ATOM 2701 O O . ALA B 1 15 ? 18.210 -38.257 -2.951 1.00 25.78 15 ALA B O 1
ATOM 2703 N N . MET B 1 16 ? 16.845 -37.132 -4.338 1.00 19.96 16 MET B N 1
ATOM 2704 C CA . MET B 1 16 ? 17.019 -38.079 -5.432 1.00 20.46 16 MET B CA 1
ATOM 2705 C C . MET B 1 16 ? 18.235 -37.779 -6.295 1.00 25.20 16 MET B C 1
ATOM 2706 O O . MET B 1 16 ? 18.535 -38.559 -7.205 1.00 26.47 16 MET B O 1
ATOM 2711 N N . CYS B 1 17 ? 18.930 -36.672 -6.040 1.00 17.78 17 CYS B N 1
ATOM 2712 C CA . CYS B 1 17 ? 20.047 -36.246 -6.865 1.00 22.87 17 CYS B CA 1
ATOM 2713 C C . CYS B 1 17 ? 21.364 -36.711 -6.267 1.00 22.56 17 CYS B C 1
ATOM 2714 O O . CYS B 1 17 ? 21.717 -36.254 -5.170 1.00 25.85 17 CYS B O 1
ATOM 2717 N N . PRO B 1 18 ? 22.118 -37.583 -6.924 1.00 21.15 18 PRO B N 1
ATOM 2718 C CA . PRO B 1 18 ? 23.422 -37.995 -6.391 1.00 23.61 18 PRO B CA 1
ATOM 2719 C C . PRO B 1 18 ? 24.584 -37.101 -6.792 1.00 25.80 18 PRO B C 1
ATOM 2720 O O . PRO B 1 18 ? 25.706 -37.352 -6.337 1.00 29.54 18 PRO B O 1
ATOM 2724 N N . PHE B 1 19 ? 24.366 -36.085 -7.622 1.00 19.72 19 PHE B N 1
ATOM 2725 C CA . PHE B 1 19 ? 25.462 -35.248 -8.097 1.00 26.91 19 PHE B CA 1
ATOM 2726 C C . PHE B 1 19 ? 25.733 -34.103 -7.130 1.00 27.00 19 PHE B C 1
ATOM 2727 O O . PHE B 1 19 ? 24.843 -33.646 -6.409 1.00 39.33 19 PHE B O 1
ATOM 2735 N N . THR B 1 20 ? 26.981 -33.649 -7.111 1.00 21.31 20 THR B N 1
ATOM 2736 C CA . THR B 1 20 ? 27.391 -32.559 -6.240 1.00 27.23 20 THR B CA 1
ATOM 2737 C C . THR B 1 20 ? 27.428 -31.285 -7.066 1.00 30.47 20 THR B C 1
ATOM 2738 O O . THR B 1 20 ? 28.160 -31.206 -8.058 1.00 33.83 20 THR B O 1
ATOM 2742 N N . GLY B 1 21 ? 26.621 -30.306 -6.675 1.00 25.05 21 GLY B N 1
ATOM 2743 C CA . GLY B 1 21 ? 26.572 -29.069 -7.412 1.00 24.10 21 GLY B CA 1
ATOM 2744 C C . GLY B 1 21 ? 27.783 -28.201 -7.146 1.00 25.34 21 GLY B C 1
ATOM 2745 O O . GLY B 1 21 ? 28.607 -28.461 -6.270 1.00 24.03 21 GLY B O 1
ATOM 2746 N N . SER B 1 22 ? 27.888 -27.141 -7.938 1.00 22.94 22 SER B N 1
ATOM 2747 C CA . SER B 1 22 ? 28.924 -26.144 -7.745 1.00 19.30 22 SER B CA 1
ATOM 2748 C C . SER B 1 22 ? 28.378 -24.816 -8.237 1.00 13.36 22 SER B C 1
ATOM 2749 O O . SER B 1 22 ? 27.270 -24.736 -8.772 1.00 17.59 22 SER B O 1
ATOM 2752 N N . THR B 1 23 ? 29.162 -23.762 -8.025 1.00 12.98 23 THR B N 1
ATOM 2753 C CA . THR B 1 23 ? 28.834 -22.436 -8.526 1.00 13.30 23 THR B CA 1
ATOM 2754 C C . THR B 1 23 ? 30.057 -21.880 -9.232 1.00 16.05 23 THR B C 1
ATOM 2755 O O . THR B 1 23 ? 31.171 -22.378 -9.065 1.00 15.25 23 THR B O 1
ATOM 2759 N N . ASN B 1 24 ? 29.840 -20.832 -10.022 1.00 14.18 24 ASN B N 1
ATOM 2760 C CA . ASN B 1 24 ? 30.941 -20.339 -10.825 1.00 11.36 24 ASN B CA 1
ATOM 2761 C C . ASN B 1 24 ? 31.683 -19.239 -10.072 1.00 14.55 24 ASN B C 1
ATOM 2762 O O . ASN B 1 24 ? 31.050 -18.317 -9.557 1.00 15.68 24 ASN B O 1
ATOM 2767 N N . PRO B 1 25 ? 33.009 -19.305 -9.983 1.00 18.11 25 PRO B N 1
ATOM 2768 C CA . PRO B 1 25 ? 33.754 -18.255 -9.265 1.00 24.56 25 PRO B CA 1
ATOM 2769 C C . PRO B 1 25 ? 33.658 -16.872 -9.897 1.00 20.36 25 PRO B C 1
ATOM 2770 O O . PRO B 1 25 ? 33.894 -15.878 -9.198 1.00 22.05 25 PRO B O 1
ATOM 2774 N N . HIS B 1 26 ? 33.313 -16.762 -11.181 1.00 16.38 26 HIS B N 1
ATOM 2775 C CA . HIS B 1 26 ? 33.177 -15.462 -11.833 1.00 14.26 26 HIS B CA 1
ATOM 2776 C C . HIS B 1 26 ? 31.798 -14.845 -11.641 1.00 17.45 26 HIS B C 1
ATOM 2777 O O . HIS B 1 26 ? 31.488 -13.851 -12.299 1.00 13.74 26 HIS B O 1
ATOM 2784 N N . TYR B 1 27 ? 30.972 -15.404 -10.755 1.00 18.21 27 TYR B N 1
ATOM 2785 C CA . TYR B 1 27 ? 29.586 -14.962 -10.659 1.00 18.13 27 TYR B CA 1
ATOM 2786 C C . TYR B 1 27 ? 29.486 -13.466 -10.354 1.00 17.43 27 TYR B C 1
ATOM 2787 O O . TYR B 1 27 ? 28.759 -12.734 -11.034 1.00 17.32 27 TYR B O 1
ATOM 2796 N N . ALA B 1 28 ? 30.219 -12.986 -9.346 1.00 12.2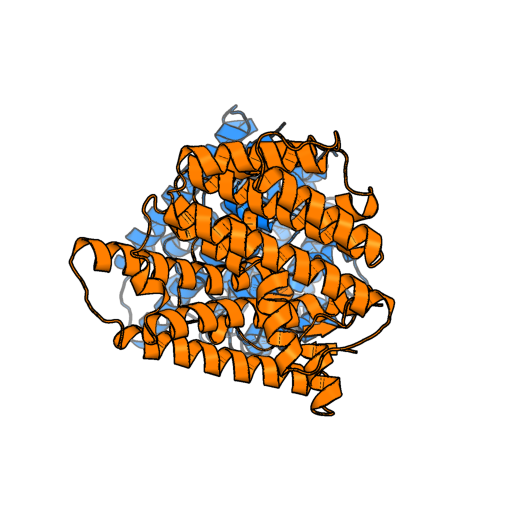4 28 ALA B N 1
ATOM 2797 C CA . ALA B 1 28 ? 30.017 -11.614 -8.885 1.00 14.93 28 ALA B CA 1
ATOM 2798 C C . ALA B 1 28 ? 30.287 -10.609 -10.002 1.00 20.20 28 ALA B C 1
ATOM 2799 O O . ALA B 1 28 ? 29.467 -9.719 -10.271 1.00 17.87 28 ALA B O 1
ATOM 2801 N N . LYS B 1 29 ? 31.420 -10.759 -10.691 1.00 15.66 29 LYS B N 1
ATOM 2802 C CA . LYS B 1 29 ? 31.779 -9.815 -11.746 1.00 19.40 29 LYS B CA 1
ATOM 2803 C C . LYS B 1 29 ? 30.902 -9.994 -12.983 1.00 14.37 29 LYS B C 1
ATOM 2804 O O . LYS B 1 29 ? 30.381 -9.017 -13.533 1.00 15.50 29 LYS B O 1
ATOM 2810 N N . ALA B 1 30 ? 30.758 -11.232 -13.457 1.00 16.93 30 ALA B N 1
ATOM 2811 C CA . ALA B 1 30 ? 30.040 -11.474 -14.708 1.00 21.95 30 ALA B CA 1
ATOM 2812 C C . ALA B 1 30 ? 28.549 -11.214 -14.570 1.00 15.32 30 ALA B C 1
ATOM 2813 O O . ALA B 1 30 ? 27.916 -10.774 -15.534 1.00 18.57 30 ALA B O 1
ATOM 2815 N N . ALA B 1 31 ? 27.973 -11.485 -13.394 1.00 13.41 31 ALA B N 1
ATOM 2816 C CA . ALA B 1 31 ? 26.547 -11.240 -13.198 1.00 15.61 31 ALA B CA 1
ATOM 2817 C C . ALA B 1 31 ? 26.252 -9.756 -13.137 1.00 14.38 31 ALA B C 1
ATOM 2818 O O . ALA B 1 31 ? 25.190 -9.319 -13.593 1.00 14.92 31 ALA B O 1
ATOM 2820 N N . ALA B 1 32 ? 27.171 -8.962 -12.580 1.00 11.67 32 ALA B N 1
ATOM 2821 C CA . ALA B 1 32 ? 26.960 -7.519 -12.569 1.00 14.59 32 ALA B CA 1
ATOM 2822 C C . ALA B 1 32 ? 27.003 -6.957 -13.986 1.00 13.27 32 ALA B C 1
ATOM 2823 O O . ALA B 1 32 ? 26.206 -6.072 -14.331 1.00 16.12 32 ALA B O 1
ATOM 2825 N N . GLU B 1 33 ? 27.906 -7.479 -14.828 1.00 14.66 33 GLU B N 1
ATOM 2826 C CA . GLU B 1 33 ? 27.992 -7.048 -16.225 1.00 17.52 33 GLU B CA 1
ATOM 2827 C C . GLU B 1 33 ? 26.755 -7.452 -17.009 1.00 15.61 33 GLU B C 1
ATOM 2828 O O . GLU B 1 33 ? 26.212 -6.660 -17.789 1.00 18.48 33 GLU B O 1
ATOM 2834 N N . SER B 1 34 ? 26.339 -8.708 -16.852 1.00 14.84 34 SER B N 1
ATOM 2835 C CA . SER B 1 34 ? 25.181 -9.221 -17.575 1.00 9.43 34 SER B CA 1
ATOM 2836 C C . SER B 1 34 ? 23.920 -8.497 -17.165 1.00 13.16 34 SER B C 1
ATOM 2837 O O . SER B 1 34 ? 23.093 -8.148 -18.014 1.00 17.24 34 SER B O 1
ATOM 2840 N N . SER B 1 35 ? 23.743 -8.277 -15.858 1.00 11.16 35 SER B N 1
ATOM 2841 C CA . SER B 1 35 ? 22.592 -7.523 -15.382 1.00 11.98 35 SER B CA 1
ATOM 2842 C C . SER B 1 35 ? 22.596 -6.101 -15.927 1.00 15.36 35 SER B C 1
ATOM 2843 O O . SER B 1 35 ? 21.540 -5.562 -16.283 1.00 19.59 35 SER B O 1
ATOM 2846 N N . ALA B 1 36 ? 23.777 -5.472 -16.004 1.00 11.83 36 ALA B N 1
ATOM 2847 C CA . ALA B 1 36 ? 23.845 -4.120 -16.544 1.00 15.60 36 ALA B CA 1
ATOM 2848 C C . ALA B 1 36 ? 23.601 -4.115 -18.046 1.00 13.34 36 ALA B C 1
ATOM 2849 O O . ALA B 1 36 ? 23.036 -3.157 -18.578 1.00 18.39 36 ALA B O 1
ATOM 2851 N N . TRP B 1 37 ? 23.984 -5.188 -18.730 1.00 14.33 37 TRP B N 1
ATOM 2852 C CA . TRP B 1 37 ? 23.697 -5.323 -20.157 1.00 19.17 37 TRP B CA 1
ATOM 2853 C C . TRP B 1 37 ? 22.192 -5.438 -20.424 1.00 17.02 37 TRP B C 1
ATOM 2854 O O . TRP B 1 37 ? 21.644 -4.677 -21.228 1.00 20.83 37 TRP B O 1
ATOM 2865 N N . VAL B 1 38 ? 21.501 -6.368 -19.752 1.00 14.13 38 VAL B N 1
ATOM 2866 C CA . VAL B 1 38 ? 20.090 -6.599 -20.083 1.00 12.54 38 VAL B CA 1
ATOM 2867 C C . VAL B 1 38 ? 19.225 -5.425 -19.645 1.00 17.85 38 VAL B C 1
ATOM 2868 O O . VAL B 1 38 ? 18.236 -5.086 -20.312 1.00 15.64 38 VAL B O 1
ATOM 2872 N N . ASN B 1 39 ? 19.576 -4.783 -18.536 1.00 17.74 39 ASN B N 1
ATOM 2873 C CA . ASN B 1 39 ? 18.837 -3.619 -18.082 1.00 25.16 39 ASN B CA 1
ATOM 2874 C C . ASN B 1 39 ? 19.192 -2.360 -18.852 1.00 25.91 39 ASN B C 1
ATOM 2875 O O . ASN B 1 39 ? 18.560 -1.327 -18.638 1.00 22.29 39 ASN B O 1
ATOM 2880 N N . SER B 1 40 ? 20.175 -2.416 -19.742 1.00 25.81 40 SER B N 1
ATOM 2881 C CA . SER B 1 40 ? 20.338 -1.307 -20.668 1.00 31.42 40 SER B CA 1
ATOM 2882 C C . SER B 1 40 ? 19.202 -1.246 -21.683 1.00 35.67 40 SER B C 1
ATOM 2883 O O . SER B 1 40 ? 19.204 -0.373 -22.563 1.00 25.30 40 SER B O 1
ATOM 2886 N N . TYR B 1 41 ? 18.218 -2.137 -21.556 1.00 32.06 41 TYR B N 1
ATOM 2887 C CA . TYR B 1 41 ? 17.153 -2.276 -22.528 1.00 25.31 41 TYR B CA 1
ATOM 2888 C C . TYR B 1 41 ? 15.804 -1.967 -21.898 1.00 26.05 41 TYR B C 1
ATOM 2889 O O . TYR B 1 41 ? 15.560 -2.247 -20.716 1.00 21.93 41 TYR B O 1
ATOM 2898 N N . ASN B 1 42 ? 14.930 -1.392 -22.717 1.00 17.64 42 ASN B N 1
ATOM 2899 C CA . ASN B 1 42 ? 13.609 -0.930 -22.307 1.00 27.75 42 ASN B CA 1
ATOM 2900 C C . ASN B 1 42 ? 12.592 -1.840 -22.980 1.00 27.48 42 ASN B C 1
ATOM 2901 O O . ASN B 1 42 ? 12.093 -1.542 -24.070 1.00 37.68 42 ASN B O 1
ATOM 2906 N N . ILE B 1 43 ? 12.296 -2.970 -22.342 1.00 26.57 43 ILE B N 1
ATOM 2907 C CA . ILE B 1 43 ? 11.460 -3.970 -22.994 1.00 22.38 43 ILE B CA 1
ATOM 2908 C C . ILE B 1 43 ? 10.309 -4.392 -22.093 1.00 29.67 43 ILE B C 1
ATOM 2909 O O . ILE B 1 43 ? 9.171 -4.547 -22.554 1.00 33.03 43 ILE B O 1
ATOM 2914 N N . LEU B 1 44 ? 10.593 -4.585 -20.810 1.00 32.33 44 LEU B N 1
ATOM 2915 C CA . LEU B 1 44 ? 9.629 -5.153 -19.882 1.00 32.00 44 LEU B CA 1
ATOM 2916 C C . LEU B 1 44 ? 8.797 -4.065 -19.217 1.00 33.82 44 LEU B C 1
ATOM 2917 O O . LEU B 1 44 ? 9.291 -2.969 -18.933 1.00 33.68 44 LEU B O 1
ATOM 2922 N N . SER B 1 45 ? 7.530 -4.383 -18.965 1.00 36.27 45 SER B N 1
ATOM 2923 C CA . SER B 1 45 ? 6.705 -3.532 -18.125 1.00 43.28 45 SER B CA 1
ATOM 2924 C C . SER B 1 45 ? 7.284 -3.493 -16.717 1.00 42.15 45 SER B C 1
ATOM 2925 O O . SER B 1 45 ? 8.003 -4.396 -16.289 1.00 39.35 45 SER B O 1
ATOM 2928 N N . ASP B 1 46 ? 6.961 -2.427 -15.986 1.00 39.08 46 ASP B N 1
ATOM 2929 C CA . ASP B 1 46 ? 7.580 -2.235 -14.682 1.00 42.54 46 ASP B CA 1
ATOM 2930 C C . ASP B 1 46 ? 7.127 -3.264 -13.659 1.00 40.65 46 ASP B C 1
ATOM 2931 O O . ASP B 1 46 ? 7.851 -3.509 -12.689 1.00 45.67 46 ASP B O 1
ATOM 2936 N N . ARG B 1 47 ? 5.956 -3.871 -13.847 1.00 34.93 47 ARG B N 1
ATOM 2937 C CA . ARG B 1 47 ? 5.563 -4.966 -12.971 1.00 41.13 47 ARG B CA 1
ATOM 2938 C C . ARG B 1 47 ? 6.480 -6.164 -13.186 1.00 40.68 47 ARG B C 1
ATOM 2939 O O . ARG B 1 47 ? 7.126 -6.646 -12.247 1.00 42.42 47 ARG B O 1
ATOM 2947 N N . LYS B 1 48 ? 6.579 -6.629 -14.436 1.00 38.78 48 LYS B N 1
ATOM 2948 C CA . LYS B 1 48 ? 7.464 -7.746 -14.755 1.00 40.08 48 LYS B CA 1
ATOM 2949 C C . LYS B 1 48 ? 8.919 -7.423 -14.434 1.00 36.93 48 LYS B C 1
ATOM 2950 O O . LYS B 1 48 ? 9.664 -8.291 -13.964 1.00 38.72 48 LYS B O 1
ATOM 2956 N N . ARG B 1 49 ? 9.356 -6.191 -14.703 1.00 31.04 49 ARG B N 1
ATOM 2957 C CA . ARG B 1 49 ? 10.756 -5.863 -14.454 1.00 30.02 49 ARG B CA 1
ATOM 2958 C C . ARG B 1 49 ? 11.080 -5.944 -12.974 1.00 31.08 49 ARG B C 1
ATOM 2959 O O . ARG B 1 49 ? 12.186 -6.350 -12.604 1.00 35.21 49 ARG B O 1
ATOM 2967 N N . ALA B 1 50 ? 10.127 -5.581 -12.116 1.00 28.87 50 ALA B N 1
ATOM 2968 C CA . ALA B 1 50 ? 10.330 -5.734 -10.680 1.00 30.00 50 ALA B CA 1
ATOM 2969 C C . ALA B 1 50 ? 10.630 -7.184 -10.318 1.00 31.45 50 ALA B C 1
ATOM 2970 O O . ALA B 1 50 ? 11.512 -7.459 -9.498 1.00 37.80 50 ALA B O 1
ATOM 2972 N N . PHE B 1 51 ? 9.915 -8.126 -10.935 1.00 34.67 51 PHE B N 1
ATOM 2973 C CA . PHE B 1 51 ? 10.168 -9.538 -10.667 1.00 37.19 51 PHE B CA 1
ATOM 2974 C C . PHE B 1 51 ? 11.466 -10.002 -11.320 1.00 28.73 51 PHE B C 1
ATOM 2975 O O . PHE B 1 51 ? 12.247 -10.736 -10.702 1.00 25.19 51 PHE B O 1
ATOM 2983 N N . PHE B 1 52 ? 11.694 -9.597 -12.575 1.00 27.63 52 PHE B N 1
ATOM 2984 C CA . PHE B 1 52 ? 12.900 -9.967 -13.315 1.00 27.82 52 PHE B CA 1
ATOM 2985 C C . PHE B 1 52 ? 14.155 -9.683 -12.504 1.00 29.49 52 PHE B C 1
ATOM 2986 O O . PHE B 1 52 ? 15.003 -10.561 -12.316 1.00 22.92 52 PHE B O 1
ATOM 2994 N N . VAL B 1 53 ? 14.285 -8.449 -12.008 1.00 31.07 53 VAL B N 1
ATOM 2995 C CA . VAL B 1 53 ? 15.508 -8.019 -11.340 1.00 33.56 53 VAL B CA 1
ATOM 2996 C C . VAL B 1 53 ? 15.680 -8.641 -9.964 1.00 33.66 53 VAL B C 1
ATOM 2997 O O . VAL B 1 53 ? 16.762 -8.523 -9.374 1.00 31.01 53 VAL B O 1
ATOM 3001 N N . THR B 1 54 ? 14.645 -9.309 -9.452 1.00 31.44 54 THR B N 1
ATOM 3002 C CA . THR B 1 54 ? 14.674 -9.997 -8.169 1.00 35.38 54 THR B CA 1
ATOM 3003 C C . THR B 1 54 ? 14.675 -11.513 -8.341 1.00 31.54 54 THR B C 1
ATOM 3004 O O . THR B 1 54 ? 14.600 -12.245 -7.349 1.00 28.27 54 THR B O 1
ATOM 3008 N N . GLY B 1 55 ? 14.783 -12.001 -9.581 1.00 21.54 55 GLY B N 1
ATOM 3009 C CA . GLY B 1 55 ? 14.757 -13.420 -9.887 1.00 21.86 55 GLY B CA 1
ATOM 3010 C C . GLY B 1 55 ? 16.090 -14.140 -9.858 1.00 27.07 55 GLY B C 1
ATOM 3011 O O . GLY B 1 55 ? 16.118 -15.374 -9.933 1.00 24.60 55 GLY B O 1
ATOM 3012 N N . SER B 1 56 ? 17.195 -13.407 -9.727 1.00 17.12 56 SER B N 1
ATOM 3013 C CA . SER B 1 56 ? 18.532 -13.992 -9.709 1.00 17.58 56 SER B CA 1
ATOM 3014 C C . SER B 1 56 ? 18.757 -14.876 -10.937 1.00 14.49 56 SER B C 1
ATOM 3015 O O . SER B 1 56 ? 19.162 -16.035 -10.833 1.00 16.47 56 SER B O 1
ATOM 3018 N N . ASN B 1 57 ? 18.469 -14.318 -12.119 1.00 14.19 57 ASN B N 1
ATOM 3019 C CA . ASN B 1 57 ? 18.670 -15.069 -13.363 1.00 17.16 57 ASN B CA 1
ATOM 3020 C C . ASN B 1 57 ? 20.097 -15.573 -13.492 1.00 11.13 57 ASN B C 1
ATOM 3021 O O . ASN B 1 57 ? 20.322 -16.717 -13.903 1.00 16.18 57 ASN B O 1
ATOM 3026 N N . GLU B 1 58 ? 21.076 -14.716 -13.181 1.00 13.02 58 GLU B N 1
ATOM 3027 C CA . GLU B 1 58 ? 22.474 -15.073 -13.366 1.00 13.37 58 GLU B CA 1
ATOM 3028 C C . GLU B 1 58 ? 22.900 -16.135 -12.372 1.00 13.18 58 GLU B C 1
ATOM 3029 O O . GLU B 1 58 ? 23.819 -16.913 -12.650 1.00 12.60 58 GLU B O 1
ATOM 3035 N N . LEU B 1 59 ? 22.253 -16.173 -11.207 1.00 16.37 59 LEU B N 1
ATOM 3036 C CA . LEU B 1 59 ? 22.551 -17.214 -10.236 1.00 18.25 59 LEU B CA 1
ATOM 3037 C C . LEU B 1 59 ? 22.210 -18.595 -10.792 1.00 9.67 59 LEU B C 1
ATOM 3038 O O . LEU B 1 59 ? 22.890 -19.583 -10.495 1.00 13.15 59 LEU B O 1
ATOM 3043 N N . LEU B 1 60 ? 21.143 -18.688 -11.592 1.00 11.71 60 LEU B N 1
ATOM 3044 C CA . LEU B 1 60 ? 20.856 -19.946 -12.278 1.00 14.19 60 LEU B CA 1
ATOM 3045 C C . LEU B 1 60 ? 22.031 -20.377 -13.148 1.00 11.58 60 LEU B C 1
ATOM 3046 O O . LEU B 1 60 ? 22.430 -21.548 -13.131 1.00 11.27 60 LEU B O 1
ATOM 3051 N N . VAL B 1 61 ? 22.613 -19.435 -13.895 1.00 11.65 61 VAL B N 1
ATOM 3052 C CA . VAL B 1 61 ? 23.755 -19.736 -14.757 1.00 14.80 61 VAL B CA 1
ATOM 3053 C C . VAL B 1 61 ? 24.965 -20.154 -13.931 1.00 12.86 61 VAL B C 1
ATOM 3054 O O . VAL B 1 61 ? 25.716 -21.057 -14.316 1.00 9.79 61 VAL B O 1
ATOM 3058 N N . SER B 1 62 ? 25.177 -19.514 -12.780 1.00 8.32 62 SER B N 1
ATOM 3059 C CA . SER B 1 62 ? 26.337 -19.875 -11.974 1.00 12.84 62 SER B CA 1
ATOM 3060 C C . SER B 1 62 ? 26.232 -21.321 -11.489 1.00 10.85 62 SER B C 1
ATOM 3061 O O . SER B 1 62 ? 27.213 -22.077 -11.544 1.00 12.55 62 SER B O 1
ATOM 3064 N N . HIS B 1 63 ? 25.030 -21.743 -11.069 1.00 13.37 63 HIS B N 1
ATOM 3065 C CA . HIS B 1 63 ? 24.820 -23.115 -10.610 1.00 15.18 63 HIS B CA 1
ATOM 3066 C C . HIS B 1 63 ? 24.893 -24.133 -11.747 1.00 18.39 63 HIS B C 1
ATOM 3067 O O . HIS B 1 63 ? 25.341 -25.265 -11.529 1.00 14.26 63 HIS B O 1
ATOM 3074 N N . THR B 1 64 ? 24.439 -23.772 -12.954 1.00 8.84 64 THR B N 1
ATOM 3075 C CA . THR B 1 64 ? 24.355 -24.757 -14.030 1.00 13.32 64 THR B CA 1
ATOM 3076 C C . THR B 1 64 ? 25.593 -24.802 -14.919 1.00 9.67 64 THR B C 1
ATOM 3077 O O . THR B 1 64 ? 25.867 -25.848 -15.516 1.00 13.31 64 THR B O 1
ATOM 3081 N N . TYR B 1 65 ? 26.345 -23.700 -15.033 1.00 11.60 65 TYR B N 1
ATOM 3082 C CA . TYR B 1 65 ? 27.631 -23.675 -15.737 1.00 9.56 65 TYR B CA 1
ATOM 3083 C C . TYR B 1 65 ? 28.753 -23.242 -14.792 1.00 13.13 65 TYR B C 1
ATOM 3084 O O . TYR B 1 65 ? 29.441 -22.240 -15.043 1.00 11.78 65 TYR B O 1
ATOM 3093 N N . PRO B 1 66 ? 28.976 -23.974 -13.696 1.00 9.59 66 PRO B N 1
ATOM 3094 C CA . PRO B 1 66 ? 29.977 -23.527 -12.719 1.00 12.45 66 PRO B CA 1
ATOM 3095 C C . PRO B 1 66 ? 31.410 -23.682 -13.208 1.00 14.93 66 PRO B C 1
ATOM 3096 O O . PRO B 1 66 ? 32.316 -23.090 -12.615 1.00 21.15 66 PRO B O 1
ATOM 3100 N N . TYR B 1 67 ? 31.633 -24.451 -14.265 1.00 16.46 67 TYR B N 1
ATOM 3101 C CA . TYR B 1 67 ? 32.945 -24.745 -14.825 1.00 15.98 67 TYR B CA 1
ATOM 3102 C C . TYR B 1 67 ? 33.371 -23.752 -15.903 1.00 19.84 67 TYR B C 1
ATOM 3103 O O . TYR B 1 67 ? 34.514 -23.816 -16.367 1.00 17.72 67 TYR B O 1
ATOM 3112 N N . ALA B 1 68 ? 32.491 -22.842 -16.310 1.00 13.31 68 ALA B N 1
ATOM 3113 C CA . ALA B 1 68 ? 32.761 -21.989 -17.462 1.00 15.18 68 ALA B CA 1
ATOM 3114 C C . ALA B 1 68 ? 33.806 -20.931 -17.140 1.00 12.25 68 ALA B C 1
ATOM 3115 O O . ALA B 1 68 ? 33.777 -20.312 -16.069 1.00 10.79 68 ALA B O 1
ATOM 3117 N N . GLY B 1 69 ? 34.702 -20.692 -18.105 1.00 11.04 69 GLY B N 1
ATOM 3118 C CA . GLY B 1 69 ? 35.619 -19.576 -18.023 1.00 13.80 69 GLY B CA 1
ATOM 3119 C C . GLY B 1 69 ? 34.874 -18.262 -18.142 1.00 15.50 69 GLY B C 1
ATOM 3120 O O . GLY B 1 69 ? 33.693 -18.205 -18.492 1.00 17.01 69 GLY B O 1
ATOM 3121 N N . TYR B 1 70 ? 35.578 -17.174 -17.834 1.00 17.84 70 TYR B N 1
ATOM 3122 C CA . TYR B 1 70 ? 34.895 -15.890 -17.677 1.00 18.28 70 TYR B CA 1
ATOM 3123 C C . TYR B 1 70 ? 34.141 -15.482 -18.939 1.00 20.41 70 TYR B C 1
ATOM 3124 O O . TYR B 1 70 ? 32.968 -15.093 -18.870 1.00 17.71 70 TYR B O 1
ATOM 3133 N N . GLU B 1 71 ? 34.819 -15.492 -20.090 1.00 15.83 71 GLU B N 1
ATOM 3134 C CA . GLU B 1 71 ? 34.170 -15.040 -21.320 1.00 21.28 71 GLU B CA 1
ATOM 3135 C C . GLU B 1 71 ? 32.919 -15.857 -21.605 1.00 12.90 71 GLU B C 1
ATOM 3136 O O . GLU B 1 71 ? 31.838 -15.299 -21.848 1.00 13.54 71 GLU B O 1
ATOM 3142 N N . GLN B 1 72 ? 33.048 -17.186 -21.571 1.00 11.49 72 GLN B N 1
ATOM 3143 C CA . GLN B 1 72 ? 31.906 -18.054 -21.848 1.00 14.19 72 GLN B CA 1
ATOM 3144 C C . GLN B 1 72 ? 30.817 -17.899 -20.790 1.00 13.22 72 GLN B C 1
ATOM 3145 O O . GLN B 1 72 ? 29.623 -17.985 -21.103 1.00 8.54 72 GLN B O 1
ATOM 3151 N N . PHE B 1 73 ? 31.205 -17.743 -19.520 1.00 8.23 73 PHE B N 1
ATOM 3152 C CA . PHE B 1 73 ? 30.202 -17.600 -18.467 1.00 13.52 73 PHE B CA 1
ATOM 3153 C C . PHE B 1 73 ? 29.386 -16.339 -18.665 1.00 11.58 73 PHE B C 1
ATOM 3154 O O . PHE B 1 73 ? 28.163 -16.349 -18.511 1.00 7.56 73 PHE B O 1
ATOM 3162 N N . ARG B 1 74 ? 30.045 -15.238 -18.998 1.00 11.34 74 ARG B N 1
ATOM 3163 C CA . ARG B 1 74 ? 29.306 -14.000 -19.198 1.00 9.56 74 ARG B CA 1
ATOM 3164 C C . ARG B 1 74 ? 28.351 -14.147 -20.369 1.00 14.04 74 ARG B C 1
ATOM 3165 O O . ARG B 1 74 ? 27.208 -13.682 -20.317 1.00 12.49 74 ARG B O 1
ATOM 3173 N N . THR B 1 75 ? 28.788 -14.846 -21.415 1.00 13.69 75 THR B N 1
ATOM 3174 C CA . THR B 1 75 ? 27.899 -15.090 -22.540 1.00 12.45 75 THR B CA 1
ATOM 3175 C C . THR B 1 75 ? 26.686 -15.910 -22.113 1.00 11.79 75 THR B C 1
ATOM 3176 O O . THR B 1 75 ? 25.572 -15.664 -22.584 1.00 14.69 75 THR B O 1
ATOM 3180 N N . CYS B 1 76 ? 26.879 -16.889 -21.225 1.00 9.98 76 CYS B N 1
ATOM 3181 C CA . CYS B 1 76 ? 25.736 -17.690 -20.777 1.00 10.70 76 CYS B CA 1
ATOM 3182 C C . CYS B 1 76 ? 24.789 -16.860 -19.924 1.00 4.75 76 CYS B C 1
ATOM 3183 O O . CYS B 1 76 ? 23.567 -17.046 -19.986 1.00 10.04 76 CYS B O 1
ATOM 3186 N N . CYS B 1 77 ? 25.330 -15.968 -19.085 1.00 9.00 77 CYS B N 1
ATOM 3187 C CA . CYS B 1 77 ? 24.473 -15.055 -18.336 1.00 12.80 77 CYS B CA 1
ATOM 3188 C C . CYS B 1 77 ? 23.635 -14.194 -19.267 1.00 13.67 77 CYS B C 1
ATOM 3189 O O . CYS B 1 77 ? 22.424 -14.060 -19.069 1.00 9.70 77 CYS B O 1
ATOM 3192 N N . ASP B 1 78 ? 24.270 -13.610 -20.298 1.00 12.58 78 ASP B N 1
ATOM 3193 C CA . ASP B 1 78 ? 23.519 -12.791 -21.248 1.00 12.89 78 ASP B CA 1
ATOM 3194 C C . ASP B 1 78 ? 22.429 -13.606 -21.941 1.00 12.00 78 ASP B C 1
ATOM 3195 O O . ASP B 1 78 ? 21.312 -13.118 -22.139 1.00 13.47 78 ASP B O 1
ATOM 3200 N N . PHE B 1 79 ? 22.740 -14.850 -22.317 1.00 12.72 79 PHE B N 1
ATOM 3201 C CA . PHE B 1 79 ? 21.744 -15.669 -23.010 1.00 13.70 79 PHE B CA 1
ATOM 3202 C C . PHE B 1 79 ? 20.547 -15.967 -22.123 1.00 10.25 79 PHE B C 1
ATOM 3203 O O . PHE B 1 79 ? 19.398 -15.879 -22.572 1.00 13.30 79 PHE B O 1
ATOM 3211 N N . VAL B 1 80 ? 20.789 -16.338 -20.866 1.00 9.20 80 VAL B N 1
ATOM 3212 C CA . VAL B 1 80 ? 19.669 -16.722 -20.009 1.00 10.71 80 VAL B CA 1
ATOM 3213 C C . VAL B 1 80 ? 18.855 -15.492 -19.648 1.00 8.00 80 VAL B C 1
ATOM 3214 O O . VAL B 1 80 ? 17.630 -15.566 -19.535 1.00 10.28 80 VAL B O 1
ATOM 3218 N N . ASN B 1 81 ? 19.511 -14.337 -19.511 1.00 13.31 81 ASN B N 1
ATOM 3219 C CA . ASN B 1 81 ? 18.785 -13.078 -19.353 1.00 12.31 81 ASN B CA 1
ATOM 3220 C C . ASN B 1 81 ? 17.911 -12.794 -20.564 1.00 13.23 81 ASN B C 1
ATOM 3221 O O . ASN B 1 81 ? 16.743 -12.413 -20.415 1.00 13.95 81 ASN B O 1
ATOM 3226 N N . LEU B 1 82 ? 18.454 -13.007 -21.774 1.00 12.09 82 LEU B N 1
ATOM 3227 C CA . LEU B 1 82 ? 17.671 -12.847 -22.998 1.00 14.49 82 LEU B CA 1
ATOM 3228 C C . LEU B 1 82 ? 16.486 -13.812 -23.034 1.00 16.74 82 LEU B C 1
ATOM 3229 O O . LEU B 1 82 ? 15.367 -13.410 -23.376 1.00 18.56 82 LEU B O 1
ATOM 3234 N N . LEU B 1 83 ? 16.700 -15.083 -22.664 1.00 18.68 83 LEU B N 1
ATOM 3235 C CA . LEU B 1 83 ? 15.595 -16.040 -22.640 1.00 17.87 83 LEU B CA 1
ATOM 3236 C C . LEU B 1 83 ? 14.511 -15.625 -21.651 1.00 16.15 83 LEU B C 1
ATOM 3237 O O . LEU B 1 83 ? 13.315 -15.785 -21.929 1.00 16.95 83 LEU B O 1
ATOM 3242 N N . PHE B 1 84 ? 14.906 -15.150 -20.464 1.00 11.45 84 PHE B N 1
ATOM 3243 C CA . PHE B 1 84 ? 13.905 -14.681 -19.513 1.00 16.23 84 PHE B CA 1
ATOM 3244 C C . PHE B 1 84 ? 13.158 -13.471 -20.052 1.00 20.16 84 PHE B C 1
ATOM 3245 O O . PHE B 1 84 ? 11.969 -13.305 -19.770 1.00 20.15 84 PHE B O 1
ATOM 3253 N N . VAL B 1 85 ? 13.827 -12.611 -20.820 1.00 14.33 85 VAL B N 1
ATOM 3254 C CA . VAL B 1 85 ? 13.118 -11.503 -21.446 1.00 17.02 85 VAL B CA 1
ATOM 3255 C C . VAL B 1 85 ? 12.095 -12.045 -22.433 1.00 18.75 85 VAL B C 1
ATOM 3256 O O . VAL B 1 85 ? 10.925 -11.650 -22.416 1.00 15.82 85 VAL B O 1
ATOM 3260 N N . VAL B 1 86 ? 12.508 -12.990 -23.277 1.00 15.68 86 VAL B N 1
ATOM 3261 C CA . VAL B 1 86 ? 11.587 -13.521 -24.275 1.00 22.27 86 VAL B CA 1
ATOM 3262 C C . VAL B 1 86 ? 10.438 -14.250 -23.597 1.00 26.83 86 VAL B C 1
ATOM 3263 O O . VAL B 1 86 ? 9.275 -14.134 -24.010 1.00 24.28 86 VAL B O 1
ATOM 3267 N N . ASP B 1 87 ? 10.748 -15.015 -22.547 1.00 18.51 87 ASP B N 1
ATOM 3268 C CA . ASP B 1 87 ? 9.727 -15.731 -21.790 1.00 20.96 87 ASP B CA 1
ATOM 3269 C C . ASP B 1 87 ? 8.694 -14.772 -21.212 1.00 23.66 87 ASP B C 1
ATOM 3270 O O . ASP B 1 87 ? 7.483 -15.000 -21.331 1.00 18.76 87 ASP B O 1
ATOM 3275 N N . GLU B 1 88 ? 9.150 -13.689 -20.575 1.00 20.49 88 GLU B N 1
ATOM 3276 C CA . GLU B 1 88 ? 8.219 -12.814 -19.864 1.00 22.76 88 GLU B CA 1
ATOM 3277 C C . GLU B 1 88 ? 7.442 -11.906 -20.807 1.00 25.46 88 GLU B C 1
ATOM 3278 O O . GLU B 1 88 ? 6.276 -11.592 -20.533 1.00 29.73 88 GLU B O 1
ATOM 3284 N N . VAL B 1 89 ? 8.056 -11.468 -21.906 1.00 16.64 89 VAL B N 1
ATOM 3285 C CA . VAL B 1 89 ? 7.313 -10.701 -22.897 1.00 21.95 89 VAL B CA 1
ATOM 3286 C C . VAL B 1 89 ? 6.214 -11.565 -23.500 1.00 23.51 89 VAL B C 1
ATOM 3287 O O . VAL B 1 89 ? 5.054 -11.155 -23.593 1.00 21.36 89 VAL B O 1
ATOM 3291 N N . SER B 1 90 ? 6.564 -12.786 -23.904 1.00 17.01 90 SER B N 1
ATOM 3292 C CA . SER B 1 90 ? 5.600 -13.642 -24.578 1.00 21.73 90 SER B CA 1
ATOM 3293 C C . SER B 1 90 ? 4.546 -14.201 -23.625 1.00 23.65 90 SER B C 1
ATOM 3294 O O . SER B 1 90 ? 3.448 -14.552 -24.076 1.00 22.92 90 SER B O 1
ATOM 3297 N N . ASP B 1 91 ? 4.831 -14.247 -22.319 1.00 16.63 91 ASP B N 1
ATOM 3298 C CA . ASP B 1 91 ? 3.827 -14.706 -21.355 1.00 16.68 91 ASP B CA 1
ATOM 3299 C C . ASP B 1 91 ? 2.629 -13.766 -21.274 1.00 24.09 91 ASP B C 1
ATOM 3300 O O . ASP B 1 91 ? 1.537 -14.189 -20.878 1.00 24.33 91 ASP B O 1
ATOM 3305 N N . ASP B 1 92 ? 2.809 -12.486 -21.595 1.00 28.17 92 ASP B N 1
ATOM 3306 C CA . ASP B 1 92 ? 1.698 -11.544 -21.555 1.00 36.18 92 ASP B CA 1
ATOM 3307 C C . ASP B 1 92 ? 1.198 -11.198 -22.949 1.00 28.99 92 ASP B C 1
ATOM 3308 O O . ASP B 1 92 ? 0.617 -10.129 -23.152 1.00 30.98 92 ASP B O 1
ATOM 3313 N N . GLN B 1 93 ? 1.428 -12.073 -23.914 1.00 21.41 93 GLN B N 1
ATOM 3314 C CA . GLN B 1 93 ? 1.064 -11.813 -25.293 1.00 22.33 93 GLN B CA 1
ATOM 3315 C C . GLN B 1 93 ? 0.117 -12.892 -25.783 1.00 22.29 93 GLN B C 1
ATOM 3316 O O . GLN B 1 93 ? 0.194 -14.049 -25.358 1.00 21.36 93 GLN B O 1
ATOM 3322 N N . ASN B 1 94 ? -0.777 -12.499 -26.685 1.00 25.21 94 ASN B N 1
ATOM 3323 C CA . ASN B 1 94 ? -1.602 -13.462 -27.389 1.00 25.14 94 ASN B CA 1
ATOM 3324 C C . ASN B 1 94 ? -0.750 -14.209 -28.409 1.00 25.58 94 ASN B C 1
ATOM 3325 O O . ASN B 1 94 ? 0.459 -13.966 -28.562 1.00 23.38 94 ASN B O 1
ATOM 3330 N N . GLY B 1 95 ? -1.402 -15.116 -29.134 1.00 26.14 95 GLY B N 1
ATOM 3331 C CA . GLY B 1 95 ? -0.672 -16.037 -29.989 1.00 30.00 95 GLY B CA 1
ATOM 3332 C C . GLY B 1 95 ? 0.103 -15.339 -31.089 1.00 30.52 95 GLY B C 1
ATOM 3333 O O . GLY B 1 95 ? 1.269 -15.657 -31.340 1.00 26.51 95 GLY B O 1
ATOM 3334 N N . GLN B 1 96 ? -0.538 -14.385 -31.769 1.00 32.06 96 GLN B N 1
ATOM 3335 C CA . GLN B 1 96 ? 0.137 -13.710 -32.874 1.00 25.95 96 GLN B CA 1
ATOM 3336 C C . GLN B 1 96 ? 1.294 -12.859 -32.369 1.00 21.21 96 GLN B C 1
ATOM 3337 O O . GLN B 1 96 ? 2.368 -12.848 -32.977 1.00 20.38 96 GLN B O 1
ATOM 3343 N N . ASP B 1 97 ? 1.104 -12.149 -31.254 1.00 22.00 97 ASP B N 1
ATOM 3344 C CA . ASP B 1 97 ? 2.175 -11.283 -30.770 1.00 20.62 97 ASP B CA 1
ATOM 3345 C C . ASP B 1 97 ? 3.337 -12.107 -30.232 1.00 15.26 97 ASP B C 1
ATOM 3346 O O . ASP B 1 97 ? 4.504 -11.730 -30.406 1.00 20.53 97 ASP B O 1
ATOM 3351 N N . ALA B 1 98 ? 3.041 -13.237 -29.587 1.00 16.44 98 ALA B N 1
ATOM 3352 C CA . ALA B 1 98 ? 4.110 -14.110 -29.112 1.00 13.54 98 ALA B CA 1
ATOM 3353 C C . ALA B 1 98 ? 4.926 -14.651 -30.273 1.00 23.95 98 ALA B C 1
ATOM 3354 O O . ALA B 1 98 ? 6.157 -14.700 -30.202 1.00 20.30 98 ALA B O 1
ATOM 3356 N N . ARG B 1 99 ? 4.262 -15.044 -31.362 1.00 21.54 99 ARG B N 1
ATOM 3357 C CA . ARG B 1 99 ? 5.016 -15.574 -32.488 1.00 22.15 99 ARG B CA 1
ATOM 3358 C C . ARG B 1 99 ? 5.855 -14.488 -33.143 1.00 20.82 99 ARG B C 1
ATOM 3359 O O . ARG B 1 99 ? 6.977 -14.755 -33.591 1.00 20.36 99 ARG B O 1
ATOM 3367 N N . GLN B 1 100 ? 5.337 -13.257 -33.203 1.00 15.66 100 GLN B N 1
ATOM 3368 C CA . GLN B 1 100 ? 6.157 -12.151 -33.682 1.00 16.99 100 GLN B CA 1
ATOM 3369 C C . GLN B 1 100 ? 7.386 -11.956 -32.805 1.00 21.70 100 GLN B C 1
ATOM 3370 O O . GLN B 1 100 ? 8.488 -11.709 -33.313 1.00 20.83 100 GLN B O 1
ATOM 3376 N N . THR B 1 101 ? 7.213 -12.055 -31.483 1.00 20.36 101 THR B N 1
ATOM 3377 C CA . THR B 1 101 ? 8.330 -11.855 -30.564 1.00 23.02 101 THR B CA 1
ATOM 3378 C C . THR B 1 101 ? 9.421 -12.890 -30.784 1.00 21.05 101 THR B C 1
ATOM 3379 O O . THR B 1 101 ? 10.611 -12.557 -30.824 1.00 18.36 101 THR B O 1
ATOM 3383 N N . GLY B 1 102 ? 9.037 -14.160 -30.897 1.00 17.84 102 GLY B N 1
ATOM 3384 C CA . GLY B 1 102 ? 10.029 -15.184 -31.175 1.00 22.15 102 GLY B CA 1
ATOM 3385 C C . GLY B 1 102 ? 10.672 -15.032 -32.537 1.00 22.47 102 GLY B C 1
ATOM 3386 O O . GLY B 1 102 ? 11.849 -15.356 -32.713 1.00 25.91 102 GLY B O 1
ATOM 3387 N N . ASN B 1 103 ? 9.917 -14.556 -33.524 1.00 23.85 103 ASN B N 1
ATOM 3388 C CA . ASN B 1 103 ? 10.496 -14.426 -34.856 1.00 24.71 103 ASN B CA 1
ATOM 3389 C C . ASN B 1 103 ? 11.500 -13.282 -34.926 1.00 20.47 103 ASN B C 1
ATOM 3390 O O . ASN B 1 103 ? 12.414 -13.314 -35.757 1.00 18.07 103 ASN B O 1
ATOM 3395 N N . VAL B 1 104 ? 11.356 -12.270 -34.071 1.00 15.83 104 VAL B N 1
ATOM 3396 C CA . VAL B 1 104 ? 12.416 -11.278 -33.936 1.00 19.29 104 VAL B CA 1
ATOM 3397 C C . VAL B 1 104 ? 13.692 -11.948 -33.434 1.00 20.36 104 VAL B C 1
ATOM 3398 O O . VAL B 1 104 ? 14.782 -11.754 -33.987 1.00 13.87 104 VAL B O 1
ATOM 3402 N N . TYR B 1 105 ? 13.571 -12.761 -32.387 1.00 19.45 105 TYR B N 1
ATOM 3403 C CA . TYR B 1 105 ? 14.751 -13.425 -31.846 1.00 19.59 105 TYR B CA 1
ATOM 3404 C C . TYR B 1 105 ? 15.347 -14.365 -32.880 1.00 17.23 105 TYR B C 1
ATOM 3405 O O . TYR B 1 105 ? 16.557 -14.344 -33.131 1.00 19.01 105 TYR B O 1
ATOM 3414 N N . LEU B 1 106 ? 14.500 -15.173 -33.524 1.00 19.65 106 LEU B N 1
ATOM 3415 C CA . LEU B 1 106 ? 14.999 -16.141 -34.496 1.00 21.79 106 LEU B CA 1
ATOM 3416 C C . LEU B 1 106 ? 15.671 -15.455 -35.679 1.00 25.46 106 LEU B C 1
ATOM 3417 O O . LEU B 1 106 ? 16.750 -15.873 -36.115 1.00 16.58 106 LEU B O 1
ATOM 3422 N N . ASN B 1 107 ? 15.058 -14.391 -36.209 1.00 17.51 107 ASN B N 1
ATOM 3423 C CA . ASN B 1 107 ? 15.613 -13.763 -37.406 1.00 15.78 107 ASN B CA 1
ATOM 3424 C C . ASN B 1 107 ? 16.912 -13.032 -37.091 1.00 20.92 107 ASN B C 1
ATOM 3425 O O . ASN B 1 107 ? 17.859 -13.057 -37.888 1.00 15.34 107 ASN B O 1
ATOM 3430 N N . ALA B 1 108 ? 16.981 -12.388 -35.928 1.00 17.49 108 ALA B N 1
ATOM 3431 C CA . ALA B 1 108 ? 18.212 -11.711 -35.537 1.00 16.99 108 ALA B CA 1
ATOM 3432 C C . ALA B 1 108 ? 19.340 -12.700 -35.260 1.00 24.60 108 ALA B C 1
ATOM 3433 O O . ALA B 1 108 ? 20.516 -12.342 -35.403 1.00 20.78 108 ALA B O 1
ATOM 3435 N N . MET B 1 109 ? 19.009 -13.936 -34.852 1.00 17.89 109 MET B N 1
ATOM 3436 C CA . MET B 1 109 ? 20.025 -14.979 -34.702 1.00 22.71 109 MET B CA 1
ATOM 3437 C C . MET B 1 109 ? 20.468 -15.529 -36.051 1.00 21.79 109 MET B C 1
ATOM 3438 O O . MET B 1 109 ? 21.661 -15.772 -36.265 1.00 28.38 109 MET B O 1
ATOM 3443 N N . ARG B 1 110 ? 19.515 -15.737 -36.963 1.00 21.87 110 ARG B N 1
ATOM 3444 C CA . ARG B 1 110 ? 19.791 -16.447 -38.210 1.00 21.78 110 ARG B CA 1
ATOM 3445 C C . ARG B 1 110 ? 20.520 -15.568 -39.211 1.00 23.83 110 ARG B C 1
ATOM 3446 O O . ARG B 1 110 ? 21.487 -16.004 -39.844 1.00 27.40 110 ARG B O 1
ATOM 3454 N N . ASP B 1 111 ? 20.054 -14.340 -39.395 1.00 24.65 111 ASP B N 1
ATOM 3455 C CA . ASP B 1 111 ? 20.477 -13.522 -40.530 1.00 26.61 111 ASP B CA 1
ATOM 3456 C C . ASP B 1 111 ? 21.208 -12.279 -40.049 1.00 22.50 111 ASP B C 1
ATOM 3457 O O . ASP B 1 111 ? 20.570 -11.366 -39.488 1.00 24.75 111 ASP B O 1
ATOM 3462 N N . PRO B 1 112 ? 22.524 -12.181 -40.264 1.00 27.00 112 PRO B N 1
ATOM 3463 C CA . PRO B 1 112 ? 23.254 -10.985 -39.813 1.00 30.84 112 PRO B CA 1
ATOM 3464 C C . PRO B 1 112 ? 22.731 -9.689 -40.406 1.00 28.11 112 PRO B C 1
ATOM 3465 O O . PRO B 1 112 ? 22.936 -8.627 -39.808 1.00 31.50 112 PRO B O 1
ATOM 3469 N N . ALA B 1 113 ? 22.046 -9.738 -41.546 1.00 31.59 113 ALA B N 1
ATOM 3470 C CA . ALA B 1 113 ? 21.534 -8.532 -42.181 1.00 32.53 113 ALA B CA 1
ATOM 3471 C C . ALA B 1 113 ? 20.129 -8.159 -41.722 1.00 32.97 113 ALA B C 1
ATOM 3472 O O . ALA B 1 113 ? 19.693 -7.032 -41.977 1.00 38.85 113 ALA B O 1
ATOM 3474 N N . TRP B 1 114 ? 19.411 -9.067 -41.062 1.00 30.28 114 TRP B N 1
ATOM 3475 C CA . TRP B 1 114 ? 18.051 -8.788 -40.622 1.00 22.18 114 TRP B CA 1
ATOM 3476 C C . TRP B 1 114 ? 18.071 -7.892 -39.396 1.00 27.10 114 TRP B C 1
ATOM 3477 O O . TRP B 1 114 ? 18.888 -8.074 -38.495 1.00 22.24 114 TRP B O 1
ATOM 3488 N N . ASP B 1 115 ? 17.152 -6.929 -39.365 1.00 24.57 115 ASP B N 1
ATOM 3489 C CA . ASP B 1 115 ? 16.999 -6.029 -38.233 1.00 22.05 115 ASP B CA 1
ATOM 3490 C C . ASP B 1 115 ? 15.739 -5.199 -38.426 1.00 30.55 115 ASP B C 1
ATOM 3491 O O . ASP B 1 115 ? 15.604 -4.493 -39.429 1.00 37.96 115 ASP B O 1
ATOM 3496 N N . ASP B 1 116 ? 14.807 -5.283 -37.480 1.00 27.99 116 ASP B N 1
ATOM 3497 C CA . ASP B 1 116 ? 13.557 -4.540 -37.557 1.00 31.14 116 ASP B CA 1
ATOM 3498 C C . ASP B 1 116 ? 13.566 -3.295 -36.681 1.00 30.86 116 ASP B C 1
ATOM 3499 O O . ASP B 1 116 ? 12.533 -2.631 -36.548 1.00 28.89 116 ASP B O 1
ATOM 3504 N N . GLY B 1 117 ? 14.706 -2.970 -36.075 1.00 27.50 117 GLY B N 1
ATOM 3505 C CA . GLY B 1 117 ? 14.846 -1.757 -35.299 1.00 28.18 117 GLY B CA 1
ATOM 3506 C C . GLY B 1 117 ? 14.479 -1.879 -33.840 1.00 29.08 117 GLY B C 1
ATOM 3507 O O . GLY B 1 117 ? 14.689 -0.924 -33.086 1.00 26.39 117 GLY B O 1
ATOM 3508 N N . SER B 1 118 ? 13.953 -3.020 -33.409 1.00 25.39 118 SER B N 1
ATOM 3509 C CA . SER B 1 118 ? 13.435 -3.121 -32.057 1.00 28.26 118 SER B CA 1
ATOM 3510 C C . SER B 1 118 ? 14.562 -3.382 -31.062 1.00 27.08 118 SER B C 1
ATOM 3511 O O . SER B 1 118 ? 15.685 -3.740 -31.426 1.00 22.47 118 SER B O 1
ATOM 3514 N N . ALA B 1 119 ? 14.242 -3.188 -29.778 1.00 27.26 119 ALA B N 1
ATOM 3515 C CA . ALA B 1 119 ? 15.209 -3.462 -28.721 1.00 28.15 119 ALA B CA 1
ATOM 3516 C C . ALA B 1 119 ? 15.553 -4.946 -28.656 1.00 24.74 119 ALA B C 1
ATOM 3517 O O . ALA B 1 119 ? 16.727 -5.314 -28.513 1.00 18.59 119 ALA B O 1
ATOM 3519 N N . LEU B 1 120 ? 14.538 -5.814 -28.743 1.00 17.32 120 LEU B N 1
ATOM 3520 C CA . LEU B 1 120 ? 14.800 -7.248 -28.700 1.00 22.08 120 LEU B CA 1
ATOM 3521 C C . LEU B 1 120 ? 15.769 -7.660 -29.798 1.00 15.56 120 LEU B C 1
ATOM 3522 O O . LEU B 1 120 ? 16.648 -8.503 -29.576 1.00 20.15 120 LEU B O 1
ATOM 3527 N N . ALA B 1 121 ? 15.649 -7.048 -30.981 1.00 15.37 121 ALA B N 1
ATOM 3528 C CA . ALA B 1 121 ? 16.523 -7.422 -32.084 1.00 20.08 121 ALA B CA 1
ATOM 3529 C C . ALA B 1 121 ? 17.966 -7.032 -31.796 1.00 21.20 121 ALA B C 1
ATOM 3530 O O . ALA B 1 121 ? 18.883 -7.829 -32.018 1.00 15.01 121 ALA B O 1
ATOM 3532 N N . LYS B 1 122 ? 18.187 -5.816 -31.292 1.00 17.94 122 LYS B N 1
ATOM 3533 C CA . LYS B 1 122 ? 19.544 -5.397 -30.956 1.00 15.27 122 LYS B CA 1
ATOM 3534 C C . LYS B 1 122 ? 20.112 -6.237 -29.818 1.00 15.31 122 LYS B C 1
ATOM 3535 O O . LYS B 1 122 ? 21.291 -6.603 -29.845 1.00 17.21 122 LYS B O 1
ATOM 3541 N N . MET B 1 123 ? 19.278 -6.580 -28.826 1.00 22.58 123 MET B N 1
ATOM 3542 C CA . MET B 1 123 ? 19.720 -7.443 -27.728 1.00 24.68 123 MET B CA 1
ATOM 3543 C C . MET B 1 123 ? 20.175 -8.801 -28.251 1.00 18.47 123 MET B C 1
ATOM 3544 O O . MET B 1 123 ? 21.237 -9.313 -27.871 1.00 16.07 123 MET B O 1
ATOM 3549 N N . THR B 1 124 ? 19.380 -9.398 -29.137 1.00 15.20 124 THR B N 1
ATOM 3550 C CA . THR B 1 124 ? 19.743 -10.690 -29.697 1.00 18.46 124 THR B CA 1
ATOM 3551 C C . THR B 1 124 ? 21.041 -10.597 -30.491 1.00 18.58 124 THR B C 1
ATOM 3552 O O . THR B 1 124 ? 21.906 -11.475 -30.381 1.00 17.44 124 THR B O 1
ATOM 3556 N N . LYS B 1 125 ? 21.203 -9.526 -31.271 1.00 15.49 125 LYS B N 1
ATOM 3557 C CA . LYS B 1 125 ? 22.410 -9.349 -32.074 1.00 21.04 125 LYS B CA 1
ATOM 3558 C C . LYS B 1 125 ? 23.653 -9.240 -31.199 1.00 17.70 125 LYS B C 1
ATOM 3559 O O . LYS B 1 125 ? 24.726 -9.741 -31.557 1.00 16.14 125 LYS B O 1
ATOM 3565 N N . GLU B 1 126 ? 23.536 -8.566 -30.062 1.00 12.87 126 GLU B N 1
ATOM 3566 C CA . GLU B 1 126 ? 24.679 -8.455 -29.170 1.00 17.58 126 GLU B CA 1
ATOM 3567 C C . GLU B 1 126 ? 25.048 -9.808 -28.585 1.00 17.48 126 GLU B C 1
ATOM 3568 O O . GLU B 1 126 ? 26.227 -10.165 -28.558 1.00 15.98 126 GLU B O 1
ATOM 3574 N N . PHE B 1 127 ? 24.061 -10.592 -28.142 1.00 16.66 127 PHE B N 1
ATOM 3575 C CA . PHE B 1 127 ? 24.375 -11.946 -27.696 1.00 11.91 127 PHE B CA 1
ATOM 3576 C C . PHE B 1 127 ? 24.976 -12.771 -28.829 1.00 15.00 12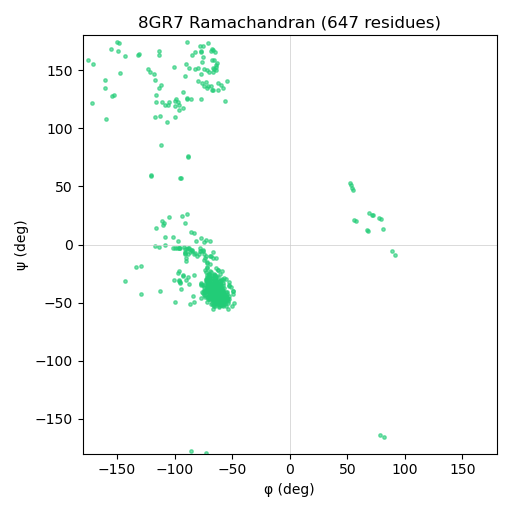7 PHE B C 1
ATOM 3577 O O . PHE B 1 127 ? 25.951 -13.508 -28.625 1.00 16.10 127 PHE B O 1
ATOM 3585 N N . ARG B 1 128 ? 24.382 -12.685 -30.023 1.00 13.00 128 ARG B N 1
ATOM 3586 C CA . ARG B 1 128 ? 24.887 -13.439 -31.167 1.00 12.94 128 ARG B CA 1
ATOM 3587 C C . ARG B 1 128 ? 26.353 -13.109 -31.438 1.00 13.42 128 ARG B C 1
ATOM 3588 O O . ARG B 1 128 ? 27.173 -14.014 -31.653 1.00 15.58 128 ARG B O 1
ATOM 3596 N N . ALA B 1 129 ? 26.706 -11.824 -31.392 1.00 15.06 129 ALA B N 1
ATOM 3597 C CA . ALA B 1 129 ? 28.098 -11.426 -31.575 1.00 18.01 129 ALA B CA 1
ATOM 3598 C C . ALA B 1 129 ? 29.009 -12.078 -30.538 1.00 17.59 129 ALA B C 1
ATOM 3599 O O . ALA B 1 129 ? 30.132 -12.483 -30.869 1.00 19.37 129 ALA B O 1
ATOM 3601 N N . ARG B 1 130 ? 28.540 -12.223 -29.284 1.00 16.16 130 ARG B N 1
ATOM 3602 C CA . ARG B 1 130 ? 29.350 -12.920 -28.282 1.00 13.97 130 ARG B CA 1
ATOM 3603 C C . ARG B 1 130 ? 29.488 -14.401 -28.622 1.00 17.32 130 ARG B C 1
ATOM 3604 O O . ARG B 1 130 ? 30.601 -14.951 -28.625 1.00 18.95 130 ARG B O 1
ATOM 3612 N N . LEU B 1 131 ? 28.360 -15.067 -28.889 1.00 12.13 131 LEU B N 1
ATOM 3613 C CA . LEU B 1 131 ? 28.380 -16.502 -29.159 1.00 11.46 131 LEU B CA 1
ATOM 3614 C C . LEU B 1 131 ? 29.276 -16.836 -30.347 1.00 17.33 131 LEU B C 1
ATOM 3615 O O . LEU B 1 131 ? 30.072 -17.785 -30.294 1.00 17.45 131 LEU B O 1
ATOM 3620 N N . LEU B 1 132 ? 29.164 -16.064 -31.426 1.00 16.76 132 LEU B N 1
ATOM 3621 C CA . LEU B 1 132 ? 29.857 -16.357 -32.673 1.00 19.68 132 LEU B CA 1
ATOM 3622 C C . LEU B 1 132 ? 31.337 -16.024 -32.628 1.00 18.91 132 LEU B C 1
ATOM 3623 O O . LEU B 1 132 ? 32.040 -16.301 -33.604 1.00 25.17 132 LEU B O 1
ATOM 3628 N N . ARG B 1 133 ? 31.830 -15.434 -31.538 1.00 18.98 133 ARG B N 1
ATOM 3629 C CA . ARG B 1 133 ? 33.273 -15.293 -31.390 1.00 17.02 133 ARG B CA 1
ATOM 3630 C C . ARG B 1 133 ? 33.958 -16.650 -31.408 1.00 17.83 133 ARG B C 1
ATOM 3631 O O . ARG B 1 133 ? 35.057 -16.775 -31.953 1.00 20.27 133 ARG B O 1
ATOM 3639 N N . TYR B 1 134 ? 33.309 -17.680 -30.854 1.00 16.02 134 TYR B N 1
ATOM 3640 C CA . TYR B 1 134 ? 33.941 -18.982 -30.646 1.00 16.73 134 TYR B CA 1
ATOM 3641 C C . TYR B 1 134 ? 33.117 -20.180 -31.082 1.00 25.74 134 TYR B C 1
ATOM 3642 O O . TYR B 1 134 ? 33.699 -21.258 -31.257 1.00 17.30 134 TYR B O 1
ATOM 3651 N N . ALA B 1 135 ? 31.801 -20.056 -31.237 1.00 25.30 135 ALA B N 1
ATOM 3652 C CA . ALA B 1 135 ? 30.995 -21.239 -31.514 1.00 19.43 135 ALA B CA 1
ATOM 3653 C C . ALA B 1 135 ? 31.490 -21.920 -32.782 1.00 17.29 135 ALA B C 1
ATOM 3654 O O . ALA B 1 135 ? 31.782 -21.255 -33.777 1.00 17.95 135 ALA B O 1
ATOM 3656 N N . GLY B 1 136 ? 31.626 -23.246 -32.726 1.00 16.31 136 GLY B N 1
ATOM 3657 C CA . GLY B 1 136 ? 32.021 -24.010 -33.888 1.00 17.15 136 GLY B CA 1
ATOM 3658 C C . GLY B 1 136 ? 30.869 -24.210 -34.847 1.00 17.21 136 GLY B C 1
ATOM 3659 O O . GLY B 1 136 ? 29.707 -23.915 -34.552 1.00 18.07 136 GLY B O 1
ATOM 3660 N N . PRO B 1 137 ? 31.186 -24.741 -36.032 1.00 20.91 137 PRO B N 1
ATOM 3661 C CA . PRO B 1 137 ? 30.129 -24.929 -37.040 1.00 21.42 137 PRO B CA 1
ATOM 3662 C C . PRO B 1 137 ? 29.079 -25.936 -36.625 1.00 15.58 137 PRO B C 1
ATOM 3663 O O . PRO B 1 137 ? 27.889 -25.724 -36.885 1.00 19.13 137 PRO B O 1
ATOM 3667 N N . GLY B 1 138 ? 29.484 -27.050 -36.014 1.00 17.72 138 GLY B N 1
ATOM 3668 C CA . GLY B 1 138 ? 28.495 -27.985 -35.513 1.00 15.97 138 GLY B CA 1
ATOM 3669 C C . GLY B 1 138 ? 27.606 -27.347 -34.469 1.00 22.56 138 GLY B C 1
ATOM 3670 O O . GLY B 1 138 ? 26.380 -27.364 -34.583 1.00 19.67 138 GLY B O 1
ATOM 3671 N N . CYS B 1 139 ? 28.220 -26.733 -33.457 1.00 19.66 139 CYS B N 1
ATOM 3672 C CA . CYS B 1 139 ? 27.459 -26.092 -32.393 1.00 19.18 139 CYS B CA 1
ATOM 3673 C C . CYS B 1 139 ? 26.484 -25.054 -32.951 1.00 19.96 139 CYS B C 1
ATOM 3674 O O . CYS B 1 139 ? 25.294 -25.048 -32.610 1.00 15.44 139 CYS B O 1
ATOM 3677 N N . TYR B 1 140 ? 26.964 -24.190 -33.847 1.00 16.83 140 TYR B N 1
ATOM 3678 C CA . TYR B 1 140 ? 26.122 -23.122 -34.378 1.00 16.93 140 TYR B CA 1
ATOM 3679 C C . TYR B 1 140 ? 24.956 -23.673 -35.183 1.00 20.80 140 TYR B C 1
ATOM 3680 O O . TYR B 1 140 ? 23.826 -23.187 -35.067 1.00 19.17 140 TYR B O 1
ATOM 3689 N N . ARG B 1 141 ? 25.229 -24.639 -36.062 1.00 13.40 141 ARG B N 1
ATOM 3690 C CA . ARG B 1 141 ? 24.169 -25.210 -36.881 1.00 20.81 141 ARG B CA 1
ATOM 3691 C C . ARG B 1 141 ? 23.068 -25.799 -36.005 1.00 18.67 141 ARG B C 1
ATOM 3692 O O . ARG B 1 141 ? 21.877 -25.570 -36.244 1.00 16.90 141 ARG B O 1
ATOM 3700 N N . ARG B 1 142 ? 23.455 -26.551 -34.973 1.00 15.67 142 ARG B N 1
ATOM 3701 C CA . ARG B 1 142 ? 22.464 -27.123 -34.068 1.00 19.63 142 ARG B CA 1
ATOM 3702 C C . ARG B 1 142 ? 21.739 -26.038 -33.282 1.00 16.43 142 ARG B C 1
ATOM 3703 O O . ARG B 1 142 ? 20.544 -26.162 -33.002 1.00 11.18 142 ARG B O 1
ATOM 3711 N N . PHE B 1 143 ? 22.446 -24.965 -32.918 1.00 11.96 143 PHE B N 1
ATOM 3712 C CA . PHE B 1 143 ? 21.827 -23.916 -32.106 1.00 14.09 143 PHE B CA 1
ATOM 3713 C C . PHE B 1 143 ? 20.694 -23.229 -32.863 1.00 15.04 143 PHE B C 1
ATOM 3714 O O . PHE B 1 143 ? 19.626 -22.968 -32.300 1.00 13.36 143 PHE B O 1
ATOM 3722 N N . LEU B 1 144 ? 20.895 -22.956 -34.149 1.00 9.08 144 LEU B N 1
ATOM 3723 C CA . LEU B 1 144 ? 19.848 -22.318 -34.945 1.00 10.19 144 LEU B CA 1
ATOM 3724 C C . LEU B 1 144 ? 18.639 -23.227 -35.114 1.00 10.55 144 LEU B C 1
ATOM 3725 O O . LEU B 1 144 ? 17.503 -22.747 -35.160 1.00 12.63 144 LEU B O 1
ATOM 3730 N N . LYS B 1 145 ? 18.854 -24.533 -35.260 1.00 15.51 145 LYS B N 1
ATOM 3731 C CA . LYS B 1 145 ? 17.714 -25.441 -35.292 1.00 15.14 145 LYS B CA 1
ATOM 3732 C C . LYS B 1 145 ? 16.977 -25.439 -33.959 1.00 13.17 145 LYS B C 1
ATOM 3733 O O . LYS B 1 145 ? 15.744 -25.441 -33.928 1.00 14.46 145 LYS B O 1
ATOM 3739 N N . HIS B 1 146 ? 17.717 -25.420 -32.848 1.00 11.50 146 HIS B N 1
ATOM 3740 C CA . HIS B 1 146 ? 17.074 -25.296 -31.545 1.00 14.63 146 HIS B CA 1
ATOM 3741 C C . HIS B 1 146 ? 16.341 -23.972 -31.418 1.00 13.28 146 HIS B C 1
ATOM 3742 O O . HIS B 1 146 ? 15.269 -23.921 -30.806 1.00 15.99 146 HIS B O 1
ATOM 3749 N N . CYS B 1 147 ? 16.881 -22.898 -32.011 1.00 15.15 147 CYS B N 1
ATOM 3750 C CA . CYS B 1 147 ? 16.188 -21.611 -31.978 1.00 13.86 147 CYS B CA 1
ATOM 3751 C C . CYS B 1 147 ? 14.853 -21.699 -32.702 1.00 9.48 147 CYS B C 1
ATOM 3752 O O . CYS B 1 147 ? 13.844 -21.150 -32.241 1.00 15.17 147 CYS B O 1
ATOM 3755 N N . GLU B 1 148 ? 14.842 -22.349 -33.867 1.00 16.79 148 GLU B N 1
ATOM 3756 C CA . GLU B 1 148 ? 13.608 -22.468 -34.634 1.00 17.32 148 GLU B CA 1
ATOM 3757 C C . GLU B 1 148 ? 12.569 -23.278 -33.872 1.00 13.49 148 GLU B C 1
ATOM 3758 O O . GLU B 1 148 ? 11.397 -22.891 -33.813 1.00 15.18 148 GLU B O 1
ATOM 3764 N N . ASP B 1 149 ? 12.983 -24.397 -33.274 1.00 10.86 149 ASP B N 1
ATOM 3765 C CA . ASP B 1 149 ? 12.046 -25.218 -32.512 1.00 11.75 149 ASP B CA 1
ATOM 3766 C C . ASP B 1 149 ? 11.576 -24.498 -31.258 1.00 16.31 149 ASP B C 1
ATOM 3767 O O . ASP B 1 149 ? 10.405 -24.610 -30.876 1.00 14.76 149 ASP B O 1
ATOM 3772 N N . TYR B 1 150 ? 12.472 -23.744 -30.611 1.00 10.72 150 TYR B N 1
ATOM 3773 C CA . TYR B 1 150 ? 12.100 -23.005 -29.408 1.00 12.34 150 TYR B CA 1
ATOM 3774 C C . TYR B 1 150 ? 11.025 -21.974 -29.719 1.00 18.80 150 TYR B C 1
ATOM 3775 O O . TYR B 1 150 ? 10.002 -21.889 -29.027 1.00 13.98 150 TYR B O 1
ATOM 3784 N N . VAL B 1 151 ? 11.235 -21.190 -30.777 1.00 11.90 151 VAL B N 1
ATOM 3785 C CA . VAL B 1 151 ? 10.297 -20.123 -31.108 1.00 11.51 151 VAL B CA 1
ATOM 3786 C C . VAL B 1 151 ? 8.938 -20.703 -31.478 1.00 11.19 151 VAL B C 1
ATOM 3787 O O . VAL B 1 151 ? 7.889 -20.189 -31.059 1.00 12.60 151 VAL B O 1
ATOM 3791 N N . ASP B 1 152 ? 8.931 -21.785 -32.257 1.00 11.01 152 ASP B N 1
ATOM 3792 C CA . ASP B 1 152 ? 7.665 -22.414 -32.616 1.00 17.25 152 ASP B CA 1
ATOM 3793 C C . ASP B 1 152 ? 6.919 -22.909 -31.380 1.00 19.78 152 ASP B C 1
ATOM 3794 O O . ASP B 1 152 ? 5.696 -22.761 -31.291 1.00 17.22 152 ASP B O 1
ATOM 3799 N N . ALA B 1 153 ? 7.637 -23.462 -30.395 1.00 15.03 153 ALA B N 1
ATOM 3800 C CA . ALA B 1 153 ? 6.965 -24.015 -29.220 1.00 15.38 153 ALA B CA 1
ATOM 3801 C C . ALA B 1 153 ? 6.503 -22.922 -28.259 1.00 11.73 153 ALA B C 1
ATOM 3802 O O . ALA B 1 153 ? 5.469 -23.077 -27.600 1.00 11.51 153 ALA B O 1
ATOM 3804 N N . VAL B 1 154 ? 7.267 -21.833 -28.130 1.00 11.99 154 VAL B N 1
ATOM 3805 C CA . VAL B 1 154 ? 6.811 -20.695 -27.326 1.00 13.15 154 VAL B CA 1
ATOM 3806 C C . VAL B 1 154 ? 5.554 -20.086 -27.933 1.00 17.36 154 VAL B C 1
ATOM 3807 O O . VAL B 1 154 ? 4.607 -19.735 -27.218 1.00 14.63 154 VAL B O 1
ATOM 3811 N N . ALA B 1 155 ? 5.511 -19.966 -29.263 1.00 13.19 155 ALA B N 1
ATOM 3812 C CA . ALA B 1 155 ? 4.323 -19.411 -29.904 1.00 17.51 155 ALA B CA 1
ATOM 3813 C C . ALA B 1 155 ? 3.132 -20.351 -29.765 1.00 13.03 155 ALA B C 1
ATOM 3814 O O . ALA B 1 155 ? 2.009 -19.903 -29.507 1.00 18.58 155 ALA B O 1
ATOM 3816 N N . ARG B 1 156 ? 3.353 -21.655 -29.936 1.00 16.57 156 ARG B N 1
ATOM 3817 C CA . ARG B 1 156 ? 2.273 -22.616 -29.727 1.00 10.89 156 ARG B CA 1
ATOM 3818 C C . ARG B 1 156 ? 1.807 -22.612 -28.278 1.00 13.06 156 ARG B C 1
ATOM 3819 O O . ARG B 1 156 ? 0.606 -22.700 -28.011 1.00 14.75 156 ARG B O 1
ATOM 3827 N N . GLU B 1 157 ? 2.739 -22.493 -27.327 1.00 14.08 157 GLU B N 1
ATOM 3828 C CA . GLU B 1 157 ? 2.346 -22.394 -25.923 1.00 12.13 157 GLU B CA 1
ATOM 3829 C C . GLU B 1 157 ? 1.414 -21.206 -25.696 1.00 15.66 157 GLU B C 1
ATOM 3830 O O . GLU B 1 157 ? 0.405 -21.320 -24.986 1.00 13.48 157 GLU B O 1
ATOM 3836 N N . ALA B 1 158 ? 1.722 -20.062 -26.315 1.00 14.50 158 ALA B N 1
ATOM 3837 C CA . ALA B 1 158 ? 0.891 -18.878 -26.151 1.00 18.43 158 ALA B CA 1
ATOM 3838 C C . ALA B 1 158 ? -0.466 -19.042 -26.825 1.00 16.54 158 ALA B C 1
ATOM 3839 O O . ALA B 1 158 ? -1.490 -18.630 -26.271 1.00 12.99 158 ALA B O 1
ATOM 3841 N N . GLU B 1 159 ? -0.494 -19.620 -28.028 1.00 13.09 159 GLU B N 1
ATOM 3842 C CA . GLU B 1 159 ? -1.771 -19.881 -28.686 1.00 20.20 159 GLU B CA 1
ATOM 3843 C C . GLU B 1 159 ? -2.649 -20.803 -27.845 1.00 18.44 159 GLU B C 1
ATOM 3844 O O . GLU B 1 159 ? -3.854 -20.572 -27.712 1.00 17.65 159 GLU B O 1
ATOM 3850 N N . TYR B 1 160 ? -2.065 -21.853 -27.271 1.00 14.44 160 TYR B N 1
ATOM 3851 C CA . TYR B 1 160 ? -2.857 -22.780 -26.468 1.00 14.72 160 TYR B CA 1
ATOM 3852 C C . TYR B 1 160 ? -3.301 -22.129 -25.169 1.00 13.47 160 TYR B C 1
ATOM 3853 O O . TYR B 1 160 ? -4.427 -22.358 -24.698 1.00 13.54 160 TYR B O 1
ATOM 3862 N N . ARG B 1 161 ? -2.424 -21.304 -24.585 1.00 12.76 161 ARG B N 1
ATOM 3863 C CA . ARG B 1 161 ? -2.745 -20.604 -23.349 1.00 11.89 161 ARG B CA 1
ATOM 3864 C C . ARG B 1 161 ? -3.942 -19.675 -23.528 1.00 16.88 161 ARG B C 1
ATOM 3865 O O . ARG B 1 161 ? -4.835 -19.629 -22.670 1.00 15.81 161 ARG B O 1
ATOM 3873 N N . GLU B 1 162 ? -3.993 -18.936 -24.641 1.00 14.00 162 GLU B N 1
ATOM 3874 C CA . GLU B 1 162 ? -5.090 -17.980 -24.787 1.00 16.57 162 GLU B CA 1
ATOM 3875 C C . GLU B 1 162 ? -6.408 -18.693 -25.036 1.00 18.69 162 GLU B C 1
ATOM 3876 O O . GLU B 1 162 ? -7.465 -18.191 -24.628 1.00 15.38 162 GLU B O 1
ATOM 3882 N N . ARG B 1 163 ? -6.377 -19.870 -25.671 1.00 14.54 163 ARG B N 1
ATOM 3883 C CA . ARG B 1 163 ? -7.619 -20.582 -25.950 1.00 14.03 163 ARG B CA 1
ATOM 3884 C C . ARG B 1 163 ? -7.958 -21.632 -24.901 1.00 14.87 163 ARG B C 1
ATOM 3885 O O . ARG B 1 163 ? -9.031 -22.241 -24.979 1.00 14.46 163 ARG B O 1
ATOM 3893 N N . GLY B 1 164 ? -7.093 -21.839 -23.915 1.00 13.79 164 GLY B N 1
ATOM 3894 C CA . GLY B 1 164 ? -7.387 -22.765 -22.842 1.00 11.48 164 GLY B CA 1
ATOM 3895 C C . GLY B 1 164 ? -7.187 -24.226 -23.169 1.00 14.20 164 GLY B C 1
ATOM 3896 O O . GLY B 1 164 ? -7.781 -25.081 -22.506 1.00 18.17 164 GLY B O 1
ATOM 3897 N N . TYR B 1 165 ? -6.375 -24.545 -24.173 1.00 17.17 165 TYR B N 1
ATOM 3898 C CA . TYR B 1 165 ? -6.153 -25.930 -24.574 1.00 11.13 165 TYR B CA 1
ATOM 3899 C C . TYR B 1 165 ? -4.989 -26.519 -23.779 1.00 11.84 165 TYR B C 1
ATOM 3900 O O . TYR B 1 165 ? -3.884 -25.961 -23.780 1.00 16.30 165 TYR B O 1
ATOM 3909 N N . VAL B 1 166 ? -5.233 -27.641 -23.107 1.00 13.31 166 VAL B N 1
ATOM 3910 C CA . VAL B 1 166 ? -4.201 -28.362 -22.365 1.00 18.69 166 VAL B CA 1
ATOM 3911 C C . VAL B 1 166 ? -3.845 -29.611 -23.158 1.00 16.60 166 VAL B C 1
ATOM 3912 O O . VAL B 1 166 ? -4.709 -30.465 -23.406 1.00 14.66 166 VAL B O 1
ATOM 3916 N N . LEU B 1 167 ? -2.575 -29.716 -23.540 1.00 18.73 167 LEU B N 1
ATOM 3917 C CA . LEU B 1 167 ? -2.111 -30.793 -24.405 1.00 14.84 167 LEU B CA 1
ATOM 3918 C C . LEU B 1 167 ? -2.202 -32.133 -23.698 1.00 13.25 167 LEU B C 1
ATOM 3919 O O . LEU B 1 167 ? -2.031 -32.224 -22.480 1.00 17.11 167 LEU B O 1
ATOM 3924 N N . ASP B 1 168 ? -2.446 -33.187 -24.481 1.00 15.54 168 ASP B N 1
ATOM 3925 C CA . ASP B 1 168 ? -2.216 -34.535 -23.986 1.00 24.97 168 ASP B CA 1
ATOM 3926 C C . ASP B 1 168 ? -0.732 -34.728 -23.697 1.00 19.29 168 ASP B C 1
ATOM 3927 O O . ASP B 1 168 ? 0.129 -34.090 -24.307 1.00 15.45 168 ASP B O 1
ATOM 3932 N N . MET B 1 169 ? -0.446 -35.631 -22.757 1.00 18.71 169 MET B N 1
ATOM 3933 C CA . MET B 1 169 ? 0.889 -35.762 -22.179 1.00 23.33 169 MET B CA 1
ATOM 3934 C C . MET B 1 169 ? 1.974 -35.943 -23.236 1.00 19.31 169 MET B C 1
ATOM 3935 O O . MET B 1 169 ? 3.016 -35.285 -23.184 1.00 18.95 169 MET B O 1
ATOM 3940 N N . ALA B 1 170 ? 1.761 -36.854 -24.185 1.00 19.18 170 ALA B N 1
ATOM 3941 C CA . ALA B 1 170 ? 2.780 -37.118 -25.201 1.00 21.28 170 ALA B CA 1
ATOM 3942 C C . ALA B 1 170 ? 3.069 -35.881 -26.043 1.00 19.09 170 ALA B C 1
ATOM 3943 O O . ALA B 1 170 ? 4.234 -35.566 -26.308 1.00 18.68 170 ALA B O 1
ATOM 3945 N N . SER B 1 171 ? 2.022 -35.180 -26.498 1.00 14.01 171 SER B N 1
ATOM 3946 C CA . SER B 1 171 ? 2.238 -33.929 -27.223 1.00 13.79 171 SER B CA 1
ATOM 3947 C C . SER B 1 171 ? 2.857 -32.869 -26.325 1.00 16.89 171 SER B C 1
ATOM 3948 O O . SER B 1 171 ? 3.700 -32.086 -26.773 1.00 13.23 171 SER B O 1
ATOM 3951 N N . PHE B 1 172 ? 2.440 -32.813 -25.060 1.00 19.81 172 PHE B N 1
ATOM 3952 C CA . PHE B 1 172 ? 3.004 -31.820 -24.150 1.00 18.75 172 PHE B CA 1
ATOM 3953 C C . PHE B 1 172 ? 4.509 -31.979 -24.002 1.00 14.82 172 PHE B C 1
ATOM 3954 O O . PHE B 1 172 ? 5.241 -30.984 -23.953 1.00 11.87 172 PHE B O 1
ATOM 3962 N N . GLU B 1 173 ? 4.988 -33.219 -23.872 1.00 13.30 173 GLU B N 1
ATOM 3963 C CA . GLU B 1 173 ? 6.407 -33.418 -23.608 1.00 15.05 173 GLU B CA 1
ATOM 3964 C C . GLU B 1 173 ? 7.247 -32.962 -24.785 1.00 14.97 173 GLU B C 1
ATOM 3965 O O . GLU B 1 173 ? 8.293 -32.331 -24.603 1.00 19.51 173 GLU B O 1
ATOM 3971 N N . THR B 1 174 ? 6.803 -33.284 -26.001 1.00 10.16 174 THR B N 1
ATOM 3972 C CA . THR B 1 174 ? 7.459 -32.788 -27.201 1.00 16.38 174 THR B CA 1
ATOM 3973 C C . THR B 1 174 ? 7.554 -31.274 -27.197 1.00 13.07 174 THR B C 1
ATOM 3974 O O . THR B 1 174 ? 8.581 -30.710 -27.577 1.00 11.92 174 THR B O 1
ATOM 3978 N N . LEU B 1 175 ? 6.460 -30.597 -26.832 1.00 11.90 175 LEU B N 1
ATOM 3979 C CA . LEU B 1 175 ? 6.445 -29.141 -26.878 1.00 10.58 175 LEU B CA 1
ATOM 3980 C C . LEU B 1 175 ? 7.272 -28.554 -25.751 1.00 15.32 175 LEU B C 1
ATOM 3981 O O . LEU B 1 175 ? 8.010 -27.577 -25.951 1.00 13.60 175 LEU B O 1
ATOM 3986 N N . ARG B 1 176 ? 7.162 -29.144 -24.557 1.00 11.83 176 ARG B N 1
ATOM 3987 C CA . ARG B 1 176 ? 7.824 -28.590 -23.378 1.00 14.27 176 ARG B CA 1
ATOM 3988 C C . ARG B 1 176 ? 9.338 -28.712 -23.477 1.00 12.40 176 ARG B C 1
ATOM 3989 O O . ARG B 1 176 ? 10.067 -27.838 -23.005 1.00 13.74 176 ARG B O 1
ATOM 3997 N N . ARG B 1 177 ? 9.823 -29.825 -24.030 1.00 10.22 177 ARG B N 1
ATOM 3998 C CA . ARG B 1 177 ? 11.247 -29.980 -24.277 1.00 16.86 177 ARG B CA 1
ATOM 3999 C C . ARG B 1 177 ? 11.806 -28.785 -25.034 1.00 11.92 177 ARG B C 1
ATOM 4000 O O . ARG B 1 177 ? 12.938 -28.364 -24.788 1.00 11.68 177 ARG B O 1
ATOM 4008 N N . GLU B 1 178 ? 11.028 -28.227 -25.958 1.00 15.73 178 GLU B N 1
ATOM 4009 C CA . GLU B 1 178 ? 11.493 -27.076 -26.721 1.00 17.00 178 GLU B CA 1
ATOM 4010 C C . GLU B 1 178 ? 11.219 -25.757 -26.004 1.00 9.79 178 GLU B C 1
ATOM 4011 O O . GLU B 1 178 ? 12.140 -24.950 -25.824 1.00 8.72 178 GLU B O 1
ATOM 4017 N N . ASN B 1 179 ? 9.979 -25.516 -25.563 1.00 8.18 179 ASN B N 1
ATOM 4018 C CA . ASN B 1 179 ? 9.707 -24.188 -25.037 1.00 11.32 179 ASN B CA 1
ATOM 4019 C C . ASN B 1 179 ? 10.302 -23.971 -23.653 1.00 14.93 179 ASN B C 1
ATOM 4020 O O . ASN B 1 179 ? 10.287 -22.835 -23.173 1.00 12.76 179 ASN B O 1
ATOM 4025 N N . SER B 1 180 ? 10.878 -25.008 -23.035 1.00 8.77 180 SER B N 1
ATOM 4026 C CA . SER B 1 180 ? 11.606 -24.811 -21.789 1.00 12.81 180 SER B CA 1
ATOM 4027 C C . SER B 1 180 ? 12.927 -24.102 -22.021 1.00 19.70 180 SER B C 1
ATOM 4028 O O . SER B 1 180 ? 13.535 -23.626 -21.057 1.00 14.54 180 SER B O 1
ATOM 4031 N N . ALA B 1 181 ? 13.386 -24.060 -23.275 1.00 10.48 181 ALA B N 1
ATOM 4032 C CA . ALA B 1 181 ? 14.713 -23.600 -23.691 1.00 10.38 181 ALA B CA 1
ATOM 4033 C C . ALA B 1 181 ? 15.838 -24.515 -23.222 1.00 9.06 181 ALA B C 1
ATOM 4034 O O . ALA B 1 181 ? 17.009 -24.140 -23.332 1.00 8.91 181 ALA B O 1
ATOM 4036 N N . ILE B 1 182 ? 15.538 -25.727 -22.735 1.00 13.54 182 ILE B N 1
ATOM 4037 C CA . ILE B 1 182 ? 16.633 -26.537 -22.199 1.00 13.43 182 ILE B CA 1
ATOM 4038 C C . ILE B 1 182 ? 17.554 -27.025 -23.316 1.00 13.94 182 ILE B C 1
ATOM 4039 O O . ILE B 1 182 ? 18.763 -27.171 -23.106 1.00 9.87 182 ILE B O 1
ATOM 4044 N N . ARG B 1 183 ? 17.026 -27.257 -24.525 1.00 7.90 183 ARG B N 1
ATOM 4045 C CA . ARG B 1 183 ? 17.900 -27.697 -25.603 1.00 12.35 183 ARG B CA 1
ATOM 4046 C C . ARG B 1 183 ? 18.818 -26.572 -26.059 1.00 11.36 183 ARG B C 1
ATOM 4047 O O . ARG B 1 183 ? 19.970 -26.826 -26.424 1.00 10.75 183 ARG B O 1
ATOM 4055 N N . LEU B 1 184 ? 18.337 -25.328 -26.035 1.00 8.62 184 LEU B N 1
ATOM 4056 C CA . LEU B 1 184 ? 19.224 -24.197 -26.294 1.00 10.93 184 LEU B CA 1
ATOM 4057 C C . LEU B 1 184 ? 20.318 -24.100 -25.240 1.00 12.34 184 LEU B C 1
ATOM 4058 O O . LEU B 1 184 ? 21.478 -23.828 -25.564 1.00 12.23 184 LEU B O 1
ATOM 4063 N N . CYS B 1 185 ? 19.962 -24.306 -23.970 1.00 8.53 185 CYS B N 1
ATOM 4064 C CA . CYS B 1 185 ? 20.962 -24.200 -22.910 1.00 6.08 185 CYS B CA 1
ATOM 4065 C C . CYS B 1 185 ? 21.971 -25.332 -23.005 1.00 8.51 185 CYS B C 1
ATOM 4066 O O . CYS B 1 185 ? 23.178 -25.106 -22.856 1.00 11.14 185 CYS B O 1
ATOM 4069 N N . PHE B 1 186 ? 21.499 -26.567 -23.242 1.00 12.68 186 PHE B N 1
ATOM 4070 C CA . PHE B 1 186 ? 22.423 -27.666 -23.516 1.00 13.10 186 PHE B CA 1
ATOM 4071 C C . PHE B 1 186 ? 23.217 -27.379 -24.778 1.00 12.84 186 PHE B C 1
ATOM 4072 O O . PHE B 1 186 ? 24.368 -27.813 -24.910 1.00 8.68 186 PHE B O 1
ATOM 4080 N N . GLY B 1 187 ? 22.597 -26.669 -25.723 1.00 11.05 187 GLY B N 1
ATOM 4081 C CA . GLY B 1 187 ? 23.228 -26.304 -26.974 1.00 15.42 187 GLY B CA 1
ATOM 4082 C C . GLY B 1 187 ? 24.417 -25.384 -26.824 1.00 16.61 187 GLY B C 1
ATOM 4083 O O . GLY B 1 187 ? 25.158 -25.216 -27.797 1.00 15.96 187 GLY B O 1
ATOM 4084 N N . LEU B 1 188 ? 24.634 -24.803 -25.637 1.00 13.05 188 LEU B N 1
ATOM 4085 C CA . LEU B 1 188 ? 25.818 -23.984 -25.377 1.00 9.67 188 LEU B CA 1
ATOM 4086 C C . LEU B 1 188 ? 27.003 -24.780 -24.824 1.00 13.85 188 LEU B C 1
ATOM 4087 O O . LEU B 1 188 ? 28.093 -24.214 -24.701 1.00 12.79 188 LEU B O 1
ATOM 4092 N N . PHE B 1 189 ? 26.824 -26.066 -24.489 1.00 11.19 189 PHE B N 1
ATOM 4093 C CA . PHE B 1 189 ? 27.935 -26.866 -23.964 1.00 12.23 189 PHE B CA 1
ATOM 4094 C C . PHE B 1 189 ? 29.142 -26.846 -24.904 1.00 11.11 189 PHE B C 1
ATOM 4095 O O . PHE B 1 189 ? 30.278 -26.674 -24.457 1.00 11.57 189 PHE B O 1
ATOM 4103 N N . GLU B 1 190 ? 28.920 -27.038 -26.211 1.00 17.62 190 GLU B N 1
ATOM 4104 C CA . GLU B 1 190 ? 30.057 -27.034 -27.139 1.00 13.46 190 GLU B CA 1
ATOM 4105 C C . GLU B 1 190 ? 30.692 -25.658 -27.250 1.00 14.62 190 GLU B C 1
ATOM 4106 O O . GLU B 1 190 ? 31.889 -25.553 -27.536 1.00 20.84 190 GLU B O 1
ATOM 4112 N N . TYR B 1 191 ? 29.905 -24.596 -27.051 1.00 12.29 191 TYR B N 1
ATOM 4113 C CA . TYR B 1 191 ? 30.475 -23.255 -26.951 1.00 10.70 191 TYR B CA 1
ATOM 4114 C C . TYR B 1 191 ? 31.295 -23.094 -25.666 1.00 13.10 191 TYR B C 1
ATOM 4115 O O . TYR B 1 191 ? 32.457 -22.664 -25.702 1.00 14.33 191 TYR B O 1
ATOM 4124 N N . VAL B 1 192 ? 30.707 -23.440 -24.520 1.00 11.30 192 VAL B N 1
ATOM 4125 C CA . VAL B 1 192 ? 31.378 -23.222 -23.239 1.00 9.07 192 VAL B CA 1
ATOM 4126 C C . VAL B 1 192 ? 32.658 -24.047 -23.137 1.00 10.83 192 VAL B C 1
ATOM 4127 O O . VAL B 1 192 ? 33.672 -23.581 -22.600 1.00 15.58 192 VAL B O 1
ATOM 4131 N N . LEU B 1 193 ? 32.619 -25.292 -23.614 1.00 13.67 193 LEU B N 1
ATOM 4132 C CA . LEU B 1 193 ? 33.767 -26.192 -23.564 1.00 15.44 193 LEU B CA 1
ATOM 4133 C C . LEU B 1 193 ? 34.727 -26.003 -24.729 1.00 18.74 193 LEU B C 1
ATOM 4134 O O . LEU B 1 193 ? 35.763 -26.678 -24.772 1.00 18.22 193 LEU B O 1
ATOM 4139 N N . GLY B 1 194 ? 34.388 -25.146 -25.686 1.00 13.73 194 GLY B N 1
ATOM 4140 C CA . GLY B 1 194 ? 35.314 -24.784 -26.742 1.00 18.76 194 GLY B CA 1
ATOM 4141 C C . GLY B 1 194 ? 35.603 -25.844 -27.784 1.00 16.50 194 GLY B C 1
ATOM 4142 O O . GLY B 1 194 ? 36.668 -25.804 -28.401 1.00 18.04 194 GLY B O 1
ATOM 4143 N N . VAL B 1 195 ? 34.695 -26.789 -28.010 1.00 12.63 195 VAL B N 1
ATOM 4144 C CA . VAL B 1 195 ? 34.929 -27.811 -29.035 1.00 15.97 195 VAL B CA 1
ATOM 4145 C C . VAL B 1 195 ? 33.596 -28.432 -29.423 1.00 12.74 195 VAL B C 1
ATOM 4146 O O . VAL B 1 195 ? 32.725 -28.636 -28.575 1.00 19.40 195 VAL B O 1
ATOM 4150 N N . ASP B 1 196 ? 33.435 -28.724 -30.719 1.00 18.02 196 ASP B N 1
ATOM 4151 C CA . ASP B 1 196 ? 32.256 -29.437 -31.209 1.00 14.50 196 ASP B CA 1
ATOM 4152 C C . ASP B 1 196 ? 32.375 -30.930 -30.903 1.00 21.16 196 ASP B C 1
ATOM 4153 O O . ASP B 1 196 ? 33.468 -31.499 -30.924 1.00 24.00 196 ASP B O 1
ATOM 4158 N N . LEU B 1 197 ? 31.232 -31.575 -30.637 1.00 14.35 197 LEU B N 1
ATOM 4159 C CA . LEU B 1 197 ? 31.234 -33.032 -30.655 1.00 16.66 197 LEU B CA 1
ATOM 4160 C C . LEU B 1 197 ? 31.086 -33.532 -32.091 1.00 23.19 197 LEU B C 1
ATOM 4161 O O . LEU B 1 197 ? 30.480 -32.853 -32.924 1.00 17.09 197 LEU B O 1
ATOM 4166 N N . PRO B 1 198 ? 31.637 -34.711 -32.410 1.00 21.45 198 PRO B N 1
ATOM 4167 C CA . PRO B 1 198 ? 31.320 -35.334 -33.702 1.00 26.69 198 PRO B CA 1
ATOM 4168 C C . PRO B 1 198 ? 29.816 -35.467 -33.871 1.00 26.55 198 PRO B C 1
ATOM 4169 O O . PRO B 1 198 ? 29.085 -35.752 -32.918 1.00 19.75 198 PRO B O 1
ATOM 4173 N N . GLU B 1 199 ? 29.351 -35.229 -35.096 1.00 31.83 199 GLU B N 1
ATOM 4174 C CA . GLU B 1 199 ? 27.917 -35.265 -35.342 1.00 32.46 199 GLU B CA 1
ATOM 4175 C C . GLU B 1 199 ? 27.325 -36.625 -34.998 1.00 28.18 199 GLU B C 1
ATOM 4176 O O . GLU B 1 199 ? 26.167 -36.706 -34.575 1.00 31.71 199 GLU B O 1
ATOM 4182 N N . GLY B 1 200 ? 28.112 -37.695 -35.126 1.00 22.77 200 GLY B N 1
ATOM 4183 C CA . GLY B 1 200 ? 27.616 -39.033 -34.839 1.00 24.94 200 GLY B CA 1
ATOM 4184 C C . GLY B 1 200 ? 27.390 -39.324 -33.370 1.00 26.61 200 GLY B C 1
ATOM 4185 O O . GLY B 1 200 ? 26.666 -40.270 -33.044 1.00 27.50 200 GLY B O 1
ATOM 4186 N N . VAL B 1 201 ? 28.004 -38.546 -32.473 1.00 20.34 201 VAL B N 1
ATOM 4187 C CA . VAL B 1 201 ? 27.737 -38.730 -31.049 1.00 16.21 201 VAL B CA 1
ATOM 4188 C C . VAL B 1 201 ? 26.279 -38.426 -30.744 1.00 15.03 201 VAL B C 1
ATOM 4189 O O . VAL B 1 201 ? 25.629 -39.132 -29.962 1.00 16.94 201 VAL B O 1
ATOM 4193 N N . PHE B 1 202 ? 25.737 -37.376 -31.359 1.00 18.53 202 PHE B N 1
ATOM 4194 C CA . PHE B 1 202 ? 24.352 -36.983 -31.127 1.00 23.13 202 PHE B CA 1
ATOM 4195 C C . PHE B 1 202 ? 23.346 -38.002 -31.645 1.00 27.20 202 PHE B C 1
ATOM 4196 O O . PHE B 1 202 ? 22.145 -37.839 -31.398 1.00 21.46 202 PHE B O 1
ATOM 4204 N N . GLU B 1 203 ? 23.804 -39.036 -32.348 1.00 23.76 203 GLU B N 1
ATOM 4205 C CA . GLU B 1 203 ? 22.945 -40.110 -32.822 1.00 26.86 203 GLU B CA 1
ATOM 4206 C C . GLU B 1 203 ? 23.160 -41.413 -32.069 1.00 22.06 203 GLU B C 1
ATOM 4207 O O . GLU B 1 203 ? 22.488 -42.407 -32.371 1.00 23.86 203 GLU B O 1
ATOM 4213 N N . ASP B 1 204 ? 24.068 -41.440 -31.105 1.00 21.51 204 ASP B N 1
ATOM 4214 C CA . ASP B 1 204 ? 24.305 -42.660 -30.336 1.00 17.71 204 ASP B CA 1
ATOM 4215 C C . ASP B 1 204 ? 23.128 -42.919 -29.402 1.00 18.31 204 ASP B C 1
ATOM 4216 O O . ASP B 1 204 ? 22.656 -41.986 -28.739 1.00 22.84 204 ASP B O 1
ATOM 4221 N N . PRO B 1 205 ? 22.622 -44.156 -29.316 1.00 24.33 205 PRO B N 1
ATOM 4222 C CA . PRO B 1 205 ? 21.429 -44.376 -28.480 1.00 23.69 205 PRO B CA 1
ATOM 4223 C C . PRO B 1 205 ? 21.686 -44.136 -27.002 1.00 21.46 205 PRO B C 1
ATOM 4224 O O . PRO B 1 205 ? 20.790 -43.650 -26.298 1.00 21.22 205 PRO B O 1
ATOM 4228 N N . VAL B 1 206 ? 22.881 -44.466 -26.502 1.00 17.31 206 VAL B N 1
ATOM 4229 C CA . VAL B 1 206 ? 23.149 -44.237 -25.086 1.00 22.17 206 VAL B CA 1
ATOM 4230 C C . VAL B 1 206 ? 23.304 -42.748 -24.812 1.00 23.14 206 VAL B C 1
ATOM 4231 O O . VAL B 1 206 ? 22.740 -42.220 -23.843 1.00 19.69 206 VAL B O 1
ATOM 4235 N N . PHE B 1 207 ? 24.054 -42.040 -25.662 1.00 20.04 207 PHE B N 1
ATOM 4236 C CA . PHE B 1 207 ? 24.181 -40.597 -25.482 1.00 23.53 207 PHE B CA 1
ATOM 4237 C C . PHE B 1 207 ? 22.820 -39.916 -25.552 1.00 21.72 207 PHE B C 1
ATOM 4238 O O . PHE B 1 207 ? 22.540 -38.996 -24.775 1.00 22.33 207 PHE B O 1
ATOM 4246 N N . MET B 1 208 ? 21.952 -40.362 -26.469 1.00 17.10 208 MET B N 1
ATOM 4247 C CA . MET B 1 208 ? 20.616 -39.782 -26.566 1.00 18.92 208 MET B CA 1
ATOM 4248 C C . MET B 1 208 ? 19.805 -40.040 -25.303 1.00 16.46 208 MET B C 1
ATOM 4249 O O . MET B 1 208 ? 19.061 -39.167 -24.846 1.00 21.46 208 MET B O 1
ATOM 4254 N N . THR B 1 209 ? 19.903 -41.247 -24.744 1.00 14.32 209 THR B N 1
ATOM 4255 C CA . THR B 1 209 ? 19.210 -41.534 -23.488 1.00 19.49 209 THR B CA 1
ATOM 4256 C C . THR B 1 209 ? 19.634 -40.559 -22.387 1.00 17.38 209 THR B C 1
ATOM 4257 O O . THR B 1 209 ? 18.793 -40.031 -21.644 1.00 14.84 209 THR B O 1
ATOM 4261 N N . LEU B 1 210 ? 20.932 -40.294 -22.282 1.00 16.62 210 LEU B N 1
ATOM 4262 C CA . LEU B 1 210 ? 21.421 -39.332 -21.297 1.00 15.84 210 LEU B CA 1
ATOM 4263 C C . LEU B 1 210 ? 20.869 -37.932 -21.568 1.00 17.84 210 LEU B C 1
ATOM 4264 O O . LEU B 1 210 ? 20.318 -37.283 -20.670 1.00 13.28 210 LEU B O 1
ATOM 4269 N N . TYR B 1 211 ? 21.000 -37.463 -22.813 1.00 15.30 211 TYR B N 1
ATOM 4270 C CA . TYR B 1 211 ? 20.536 -36.130 -23.196 1.00 11.97 211 TYR B CA 1
ATOM 4271 C C . TYR B 1 211 ? 19.064 -35.913 -22.828 1.00 11.26 211 TYR B C 1
ATOM 4272 O O . TYR B 1 211 ? 18.701 -34.906 -22.210 1.00 14.54 211 TYR B O 1
ATOM 4281 N N . TRP B 1 212 ? 18.190 -36.845 -23.210 1.00 13.42 212 TRP B N 1
ATOM 4282 C CA . TRP B 1 212 ? 16.774 -36.635 -22.943 1.00 13.38 212 TRP B CA 1
ATOM 4283 C C . TRP B 1 212 ? 16.420 -36.841 -21.471 1.00 12.39 212 TRP B C 1
ATOM 4284 O O . TRP B 1 212 ? 15.540 -36.142 -20.954 1.00 18.05 212 TRP B O 1
ATOM 4295 N N . ALA B 1 213 ? 17.077 -37.776 -20.774 1.00 14.48 213 ALA B N 1
ATOM 4296 C CA . ALA B 1 213 ? 16.825 -37.904 -19.337 1.00 14.01 213 ALA B CA 1
ATOM 4297 C C . ALA B 1 213 ? 17.158 -36.613 -18.602 1.00 16.18 213 ALA B C 1
ATOM 4298 O O . ALA B 1 213 ? 16.390 -36.165 -17.739 1.00 12.14 213 ALA B O 1
ATOM 4300 N N . ALA B 1 214 ? 18.304 -36.000 -18.925 1.00 14.55 214 ALA B N 1
ATOM 4301 C CA . ALA B 1 214 ? 18.680 -34.755 -18.261 1.00 11.26 214 ALA B CA 1
ATOM 4302 C C . ALA B 1 214 ? 17.738 -33.624 -18.640 1.00 13.36 214 ALA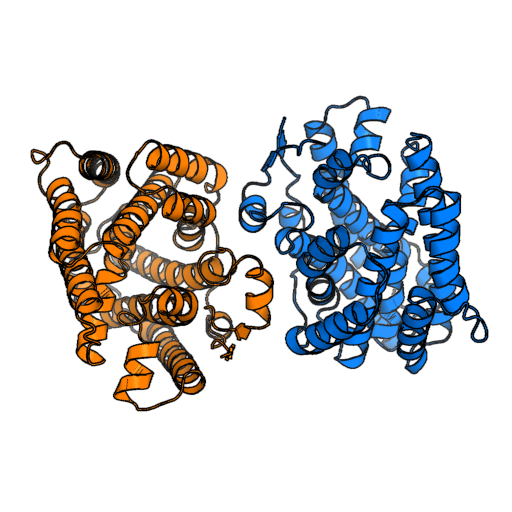 B C 1
ATOM 4303 O O . ALA B 1 214 ? 17.289 -32.869 -17.772 1.00 9.45 214 ALA B O 1
ATOM 4305 N N . ALA B 1 215 ? 17.416 -33.498 -19.931 1.00 12.53 215 ALA B N 1
ATOM 4306 C CA . ALA B 1 215 ? 16.507 -32.440 -20.359 1.00 10.10 215 ALA B CA 1
ATOM 4307 C C . ALA B 1 215 ? 15.137 -32.607 -19.721 1.00 16.05 215 ALA B C 1
ATOM 4308 O O . ALA B 1 215 ? 14.480 -31.612 -19.376 1.00 13.64 215 ALA B O 1
ATOM 4310 N N . ASP B 1 216 ? 14.681 -33.858 -19.569 1.00 13.91 216 ASP B N 1
ATOM 4311 C CA . ASP B 1 216 ? 13.370 -34.094 -18.973 1.00 11.36 216 ASP B CA 1
ATOM 4312 C C . ASP B 1 216 ? 13.401 -33.873 -17.467 1.00 13.13 216 ASP B C 1
ATOM 4313 O O . ASP B 1 216 ? 12.419 -33.402 -16.881 1.00 13.18 216 ASP B O 1
ATOM 4318 N N . MET B 1 217 ? 14.505 -34.243 -16.811 1.00 11.05 217 MET B N 1
ATOM 4319 C CA . MET B 1 217 ? 14.624 -33.955 -15.384 1.00 11.97 217 MET B CA 1
ATOM 4320 C C . MET B 1 217 ? 14.506 -32.459 -15.108 1.00 14.98 217 MET B C 1
ATOM 4321 O O . MET B 1 217 ? 13.863 -32.049 -14.131 1.00 10.78 217 MET B O 1
ATOM 4326 N N . VAL B 1 218 ? 15.111 -31.623 -15.961 1.00 12.05 218 VAL B N 1
ATOM 4327 C CA . VAL B 1 218 ? 15.028 -30.176 -15.769 1.00 13.16 218 VAL B CA 1
ATOM 4328 C C . VAL B 1 218 ? 13.593 -29.682 -15.974 1.00 10.38 218 VAL B C 1
ATOM 4329 O O . VAL B 1 218 ? 13.066 -28.897 -15.170 1.00 12.72 218 VAL B O 1
ATOM 4333 N N . CYS B 1 219 ? 12.933 -30.151 -17.042 1.00 10.08 219 CYS B N 1
ATOM 4334 C CA . CYS B 1 219 ? 11.572 -29.709 -17.351 1.00 13.12 219 CYS B CA 1
ATOM 4335 C C . CYS B 1 219 ? 10.598 -30.117 -16.254 1.00 13.20 219 CYS B C 1
ATOM 4336 O O . CYS B 1 219 ? 9.797 -29.306 -15.778 1.00 10.79 219 CYS B O 1
ATOM 4339 N N . TRP B 1 220 ? 10.638 -31.389 -15.866 1.00 9.18 220 TRP B N 1
ATOM 4340 C CA . TRP B 1 220 ? 9.692 -31.894 -14.875 1.00 12.75 220 TRP B CA 1
ATOM 4341 C C . TRP B 1 220 ? 9.912 -31.242 -13.515 1.00 11.82 220 TRP B C 1
ATOM 4342 O O . TRP B 1 220 ? 8.949 -30.960 -12.792 1.00 16.83 220 TRP B O 1
ATOM 4353 N N . SER B 1 221 ? 11.170 -31.015 -13.135 1.00 12.79 221 SER B N 1
ATOM 4354 C CA . SER B 1 221 ? 11.400 -30.390 -11.831 1.00 11.25 221 SER B CA 1
ATOM 4355 C C . SER B 1 221 ? 10.983 -28.925 -11.852 1.00 17.14 221 SER B C 1
ATOM 4356 O O . SER B 1 221 ? 10.367 -28.433 -10.897 1.00 12.98 221 SER B O 1
ATOM 4359 N N . ASN B 1 222 ? 11.272 -28.212 -12.941 1.00 15.88 222 ASN B N 1
ATOM 4360 C CA . ASN B 1 222 ? 10.829 -26.826 -13.034 1.00 8.95 222 ASN B CA 1
ATOM 4361 C C . ASN B 1 222 ? 9.308 -26.727 -13.028 1.00 11.59 222 ASN B C 1
ATOM 4362 O O . ASN B 1 222 ? 8.743 -25.795 -12.444 1.00 16.42 222 ASN B O 1
ATOM 4367 N N . ASP B 1 223 ? 8.628 -27.658 -13.699 1.00 10.20 223 ASP B N 1
ATOM 4368 C CA . ASP B 1 223 ? 7.172 -27.627 -13.721 1.00 11.73 223 ASP B CA 1
ATOM 4369 C C . ASP B 1 223 ? 6.592 -27.729 -12.311 1.00 16.11 223 ASP B C 1
ATOM 4370 O O . ASP B 1 223 ? 5.697 -26.959 -11.941 1.00 16.26 223 ASP B O 1
ATOM 4375 N N . VAL B 1 224 ? 7.076 -28.684 -11.512 1.00 15.78 224 VAL B N 1
ATOM 4376 C CA . VAL B 1 224 ? 6.456 -28.886 -10.200 1.00 12.88 224 VAL B CA 1
ATOM 4377 C C . VAL B 1 224 ? 6.800 -27.735 -9.256 1.00 12.13 224 VAL B C 1
ATOM 4378 O O . VAL B 1 224 ? 5.985 -27.358 -8.403 1.00 14.37 224 VAL B O 1
ATOM 4382 N N . TYR B 1 225 ? 7.981 -27.129 -9.409 1.00 11.82 225 TYR B N 1
ATOM 4383 C CA . TYR B 1 225 ? 8.322 -25.962 -8.594 1.00 12.80 225 TYR B CA 1
ATOM 4384 C C . TYR B 1 225 ? 7.559 -24.729 -9.041 1.00 13.65 225 TYR B C 1
ATOM 4385 O O . TYR B 1 225 ? 7.148 -23.909 -8.212 1.00 15.97 225 TYR B O 1
ATOM 4394 N N . SER B 1 226 ? 7.403 -24.543 -10.345 1.00 10.99 226 SER B N 1
ATOM 4395 C CA . SER B 1 226 ? 6.803 -23.313 -10.834 1.00 11.14 226 SER B CA 1
ATOM 4396 C C . SER B 1 226 ? 5.285 -23.379 -10.880 1.00 16.17 226 SER B C 1
ATOM 4397 O O . SER B 1 226 ? 4.646 -22.353 -11.141 1.00 13.03 226 SER B O 1
ATOM 4400 N N . TYR B 1 227 ? 4.703 -24.549 -10.608 1.00 13.51 227 TYR B N 1
ATOM 4401 C CA . TYR B 1 227 ? 3.260 -24.738 -10.752 1.00 8.85 227 TYR B CA 1
ATOM 4402 C C . TYR B 1 227 ? 2.465 -23.678 -9.993 1.00 13.30 227 TYR B C 1
ATOM 4403 O O . TYR B 1 227 ? 1.528 -23.084 -10.533 1.00 15.49 227 TYR B O 1
ATOM 4412 N N . ASN B 1 228 ? 2.835 -23.421 -8.733 1.00 16.34 228 ASN B N 1
ATOM 4413 C CA . ASN B 1 228 ? 2.081 -22.485 -7.907 1.00 15.20 228 ASN B CA 1
ATOM 4414 C C . ASN B 1 228 ? 2.010 -21.101 -8.547 1.00 18.07 228 ASN B C 1
ATOM 4415 O O . ASN B 1 228 ? 0.921 -20.533 -8.702 1.00 24.24 228 ASN B O 1
ATOM 4420 N N . MET B 1 229 ? 3.159 -20.530 -8.913 1.00 15.38 229 MET B N 1
ATOM 4421 C CA . MET B 1 229 ? 3.139 -19.209 -9.537 1.00 19.17 229 MET B CA 1
ATOM 4422 C C . MET B 1 229 ? 2.449 -19.245 -10.894 1.00 21.37 229 MET B C 1
ATOM 4423 O O . MET B 1 229 ? 1.785 -18.274 -11.283 1.00 18.96 229 MET B O 1
ATOM 4428 N N . GLU B 1 230 ? 2.576 -20.351 -11.620 1.00 16.86 230 GLU B N 1
ATOM 4429 C CA . GLU B 1 230 ? 1.971 -20.399 -12.945 1.00 23.14 230 GLU B CA 1
ATOM 4430 C C . GLU B 1 230 ? 0.451 -20.490 -12.859 1.00 23.19 230 GLU B C 1
ATOM 4431 O O . GLU B 1 230 ? -0.254 -19.816 -13.620 1.00 12.94 230 GLU B O 1
ATOM 4437 N N . GLN B 1 231 ? -0.080 -21.285 -11.923 1.00 19.22 231 GLN B N 1
ATOM 4438 C CA . GLN B 1 231 ? -1.534 -21.342 -11.795 1.00 20.86 231 GLN B CA 1
ATOM 4439 C C . GLN B 1 231 ? -2.089 -20.017 -11.288 1.00 26.11 231 GLN B C 1
ATOM 4440 O O . GLN B 1 231 ? -3.178 -19.604 -11.705 1.00 24.82 231 GLN B O 1
ATOM 4446 N N . ALA B 1 232 ? -1.331 -19.309 -10.442 1.00 15.44 232 ALA B N 1
ATOM 4447 C CA . ALA B 1 232 ? -1.783 -18.012 -9.957 1.00 24.76 232 ALA B CA 1
ATOM 4448 C C . ALA B 1 232 ? -1.904 -16.994 -11.088 1.00 22.10 232 ALA B C 1
ATOM 4449 O O . ALA B 1 232 ? -2.715 -16.062 -11.002 1.00 25.62 232 ALA B O 1
ATOM 4451 N N . LYS B 1 233 ? -1.120 -17.159 -12.155 1.00 21.15 233 LYS B N 1
ATOM 4452 C CA . LYS B 1 233 ? -1.123 -16.253 -13.300 1.00 18.04 233 LYS B CA 1
ATOM 4453 C C . LYS B 1 233 ? -1.988 -16.742 -14.457 1.00 29.95 233 LYS B C 1
ATOM 4454 O O . LYS B 1 233 ? -2.005 -16.096 -15.512 1.00 27.56 233 LYS B O 1
ATOM 4460 N N . GLY B 1 234 ? -2.678 -17.871 -14.303 1.00 29.16 234 GLY B N 1
ATOM 4461 C CA . GLY B 1 234 ? -3.400 -18.459 -15.419 1.00 32.13 234 GLY B CA 1
ATOM 4462 C C . GLY B 1 234 ? -2.514 -19.087 -16.474 1.00 34.03 234 GLY B C 1
ATOM 4463 O O . GLY B 1 234 ? -2.919 -19.189 -17.636 1.00 36.72 234 GLY B O 1
ATOM 4464 N N . HIS B 1 235 ? -1.308 -19.512 -16.102 1.00 26.31 235 HIS B N 1
ATOM 4465 C CA . HIS B 1 235 ? -0.350 -20.079 -17.044 1.00 25.69 235 HIS B CA 1
ATOM 4466 C C . HIS B 1 235 ? -0.130 -21.570 -16.818 1.00 19.75 235 HIS B C 1
ATOM 4467 O O . HIS B 1 235 ? 0.875 -22.125 -17.276 1.00 22.33 235 HIS B O 1
ATOM 4474 N N . SER B 1 236 ? -1.067 -22.235 -16.143 1.00 15.45 236 SER B N 1
ATOM 4475 C CA . SER B 1 236 ? -0.875 -23.619 -15.728 1.00 22.30 236 SER B CA 1
ATOM 4476 C C . SER B 1 236 ? -0.971 -24.614 -16.876 1.00 16.40 236 SER B C 1
ATOM 4477 O O . SER B 1 236 ? -0.592 -25.775 -16.691 1.00 19.32 236 SER B O 1
ATOM 4480 N N . GLY B 1 237 ? -1.441 -24.199 -18.054 1.00 25.20 237 GLY B N 1
ATOM 4481 C CA . GLY B 1 237 ? -1.606 -25.146 -19.149 1.00 21.45 237 GLY B CA 1
ATOM 4482 C C . GLY B 1 237 ? -0.303 -25.749 -19.644 1.00 19.88 237 GLY B C 1
ATOM 4483 O O . GLY B 1 237 ? -0.281 -26.894 -20.101 1.00 19.08 237 GLY B O 1
ATOM 4484 N N . ASN B 1 238 ? 0.795 -25.004 -19.557 1.00 18.73 238 ASN B N 1
ATOM 4485 C CA . ASN B 1 238 ? 2.099 -25.500 -19.998 1.00 14.65 238 ASN B CA 1
ATOM 4486 C C . ASN B 1 238 ? 2.880 -26.074 -18.812 1.00 14.35 238 ASN B C 1
ATOM 4487 O O . ASN B 1 238 ? 3.988 -25.644 -18.499 1.00 19.19 238 ASN B O 1
ATOM 4492 N N . ASN B 1 239 ? 2.275 -27.055 -18.136 1.00 17.06 239 ASN B N 1
ATOM 4493 C CA . ASN B 1 239 ? 2.851 -27.593 -16.905 1.00 14.18 239 ASN B CA 1
ATOM 4494 C C . ASN B 1 239 ? 2.406 -29.033 -16.718 1.00 14.01 239 ASN B C 1
ATOM 4495 O O . ASN B 1 239 ? 1.208 -29.322 -16.773 1.00 15.67 239 ASN B O 1
ATOM 4500 N N . ILE B 1 240 ? 3.374 -29.931 -16.488 1.00 13.52 240 ILE B N 1
ATOM 4501 C CA . ILE B 1 240 ? 3.091 -31.356 -16.355 1.00 11.15 240 ILE B CA 1
ATOM 4502 C C . ILE B 1 240 ? 2.097 -31.635 -15.225 1.00 10.84 240 ILE B C 1
ATOM 4503 O O . ILE B 1 240 ? 1.330 -32.598 -15.293 1.00 12.45 240 ILE B O 1
ATOM 4508 N N . VAL B 1 241 ? 2.088 -30.813 -14.178 1.00 11.95 241 VAL B N 1
ATOM 4509 C CA . VAL B 1 241 ? 1.156 -31.028 -13.072 1.00 14.37 241 VAL B CA 1
ATOM 4510 C C . VAL B 1 241 ? -0.283 -30.915 -13.564 1.00 14.39 241 VAL B C 1
ATOM 4511 O O . VAL B 1 241 ? -1.124 -31.772 -13.278 1.00 12.99 241 VAL B O 1
ATOM 4515 N N . THR B 1 242 ? -0.579 -29.875 -14.345 1.00 12.46 242 THR B N 1
ATOM 4516 C CA . THR B 1 242 ? -1.920 -29.728 -14.904 1.00 18.35 242 THR B CA 1
ATOM 4517 C C . THR B 1 242 ? -2.251 -30.857 -15.877 1.00 16.25 242 THR B C 1
ATOM 4518 O O . THR B 1 242 ? -3.360 -31.402 -15.854 1.00 15.63 242 THR B O 1
ATOM 4522 N N . VAL B 1 243 ? -1.316 -31.190 -16.761 1.00 15.17 243 VAL B N 1
ATOM 4523 C CA . VAL B 1 243 ? -1.537 -32.265 -17.720 1.00 14.28 243 VAL B CA 1
ATOM 4524 C C . VAL B 1 243 ? -1.838 -33.568 -16.990 1.00 24.56 243 VAL B C 1
ATOM 4525 O O . VAL B 1 243 ? -2.755 -34.311 -17.362 1.00 26.55 243 VAL B O 1
ATOM 4529 N N . LEU B 1 244 ? -1.109 -33.837 -15.902 1.00 20.15 244 LEU B N 1
ATOM 4530 C CA . LEU B 1 244 ? -1.303 -35.071 -15.142 1.00 16.89 244 LEU B CA 1
ATOM 4531 C C . LEU B 1 244 ? -2.683 -35.115 -14.497 1.00 20.25 244 LEU B C 1
ATOM 4532 O O . LEU B 1 244 ? -3.436 -36.086 -14.663 1.00 16.48 244 LEU B O 1
ATOM 4537 N N . MET B 1 245 ? -3.030 -34.067 -13.743 1.00 19.48 245 MET B N 1
ATOM 4538 C CA . MET B 1 245 ? -4.331 -34.015 -13.085 1.00 18.04 245 MET B CA 1
ATOM 4539 C C . MET B 1 245 ? -5.455 -34.220 -14.086 1.00 20.93 245 MET B C 1
ATOM 4540 O O . MET B 1 245 ? -6.370 -35.014 -13.854 1.00 22.69 245 MET B O 1
ATOM 4545 N N . ARG B 1 246 ? -5.385 -33.525 -15.220 1.00 19.22 246 ARG B N 1
ATOM 4546 C CA . ARG B 1 246 ? -6.448 -33.595 -16.217 1.00 20.22 246 ARG B CA 1
ATOM 4547 C C . ARG B 1 246 ? -6.559 -34.987 -16.823 1.00 30.55 246 ARG B C 1
ATOM 4548 O O . ARG B 1 246 ? -7.662 -35.524 -16.983 1.00 30.33 246 ARG B O 1
ATOM 4556 N N . GLN B 1 247 ? -5.428 -35.580 -17.199 1.00 25.39 247 GLN B N 1
ATOM 4557 C CA . GLN B 1 247 ? -5.482 -36.772 -18.028 1.00 29.48 247 GLN B CA 1
ATOM 4558 C C . GLN B 1 247 ? -5.383 -38.068 -17.250 1.00 27.67 247 GLN B C 1
ATOM 4559 O O . GLN B 1 247 ? -5.850 -39.098 -17.742 1.00 24.56 247 GLN B O 1
ATOM 4565 N N . LYS B 1 248 ? -4.812 -38.048 -16.057 1.00 22.19 248 LYS B N 1
ATOM 4566 C CA . LYS B 1 248 ? -4.892 -39.196 -15.176 1.00 19.36 248 LYS B CA 1
ATOM 4567 C C . LYS B 1 248 ? -6.025 -39.075 -14.168 1.00 22.34 248 LYS B C 1
ATOM 4568 O O . LYS B 1 248 ? -6.245 -40.009 -13.392 1.00 26.29 248 LYS B O 1
ATOM 4574 N N . ASN B 1 249 ? -6.744 -37.950 -14.172 1.00 17.81 249 ASN B N 1
ATOM 4575 C CA . ASN B 1 249 ? -7.834 -37.688 -13.236 1.00 21.95 249 ASN B CA 1
ATOM 4576 C C . ASN B 1 249 ? -7.382 -37.830 -11.779 1.00 24.33 249 ASN B C 1
ATOM 4577 O O . ASN B 1 249 ? -8.050 -38.462 -10.960 1.00 24.11 249 ASN B O 1
ATOM 4582 N N . VAL B 1 250 ? -6.242 -37.225 -11.445 1.00 22.84 250 VAL B N 1
ATOM 4583 C CA . VAL B 1 250 ? -5.681 -37.317 -10.100 1.00 26.69 250 VAL B CA 1
ATOM 4584 C C . VAL B 1 250 ? -5.724 -35.949 -9.435 1.00 24.30 250 VAL B C 1
ATOM 4585 O O . VAL B 1 250 ? -5.928 -34.922 -10.081 1.00 27.03 250 VAL B O 1
ATOM 4589 N N . ASP B 1 251 ? -5.500 -35.943 -8.121 1.00 21.91 251 ASP B N 1
ATOM 4590 C CA . ASP B 1 251 ? -5.451 -34.698 -7.373 1.00 22.35 251 ASP B CA 1
ATOM 4591 C C . ASP B 1 251 ? -4.026 -34.146 -7.366 1.00 22.21 251 ASP B C 1
ATOM 4592 O O . ASP B 1 251 ? -3.089 -34.781 -7.852 1.00 21.65 251 ASP B O 1
ATOM 4597 N N . LEU B 1 252 ? -3.878 -32.941 -6.808 1.00 17.08 252 LEU B N 1
ATOM 4598 C CA . LEU B 1 252 ? -2.618 -32.197 -6.911 1.00 17.45 252 LEU B CA 1
ATOM 4599 C C . LEU B 1 252 ? -1.469 -32.925 -6.221 1.00 19.32 252 LEU B C 1
ATOM 4600 O O . LEU B 1 252 ? -0.343 -32.976 -6.738 1.00 18.39 252 LEU B O 1
ATOM 4605 N N . GLN B 1 253 ? -1.729 -33.472 -5.037 1.00 18.47 253 GLN B N 1
ATOM 4606 C CA . GLN B 1 253 ? -0.681 -34.146 -4.286 1.00 19.90 253 GLN B CA 1
ATOM 4607 C C . GLN B 1 253 ? -0.242 -35.433 -4.971 1.00 21.22 253 GLN B C 1
ATOM 4608 O O . GLN B 1 253 ? 0.937 -35.797 -4.915 1.00 21.51 253 GLN B O 1
ATOM 4614 N N . THR B 1 254 ? -1.180 -36.151 -5.604 1.00 19.90 254 THR B N 1
ATOM 4615 C CA . THR B 1 254 ? -0.805 -37.315 -6.405 1.00 20.74 254 THR B CA 1
ATOM 4616 C C . THR B 1 254 ? -0.035 -36.904 -7.656 1.00 20.75 254 THR B C 1
ATOM 4617 O O . THR B 1 254 ? 0.911 -37.586 -8.056 1.00 15.08 254 THR B O 1
ATOM 4621 N N . ALA B 1 255 ? -0.448 -35.822 -8.318 1.00 19.61 255 ALA B N 1
ATOM 4622 C CA . ALA B 1 255 ? 0.339 -35.351 -9.458 1.00 17.32 255 ALA B CA 1
ATOM 4623 C C . ALA B 1 255 ? 1.759 -34.999 -9.016 1.00 18.99 255 ALA B C 1
ATOM 4624 O O . ALA B 1 255 ? 2.734 -35.284 -9.723 1.00 16.19 255 ALA B O 1
ATOM 4626 N N . SER B 1 256 ? 1.886 -34.393 -7.835 1.00 18.63 256 SER B N 1
ATOM 4627 C CA . SER B 1 256 ? 3.197 -34.105 -7.262 1.00 21.66 256 SER B CA 1
ATOM 4628 C C . SER B 1 256 ? 3.997 -35.381 -7.006 1.00 23.35 256 SER B C 1
ATOM 4629 O O . SER B 1 256 ? 5.202 -35.431 -7.288 1.00 13.86 256 SER B O 1
ATOM 4632 N N . ASP B 1 257 ? 3.354 -36.413 -6.445 1.00 20.37 257 ASP B N 1
ATOM 4633 C CA . ASP B 1 257 ? 4.035 -37.691 -6.225 1.00 18.46 257 ASP B CA 1
ATOM 4634 C C . ASP B 1 257 ? 4.459 -38.317 -7.545 1.00 14.96 257 ASP B C 1
ATOM 4635 O O . ASP B 1 257 ? 5.521 -38.948 -7.635 1.00 21.40 257 ASP B O 1
ATOM 4640 N N . LEU B 1 258 ? 3.617 -38.187 -8.573 1.00 16.19 258 LEU B N 1
ATOM 4641 C CA . LEU B 1 258 ? 3.956 -38.726 -9.887 1.00 17.82 258 LEU B CA 1
ATOM 4642 C C . LEU B 1 258 ? 5.195 -38.046 -10.454 1.00 16.52 258 LEU B C 1
ATOM 4643 O O . LEU B 1 258 ? 6.038 -38.695 -11.090 1.00 18.46 258 LEU B O 1
ATOM 4648 N N . VAL B 1 259 ? 5.318 -36.738 -10.240 1.00 13.41 259 VAL B N 1
ATOM 4649 C CA . VAL B 1 259 ? 6.508 -36.026 -10.701 1.00 13.16 259 VAL B CA 1
ATOM 4650 C C . VAL B 1 259 ? 7.749 -36.583 -10.016 1.00 17.54 259 VAL B C 1
ATOM 4651 O O . VAL B 1 259 ? 8.779 -36.829 -10.656 1.00 15.97 259 VAL B O 1
ATOM 4655 N N . GLY B 1 260 ? 7.667 -36.803 -8.700 1.00 18.33 260 GLY B N 1
ATOM 4656 C CA . GLY B 1 260 ? 8.801 -37.377 -7.994 1.00 12.70 260 GLY B CA 1
ATOM 4657 C C . GLY B 1 260 ? 9.123 -38.788 -8.449 1.00 18.49 260 GLY B C 1
ATOM 4658 O O . GLY B 1 260 ? 10.294 -39.174 -8.527 1.00 14.96 260 GLY B O 1
ATOM 4659 N N . GLU B 1 261 ? 8.091 -39.585 -8.748 1.00 21.67 261 GLU B N 1
ATOM 4660 C CA . GLU B 1 261 ? 8.356 -40.930 -9.255 1.00 25.15 261 GLU B CA 1
ATOM 4661 C C . GLU B 1 261 ? 9.006 -40.876 -10.628 1.00 22.93 261 GLU B C 1
ATOM 4662 O O . GLU B 1 261 ? 9.928 -41.645 -10.916 1.00 20.00 261 GLU B O 1
ATOM 4668 N N . HIS B 1 262 ? 8.527 -39.988 -11.494 1.00 20.92 262 HIS B N 1
ATOM 4669 C CA . HIS B 1 262 ? 9.125 -39.880 -12.820 1.00 18.03 262 HIS B CA 1
ATOM 4670 C C . HIS B 1 262 ? 10.542 -39.329 -12.741 1.00 18.38 262 HIS B C 1
ATOM 4671 O O . HIS B 1 262 ? 11.431 -39.789 -13.470 1.00 18.28 262 HIS B O 1
ATOM 4678 N N . PHE B 1 263 ? 10.779 -38.344 -11.864 1.00 14.17 263 PHE B N 1
ATOM 4679 C CA . PHE B 1 263 ? 12.136 -37.825 -11.704 1.00 13.90 263 PHE B CA 1
ATOM 4680 C C . PHE B 1 263 ? 13.087 -38.935 -11.277 1.00 11.25 263 PHE B C 1
ATOM 4681 O O . PHE B 1 263 ? 14.182 -39.081 -11.830 1.00 16.39 263 PHE B O 1
ATOM 4689 N N . ALA B 1 264 ? 12.672 -39.740 -10.295 1.00 20.38 264 ALA B N 1
ATOM 4690 C CA . ALA B 1 264 ? 13.500 -40.853 -9.825 1.00 20.04 264 ALA B CA 1
ATOM 4691 C C . ALA B 1 264 ? 13.783 -41.848 -10.945 1.00 15.02 264 ALA B C 1
ATOM 4692 O O . ALA B 1 264 ? 14.904 -42.364 -11.065 1.00 18.76 264 ALA B O 1
ATOM 4694 N N . THR B 1 265 ? 12.776 -42.119 -11.775 1.00 16.56 265 THR B N 1
ATOM 4695 C CA . THR B 1 265 ? 12.952 -42.997 -12.922 1.00 15.33 265 THR B CA 1
ATOM 4696 C C . THR B 1 265 ? 13.960 -42.424 -13.899 1.00 19.12 265 THR B C 1
ATOM 4697 O O . THR B 1 265 ? 14.830 -43.147 -14.402 1.00 15.72 265 THR B O 1
ATOM 4701 N N . LEU B 1 266 ? 13.848 -41.125 -14.193 1.00 17.12 266 LEU B N 1
ATOM 4702 C CA . LEU B 1 266 ? 14.778 -40.478 -15.110 1.00 18.35 266 LEU B CA 1
ATOM 4703 C C . LEU B 1 266 ? 16.194 -40.464 -14.545 1.00 18.42 266 LEU B C 1
ATOM 4704 O O . LEU B 1 266 ? 17.165 -40.662 -15.281 1.00 21.86 266 LEU B O 1
ATOM 4709 N N . MET B 1 267 ? 16.334 -40.240 -13.239 1.00 19.04 267 MET B N 1
ATOM 4710 C CA . MET B 1 267 ? 17.664 -40.196 -12.643 1.00 12.61 267 MET B CA 1
ATOM 4711 C C . MET B 1 267 ? 18.330 -41.572 -12.674 1.00 19.06 267 MET B C 1
ATOM 4712 O O . MET B 1 267 ? 19.499 -41.699 -13.053 1.00 16.77 267 MET B O 1
ATOM 4717 N N . ASP B 1 268 ? 17.603 -42.614 -12.259 1.00 20.04 268 ASP B N 1
ATOM 4718 C CA . ASP B 1 268 ? 18.091 -43.983 -12.420 1.00 21.26 268 ASP B CA 1
ATOM 4719 C C . ASP B 1 268 ? 18.493 -44.260 -13.858 1.00 23.02 268 ASP B C 1
ATOM 4720 O O . ASP B 1 268 ? 19.532 -44.879 -14.115 1.00 22.71 268 ASP B O 1
ATOM 4725 N N . ARG B 1 269 ? 17.669 -43.828 -14.814 1.00 19.19 269 ARG B N 1
ATOM 4726 C CA . ARG B 1 269 ? 17.982 -44.086 -16.214 1.00 20.26 269 ARG B CA 1
ATOM 4727 C C . ARG B 1 269 ? 19.279 -43.398 -16.610 1.00 21.72 269 ARG B C 1
ATOM 4728 O O . ARG B 1 269 ? 20.134 -44.000 -17.268 1.00 18.37 269 ARG B O 1
ATOM 4736 N N . PHE B 1 270 ? 19.448 -42.140 -16.201 1.00 14.50 270 PHE B N 1
ATOM 4737 C CA . PHE B 1 270 ? 20.675 -41.409 -16.505 1.00 21.33 270 PHE B CA 1
ATOM 4738 C C . PHE B 1 270 ? 21.892 -42.087 -15.885 1.00 20.41 270 PHE B C 1
ATOM 4739 O O . PHE B 1 270 ? 22.895 -42.330 -16.567 1.00 18.08 270 PHE B O 1
ATOM 4747 N N . VAL B 1 271 ? 21.822 -42.414 -14.588 1.00 20.08 271 VAL B N 1
ATOM 4748 C CA . VAL B 1 271 ? 23.008 -42.929 -13.910 1.00 18.24 271 VAL B CA 1
ATOM 4749 C C . VAL B 1 271 ? 23.368 -44.321 -14.423 1.00 18.57 271 VAL B C 1
ATOM 4750 O O . VAL B 1 271 ? 24.552 -44.657 -14.543 1.00 19.12 271 VAL B O 1
ATOM 4754 N N . THR B 1 272 ? 22.369 -45.162 -14.722 1.00 20.65 272 THR B N 1
ATOM 4755 C CA . THR B 1 272 ? 22.716 -46.483 -15.234 1.00 26.65 272 THR B CA 1
ATOM 4756 C C . THR B 1 272 ? 23.128 -46.430 -16.695 1.00 20.94 272 THR B C 1
ATOM 4757 O O . THR B 1 272 ? 23.981 -47.217 -17.116 1.00 27.28 272 THR B O 1
ATOM 4761 N N . ALA B 1 273 ? 22.546 -45.522 -17.481 1.00 12.96 273 ALA B N 1
ATOM 4762 C CA . ALA B 1 273 ? 22.955 -45.422 -18.875 1.00 17.01 273 ALA B CA 1
ATOM 4763 C C . ALA B 1 273 ? 24.400 -44.972 -18.996 1.00 18.86 273 ALA B C 1
ATOM 4764 O O . ALA B 1 273 ? 25.077 -45.337 -19.965 1.00 28.53 273 ALA B O 1
ATOM 4766 N N . LYS B 1 274 ? 24.884 -44.179 -18.032 1.00 19.08 274 LYS B N 1
ATOM 4767 C CA . LYS B 1 274 ? 26.229 -43.625 -18.132 1.00 23.17 274 LYS B CA 1
ATOM 4768 C C . LYS B 1 274 ? 27.264 -44.705 -18.385 1.00 26.00 274 LYS B C 1
ATOM 4769 O O . LYS B 1 274 ? 28.256 -44.459 -19.078 1.00 31.50 274 LYS B O 1
ATOM 4775 N N . GLY B 1 275 ? 27.039 -45.908 -17.850 1.00 30.41 275 GLY B N 1
ATOM 4776 C CA . GLY B 1 275 ? 28.010 -46.975 -18.024 1.00 38.96 275 GLY B CA 1
ATOM 4777 C C . GLY B 1 275 ? 28.139 -47.415 -19.467 1.00 38.95 275 GLY B C 1
ATOM 4778 O O . GLY B 1 275 ? 29.246 -47.641 -19.961 1.00 49.90 275 GLY B O 1
ATOM 4779 N N . GLY B 1 276 ? 27.019 -47.526 -20.165 1.00 31.03 276 GLY B N 1
ATOM 4780 C CA . GLY B 1 276 ? 27.021 -48.020 -21.523 1.00 33.85 276 GLY B CA 1
ATOM 4781 C C . GLY B 1 276 ? 27.576 -47.084 -22.562 1.00 31.10 276 GLY B C 1
ATOM 4782 O O . GLY B 1 276 ? 27.531 -47.406 -23.753 1.00 28.22 276 GLY B O 1
ATOM 4783 N N . LEU B 1 277 ? 28.090 -45.930 -22.154 1.00 26.04 277 LEU B N 1
ATOM 4784 C CA . LEU B 1 277 ? 28.666 -44.989 -23.096 1.00 27.78 277 LEU B CA 1
ATOM 4785 C C . LEU B 1 277 ? 29.769 -45.675 -23.890 1.00 31.23 277 LEU B C 1
ATOM 4786 O O . LEU B 1 277 ? 30.699 -46.227 -23.289 1.00 34.84 277 LEU B O 1
ATOM 4791 N N . PRO B 1 278 ? 29.697 -45.697 -25.214 1.00 32.02 278 PRO B N 1
ATOM 4792 C CA . PRO B 1 278 ? 30.798 -46.255 -26.003 1.00 33.93 278 PRO B CA 1
ATOM 4793 C C . PRO B 1 278 ? 32.033 -45.373 -25.910 1.00 43.43 278 PRO B C 1
ATOM 4794 O O . PRO B 1 278 ? 31.991 -44.227 -25.457 1.00 34.45 278 PRO B O 1
ATOM 4798 N N . SER B 1 279 ? 33.155 -45.932 -26.356 1.00 40.99 279 SER B N 1
ATOM 4799 C CA . SER B 1 279 ? 34.418 -45.211 -26.434 1.00 39.81 279 SER B CA 1
ATOM 4800 C C . SER B 1 279 ? 34.822 -45.107 -27.895 1.00 37.90 279 SER B C 1
ATOM 4801 O O . SER B 1 279 ? 34.957 -46.128 -28.578 1.00 45.11 279 SER B O 1
ATOM 4804 N N . TRP B 1 280 ? 35.013 -43.883 -28.377 1.00 26.07 280 TRP B N 1
ATOM 4805 C CA . TRP B 1 280 ? 35.365 -43.653 -29.772 1.00 34.31 280 TRP B CA 1
ATOM 4806 C C . TRP B 1 280 ? 36.854 -43.406 -29.968 1.00 41.86 280 TRP B C 1
ATOM 4807 O O . TRP B 1 280 ? 37.477 -44.027 -30.835 1.00 48.75 280 TRP B O 1
ATOM 4818 N N . SER B 1 281 ? 37.435 -42.510 -29.174 1.00 41.10 281 SER B N 1
ATOM 4819 C CA . SER B 1 281 ? 38.842 -42.138 -29.260 1.00 33.89 281 SER B CA 1
ATOM 4820 C C . SER B 1 281 ? 39.187 -41.265 -28.065 1.00 36.08 281 SER B C 1
ATOM 4821 O O . SER B 1 281 ? 38.295 -40.617 -27.503 1.00 28.45 281 SER B O 1
ATOM 4824 N N . PRO B 1 282 ? 40.460 -41.218 -27.653 1.00 35.52 282 PRO B N 1
ATOM 4825 C CA . PRO B 1 282 ? 40.834 -40.389 -26.494 1.00 25.98 282 PRO B CA 1
ATOM 4826 C C . PRO B 1 282 ? 40.297 -38.966 -26.518 1.00 27.07 282 PRO B C 1
ATOM 4827 O O . PRO B 1 282 ? 39.701 -38.527 -25.527 1.00 27.17 282 PRO B O 1
ATOM 4831 N N . SER B 1 283 ? 40.487 -38.230 -27.618 1.00 21.98 283 SER B N 1
ATOM 4832 C CA . SER B 1 283 ? 40.017 -36.848 -27.649 1.00 22.92 283 SER B CA 1
ATOM 4833 C C . SER B 1 283 ? 38.497 -36.782 -27.631 1.00 28.06 283 SER B C 1
ATOM 4834 O O . SER B 1 283 ? 37.920 -35.941 -26.931 1.00 19.78 283 SER B O 1
ATOM 4837 N N . VAL B 1 284 ? 37.830 -37.656 -28.397 1.00 27.54 284 VAL B N 1
ATOM 4838 C CA . VAL B 1 284 ? 36.370 -37.633 -28.438 1.00 28.65 284 VAL B CA 1
ATOM 4839 C C . VAL B 1 284 ? 35.793 -38.035 -27.087 1.00 27.56 284 VAL B C 1
ATOM 4840 O O . VAL B 1 284 ? 34.823 -37.434 -26.604 1.00 26.33 284 VAL B O 1
ATOM 4844 N N . ASP B 1 285 ? 36.378 -39.056 -26.457 1.00 16.95 285 ASP B N 1
ATOM 4845 C CA . ASP B 1 285 ? 35.895 -39.515 -25.158 1.00 23.34 285 ASP B CA 1
ATOM 4846 C C . ASP B 1 285 ? 36.018 -38.429 -24.095 1.00 21.65 285 ASP B C 1
ATOM 4847 O O . ASP B 1 285 ? 35.138 -38.288 -23.236 1.00 20.61 285 ASP B O 1
ATOM 4852 N N . ALA B 1 286 ? 37.121 -37.683 -24.107 1.00 18.44 286 ALA B N 1
ATOM 4853 C CA . ALA B 1 286 ? 37.269 -36.577 -23.170 1.00 24.14 286 ALA B CA 1
ATOM 4854 C C . ALA B 1 286 ? 36.194 -35.517 -23.396 1.00 23.21 286 ALA B C 1
ATOM 4855 O O . ALA B 1 286 ? 35.619 -34.992 -22.435 1.00 17.67 286 ALA B O 1
ATOM 4857 N N . ALA B 1 287 ? 35.894 -35.194 -24.658 1.00 19.61 287 ALA B N 1
ATOM 4858 C CA . ALA B 1 287 ? 34.913 -34.143 -24.905 1.00 19.17 287 ALA B CA 1
ATOM 4859 C C . ALA B 1 287 ? 33.508 -34.621 -24.560 1.00 19.30 287 ALA B C 1
ATOM 4860 O O . ALA B 1 287 ? 32.698 -33.858 -24.019 1.00 15.07 287 ALA B O 1
ATOM 4862 N N . VAL B 1 288 ? 33.212 -35.889 -24.838 1.00 17.91 288 VAL B N 1
ATOM 4863 C CA . VAL B 1 288 ? 31.902 -36.437 -24.505 1.00 21.26 288 VAL B CA 1
ATOM 4864 C C . VAL B 1 288 ? 31.699 -36.472 -22.993 1.00 17.65 288 VAL B C 1
ATOM 4865 O O . VAL B 1 288 ? 30.626 -36.127 -22.484 1.00 13.79 288 VAL B O 1
ATOM 4869 N N . SER B 1 289 ? 32.720 -36.904 -22.258 1.00 14.49 289 SER B N 1
ATOM 4870 C CA . SER B 1 289 ? 32.631 -36.956 -20.803 1.00 21.86 289 SER B CA 1
ATOM 4871 C C . SER B 1 289 ? 32.367 -35.583 -20.205 1.00 19.35 289 SER B C 1
ATOM 4872 O O . SER B 1 289 ? 31.574 -35.453 -19.261 1.00 17.97 289 SER B O 1
ATOM 4875 N N . ASP B 1 290 ? 33.028 -34.542 -20.726 1.00 10.73 290 ASP B N 1
ATOM 4876 C CA . ASP B 1 290 ? 32.769 -33.186 -20.251 1.00 14.42 290 ASP B CA 1
ATOM 4877 C C . ASP B 1 290 ? 31.324 -32.774 -20.515 1.00 15.50 290 ASP B C 1
ATOM 4878 O O . ASP B 1 290 ? 30.678 -32.153 -19.661 1.00 17.38 290 ASP B O 1
ATOM 4883 N N . TYR B 1 291 ? 30.801 -33.110 -21.698 1.00 13.09 291 TYR B N 1
ATOM 4884 C CA . TYR B 1 291 ? 29.418 -32.789 -22.026 1.00 8.97 291 TYR B CA 1
ATOM 4885 C C . TYR B 1 291 ? 28.449 -33.516 -21.106 1.00 13.98 291 TYR B C 1
ATOM 4886 O O . TYR B 1 291 ? 27.453 -32.932 -20.663 1.00 13.62 291 TYR B O 1
ATOM 4895 N N . VAL B 1 292 ? 28.711 -34.794 -20.814 1.00 13.73 292 VAL B N 1
ATOM 4896 C CA . VAL B 1 292 ? 27.847 -35.531 -19.891 1.00 12.67 292 VAL B CA 1
ATOM 4897 C C . VAL B 1 292 ? 27.901 -34.918 -18.495 1.00 15.28 292 VAL B C 1
ATOM 4898 O O . VAL B 1 292 ? 26.870 -34.772 -17.828 1.00 15.84 292 VAL B O 1
ATOM 4902 N N . ARG B 1 293 ? 29.095 -34.540 -18.035 1.00 12.42 293 ARG B N 1
ATOM 4903 C CA . ARG B 1 293 ? 29.212 -33.868 -16.743 1.00 12.44 293 ARG B CA 1
ATOM 4904 C C . ARG B 1 293 ? 28.470 -32.530 -16.744 1.00 13.90 293 ARG B C 1
ATOM 4905 O O . ARG B 1 293 ? 27.845 -32.151 -15.745 1.00 14.21 293 ARG B O 1
ATOM 4913 N N . ALA B 1 294 ? 28.525 -31.801 -17.861 1.00 13.69 294 ALA B N 1
ATOM 4914 C CA . ALA B 1 294 ? 27.751 -30.564 -17.988 1.00 11.08 294 ALA B CA 1
ATOM 4915 C C . ALA B 1 294 ? 26.243 -30.809 -17.873 1.00 17.75 294 ALA B C 1
ATOM 4916 O O . ALA B 1 294 ? 25.511 -29.967 -17.335 1.00 14.60 294 ALA B O 1
ATOM 4918 N N . MET B 1 295 ? 25.749 -31.942 -18.373 1.00 16.44 295 MET B N 1
ATOM 4919 C CA . MET B 1 295 ? 24.340 -32.265 -18.166 1.00 17.66 295 MET B CA 1
ATOM 4920 C C . MET B 1 295 ? 24.031 -32.479 -16.692 1.00 19.49 295 MET B C 1
ATOM 4921 O O . MET B 1 295 ? 22.969 -32.068 -16.207 1.00 16.81 295 MET B O 1
ATOM 4926 N N . GLU B 1 296 ? 24.945 -33.129 -15.966 1.00 12.15 296 GLU B N 1
ATOM 4927 C CA . GLU B 1 296 ? 24.760 -33.332 -14.534 1.00 13.64 296 GLU B CA 1
ATOM 4928 C C . GLU B 1 296 ? 24.730 -32.015 -13.773 1.00 11.93 296 GLU B C 1
ATOM 4929 O O . GLU B 1 296 ? 23.935 -31.848 -12.837 1.00 12.68 296 GLU B O 1
ATOM 4935 N N . TYR B 1 297 ? 25.596 -31.072 -14.144 1.00 12.94 297 TYR B N 1
ATOM 4936 C CA . TYR B 1 297 ? 25.589 -29.792 -13.448 1.00 15.01 297 TYR B CA 1
ATOM 4937 C C . TYR B 1 297 ? 24.288 -29.046 -13.695 1.00 11.05 297 TYR B C 1
ATOM 4938 O O . TYR B 1 297 ? 23.799 -28.350 -12.798 1.00 11.56 297 TYR B O 1
ATOM 4947 N N . TRP B 1 298 ? 23.701 -29.198 -14.889 1.00 8.89 298 TRP B N 1
ATOM 4948 C CA . TRP B 1 298 ? 22.421 -28.554 -15.163 1.00 10.59 298 TRP B CA 1
ATOM 4949 C C . TRP B 1 298 ? 21.316 -29.122 -14.294 1.00 12.26 298 TRP B C 1
ATOM 4950 O O . TRP B 1 298 ? 20.555 -28.367 -13.681 1.00 17.40 298 TRP B O 1
ATOM 4961 N N . VAL B 1 299 ? 21.201 -30.452 -14.238 1.00 7.90 299 VAL B N 1
ATOM 4962 C CA . VAL B 1 299 ? 20.150 -31.067 -13.440 1.00 11.34 299 VAL B CA 1
ATOM 4963 C C . VAL B 1 299 ? 20.258 -30.611 -11.987 1.00 10.36 299 VAL B C 1
ATOM 4964 O O . VAL B 1 299 ? 19.287 -30.120 -11.396 1.00 14.01 299 VAL B O 1
ATOM 4968 N N . THR B 1 300 ? 21.460 -30.711 -11.413 1.00 8.36 300 THR B N 1
ATOM 4969 C CA . THR B 1 300 ? 21.666 -30.349 -10.013 1.00 15.78 300 THR B CA 1
ATOM 4970 C C . THR B 1 300 ? 21.528 -28.852 -9.795 1.00 14.24 300 THR B C 1
ATOM 4971 O O . THR B 1 300 ? 20.942 -28.412 -8.798 1.00 14.01 300 THR B O 1
ATOM 4975 N N . GLY B 1 301 ? 22.106 -28.056 -10.693 1.00 12.68 301 GLY B N 1
ATOM 4976 C CA . GLY B 1 301 ? 22.113 -26.620 -10.492 1.00 10.90 301 GLY B CA 1
ATOM 4977 C C . GLY B 1 301 ? 20.734 -26.021 -10.622 1.00 12.58 301 GLY B C 1
ATOM 4978 O O . GLY B 1 301 ? 20.403 -25.068 -9.915 1.00 14.26 301 GLY B O 1
ATOM 4979 N N . ASN B 1 302 ? 19.905 -26.582 -11.507 1.00 11.96 302 ASN B N 1
ATOM 4980 C CA . ASN B 1 302 ? 18.527 -26.119 -11.604 1.00 15.04 302 ASN B CA 1
ATOM 4981 C C . ASN B 1 302 ? 17.772 -26.366 -10.304 1.00 11.44 302 ASN B C 1
ATOM 4982 O O . ASN B 1 302 ? 17.002 -25.507 -9.859 1.00 9.77 302 ASN B O 1
ATOM 4987 N N . LEU B 1 303 ? 17.974 -27.535 -9.683 1.00 11.32 303 LEU B N 1
ATOM 4988 C CA . LEU B 1 303 ? 17.328 -27.810 -8.396 1.00 14.38 303 LEU B CA 1
ATOM 4989 C C . LEU B 1 303 ? 17.782 -26.823 -7.324 1.00 13.82 303 LEU B C 1
ATOM 4990 O O . LEU B 1 303 ? 16.956 -26.222 -6.619 1.00 14.38 303 LEU B O 1
ATOM 4995 N N . GLU B 1 304 ? 19.100 -26.666 -7.171 1.00 12.66 304 GLU B N 1
ATOM 4996 C CA . GLU B 1 304 ? 19.654 -25.784 -6.144 1.00 17.11 304 GLU B CA 1
ATOM 4997 C C . GLU B 1 304 ? 19.191 -24.349 -6.336 1.00 17.15 304 GLU B C 1
ATOM 4998 O O . GLU B 1 304 ? 18.842 -23.659 -5.371 1.00 15.78 304 GLU B O 1
ATOM 5004 N N . TRP B 1 305 ? 19.223 -23.870 -7.579 1.00 14.20 305 TRP B N 1
ATOM 5005 C CA . TRP B 1 305 ? 18.823 -22.498 -7.849 1.00 17.11 305 TRP B CA 1
ATOM 5006 C C . TRP B 1 305 ? 17.353 -22.279 -7.521 1.00 9.54 305 TRP B C 1
ATOM 5007 O O . TRP B 1 305 ? 16.977 -21.210 -7.032 1.00 14.13 305 TRP B O 1
ATOM 5018 N N . SER B 1 306 ? 16.512 -23.293 -7.749 1.00 11.18 306 SER B N 1
ATOM 5019 C CA . SER B 1 306 ? 15.076 -23.120 -7.562 1.00 13.31 306 SER B CA 1
ATOM 5020 C C . SER B 1 306 ? 14.743 -22.755 -6.119 1.00 15.38 306 SER B C 1
ATOM 5021 O O . SER B 1 306 ? 13.724 -22.112 -5.869 1.00 14.94 306 SER B O 1
ATOM 5024 N N . PHE B 1 307 ? 15.601 -23.124 -5.171 1.00 10.27 307 PHE B N 1
ATOM 5025 C CA . PHE B 1 307 ? 15.426 -22.780 -3.766 1.00 15.20 307 PHE B CA 1
ATOM 5026 C C . PHE B 1 307 ? 16.264 -21.592 -3.327 1.00 16.35 307 PHE B C 1
ATOM 5027 O O . PHE B 1 307 ? 16.153 -21.170 -2.171 1.00 18.38 307 PHE B O 1
ATOM 5035 N N . GLU B 1 308 ? 17.096 -21.041 -4.207 1.00 17.56 308 GLU B N 1
ATOM 5036 C CA . GLU B 1 308 ? 17.787 -19.793 -3.917 1.00 16.89 308 GLU B CA 1
ATOM 5037 C C . GLU B 1 308 ? 17.057 -18.579 -4.480 1.00 18.26 308 GLU B C 1
ATOM 5038 O O . GLU B 1 308 ? 17.070 -17.522 -3.851 1.00 21.12 308 GLU B O 1
ATOM 5044 N N . THR B 1 309 ? 16.390 -18.717 -5.622 1.00 13.44 309 THR B N 1
ATOM 5045 C CA . THR B 1 309 ? 15.615 -17.638 -6.218 1.00 15.85 309 THR B CA 1
ATOM 5046 C C . THR B 1 309 ? 14.295 -17.451 -5.470 1.00 20.60 309 THR B C 1
ATOM 5047 O O . THR B 1 309 ? 13.805 -18.354 -4.783 1.00 18.31 309 THR B O 1
ATOM 5051 N N . GLN B 1 310 ? 13.730 -16.244 -5.594 1.00 19.34 310 GLN B N 1
ATOM 5052 C CA . GLN B 1 310 ? 12.378 -15.950 -5.126 1.00 22.56 310 GLN B CA 1
ATOM 5053 C C . GLN B 1 310 ? 11.317 -16.362 -6.131 1.00 20.23 310 GLN B C 1
ATOM 5054 O O . GLN B 1 310 ? 10.126 -16.328 -5.803 1.00 21.47 310 GLN B O 1
ATOM 5060 N N . ARG B 1 311 ? 11.729 -16.761 -7.336 1.00 16.99 311 ARG B N 1
ATOM 5061 C CA . 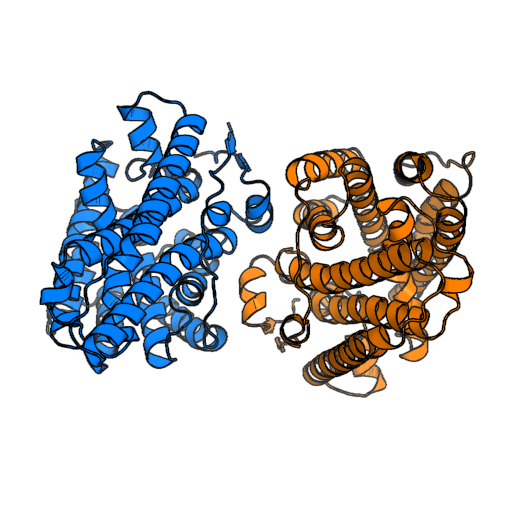ARG B 1 311 ? 10.813 -16.819 -8.468 1.00 11.27 311 ARG B CA 1
ATOM 5062 C C . ARG B 1 311 ? 9.646 -17.773 -8.221 1.00 14.63 311 ARG B C 1
ATOM 5063 O O . ARG B 1 311 ? 8.489 -17.432 -8.496 1.00 13.84 311 ARG B O 1
ATOM 5071 N N . TYR B 1 312 ? 9.920 -18.964 -7.690 1.00 15.17 312 TYR B N 1
ATOM 5072 C CA . TYR B 1 312 ? 8.871 -19.963 -7.512 1.00 13.24 312 TYR B CA 1
ATOM 5073 C C . TYR B 1 312 ? 8.245 -19.948 -6.118 1.00 13.83 312 TYR B C 1
ATOM 5074 O O . TYR B 1 312 ? 7.036 -20.160 -5.982 1.00 16.29 312 TYR B O 1
ATOM 5083 N N . PHE B 1 313 ? 9.032 -19.724 -5.067 1.00 13.02 313 PHE B N 1
ATOM 5084 C CA . PHE B 1 313 ? 8.559 -19.954 -3.705 1.00 17.89 313 PHE B CA 1
ATOM 5085 C C . PHE B 1 313 ? 8.427 -18.686 -2.873 1.00 21.13 313 PHE B C 1
ATOM 5086 O O . PHE B 1 313 ? 7.998 -18.767 -1.718 1.00 24.24 313 PHE B O 1
ATOM 5094 N N . GLY B 1 314 ? 8.772 -17.528 -3.411 1.00 21.96 314 GLY B N 1
ATOM 5095 C CA . GLY B 1 314 ? 8.622 -16.296 -2.667 1.00 25.55 314 GLY B CA 1
ATOM 5096 C C . GLY B 1 314 ? 9.772 -16.037 -1.709 1.00 25.00 314 GLY B C 1
ATOM 5097 O O . GLY B 1 314 ? 10.838 -16.669 -1.756 1.00 19.68 314 GLY B O 1
ATOM 5098 N N . VAL B 1 315 ? 9.527 -15.083 -0.804 1.00 24.31 315 VAL B N 1
ATOM 5099 C CA . VAL B 1 315 ? 10.569 -14.606 0.106 1.00 23.07 315 VAL B CA 1
ATOM 5100 C C . VAL B 1 315 ? 11.042 -15.708 1.036 1.00 22.70 315 VAL B C 1
ATOM 5101 O O . VAL B 1 315 ? 12.205 -15.721 1.452 1.00 26.13 315 VAL B O 1
ATOM 5105 N N . MET B 1 316 ? 10.162 -16.643 1.388 1.00 20.22 316 MET B N 1
ATOM 5106 C CA . MET B 1 316 ? 10.525 -17.704 2.319 1.00 21.95 316 MET B CA 1
ATOM 5107 C C . MET B 1 316 ? 11.101 -18.926 1.613 1.00 17.57 316 MET B C 1
ATOM 5108 O O . MET B 1 316 ? 11.012 -20.040 2.139 1.00 24.05 316 MET B O 1
ATOM 5113 N N . HIS B 1 317 ? 11.703 -18.733 0.434 1.00 18.11 317 HIS B N 1
ATOM 5114 C CA . HIS B 1 317 ? 12.184 -19.855 -0.369 1.00 15.90 317 HIS B CA 1
ATOM 5115 C C . HIS B 1 317 ? 13.185 -20.723 0.385 1.00 14.52 317 HIS B C 1
ATOM 5116 O O . HIS B 1 317 ? 13.214 -21.940 0.190 1.00 19.24 317 HIS B O 1
ATOM 5123 N N . ALA B 1 318 ? 14.021 -20.121 1.233 1.00 17.14 318 ALA B N 1
ATOM 5124 C CA . ALA B 1 318 ? 14.985 -20.903 2.003 1.00 20.92 318 ALA B CA 1
ATOM 5125 C C . ALA B 1 318 ? 14.283 -21.896 2.924 1.00 18.43 318 ALA B C 1
ATOM 5126 O O . ALA B 1 318 ? 14.760 -23.020 3.115 1.00 22.17 318 ALA B O 1
ATOM 5128 N N . GLU B 1 319 ? 13.144 -21.504 3.495 1.00 17.47 319 GLU B N 1
ATOM 5129 C CA . GLU B 1 319 ? 12.404 -22.412 4.374 1.00 18.86 319 GLU B CA 1
ATOM 5130 C C . GLU B 1 319 ? 11.734 -23.524 3.585 1.00 16.15 319 GLU B C 1
ATOM 5131 O O . GLU B 1 319 ? 11.730 -24.682 4.019 1.00 18.00 319 GLU B O 1
ATOM 5137 N N . ILE B 1 320 ? 11.172 -23.193 2.418 1.00 17.86 320 ILE B N 1
ATOM 5138 C CA . ILE B 1 320 ? 10.491 -24.181 1.584 1.00 14.54 320 ILE B CA 1
ATOM 5139 C C . ILE B 1 320 ? 11.442 -25.291 1.164 1.00 14.37 320 ILE B C 1
ATOM 5140 O O . ILE B 1 320 ? 11.024 -26.434 0.969 1.00 18.43 320 ILE B O 1
ATOM 5145 N N . LYS B 1 321 ? 12.727 -24.971 0.992 1.00 12.33 321 LYS B N 1
ATOM 5146 C CA . LYS B 1 321 ? 13.719 -26.000 0.691 1.00 20.83 321 LYS B CA 1
ATOM 5147 C C . LYS B 1 321 ? 13.628 -27.183 1.650 1.00 23.00 321 LYS B C 1
ATOM 5148 O O . LYS B 1 321 ? 13.740 -28.345 1.234 1.00 21.02 321 LYS B O 1
ATOM 5154 N N . TYR B 1 322 ? 13.406 -26.910 2.939 1.00 17.46 322 TYR B N 1
ATOM 5155 C CA . TYR B 1 322 ? 13.401 -27.949 3.959 1.00 13.76 322 TYR B CA 1
ATOM 5156 C C . TYR B 1 322 ? 12.006 -28.463 4.296 1.00 21.93 322 TYR B C 1
ATOM 5157 O O . TYR B 1 322 ? 11.862 -29.641 4.642 1.00 22.81 322 TYR B O 1
ATOM 5166 N N . THR B 1 323 ? 10.969 -27.628 4.182 1.00 19.39 323 THR B N 1
ATOM 5167 C CA . THR B 1 323 ? 9.608 -28.088 4.433 1.00 15.04 323 THR B CA 1
ATOM 5168 C C . THR B 1 323 ? 8.909 -28.624 3.189 1.00 21.80 323 THR B C 1
ATOM 5169 O O . THR B 1 323 ? 8.062 -29.513 3.313 1.00 21.82 323 THR B O 1
ATOM 5173 N N . ARG B 1 324 ? 9.239 -28.108 2.001 1.00 16.13 324 ARG B N 1
ATOM 5174 C CA . ARG B 1 324 ? 8.596 -28.480 0.738 1.00 16.79 324 ARG B CA 1
ATOM 5175 C C . ARG B 1 324 ? 7.089 -28.256 0.760 1.00 18.03 324 ARG B C 1
ATOM 5176 O O . ARG B 1 324 ? 6.359 -28.833 -0.052 1.00 21.63 324 ARG B O 1
ATOM 5184 N N . LEU B 1 325 ? 6.608 -27.421 1.673 1.00 19.23 325 LEU B N 1
ATOM 5185 C CA . LEU B 1 325 ? 5.183 -27.157 1.805 1.00 19.16 325 LEU B CA 1
ATOM 5186 C C . LEU B 1 325 ? 4.812 -25.934 0.978 1.00 21.44 325 LEU B C 1
ATOM 5187 O O . LEU B 1 325 ? 5.286 -24.826 1.247 1.00 26.30 325 LEU B O 1
ATOM 5192 N N . ILE B 1 326 ? 3.955 -26.141 -0.017 1.00 20.71 326 ILE B N 1
ATOM 5193 C CA . ILE B 1 326 ? 3.474 -25.093 -0.908 1.00 17.98 326 ILE B CA 1
ATOM 5194 C C . ILE B 1 326 ? 2.019 -24.815 -0.568 1.00 23.49 326 ILE B C 1
ATOM 5195 O O . ILE B 1 326 ? 1.179 -25.713 -0.676 1.00 23.04 326 ILE B O 1
ATOM 5200 N N . SER B 1 327 ? 1.702 -23.582 -0.184 1.00 27.66 327 SER B N 1
ATOM 5201 C CA . SER B 1 327 ? 0.309 -23.159 -0.082 1.00 32.76 327 SER B CA 1
ATOM 5202 C C . SER B 1 327 ? -0.036 -22.368 -1.337 1.00 30.96 327 SER B C 1
ATOM 5203 O O . SER B 1 327 ? 0.636 -21.382 -1.663 1.00 33.00 327 SER B O 1
ATOM 5206 N N . LEU B 1 328 ? -1.064 -22.818 -2.049 1.00 28.72 328 LEU B N 1
ATOM 5207 C CA . LEU B 1 328 ? -1.382 -22.247 -3.350 1.00 25.37 328 LEU B CA 1
ATOM 5208 C C . LEU B 1 328 ? -1.737 -20.772 -3.224 1.00 19.27 328 LEU B C 1
ATOM 5209 O O . LEU B 1 328 ? -2.420 -20.357 -2.286 1.00 19.23 328 LEU B O 1
ATOM 5214 N N . ARG B 1 329 ? -1.252 -19.979 -4.174 1.00 20.98 329 ARG B N 1
ATOM 5215 C CA . ARG B 1 329 ? -1.441 -18.540 -4.146 1.00 31.18 329 ARG B CA 1
ATOM 5216 C C . ARG B 1 329 ? -2.717 -18.147 -4.885 1.00 42.57 329 ARG B C 1
ATOM 5217 O O . ARG B 1 329 ? -3.205 -18.874 -5.756 1.00 35.64 329 ARG B O 1
ATOM 5225 N N . GLU B 1 330 ? -3.260 -16.989 -4.510 1.00 49.91 330 GLU B N 1
ATOM 5226 C CA . GLU B 1 330 ? -4.440 -16.421 -5.160 1.00 53.88 330 GLU B CA 1
ATOM 5227 C C . GLU B 1 330 ? -4.260 -16.353 -6.670 1.00 51.22 330 GLU B C 1
ATOM 5228 O O . GLU B 1 330 ? -3.448 -15.571 -7.165 1.00 49.04 330 GLU B O 1
#

Sequence (651 aa):
KQFTLPDLLAMCPFTGSTNPHYAKAAAESSAWVNSYNILSDRKRAFFVTGSNELLVSHTYPYAGYEQFRTCCDFVNLLFVVDEVSDDQNGQDARQTGNVYLNAMRDPAWDDGSALAKMTKEFRARLLRYAGPGCYRRFLKHCEDYVDAVAREAEYRERGYVLDMASFETLRRENSAIRLCFGLFEYVLGVDLPEGVFEDPVFMTLYWAAADMVCWSNDVYSYNMEQAKGHSGNNIVTVLMRQKNVDLQTASDLVGEHFATLMDRFVTAKGGLPSWSPSVDAAVSDYVRAMEYWVTGNLEWSFETQRYFGVMHAEIKYTRLISLRERKQFTLPDLLAMCPFTGSTNPHYAKAAAESSAWVNSYNILSDRKRAFFVTGSNELLVSHTYPYAGYEQFRTCCDFVNLLFVVDEVSDDQNGQDARQTGNVYLNAMRDPAWDDGSALAKMTKEFRARLLRYAGPGCYRRFLKHCEDYVDAVAREAEYRERGYVLDMASFETLRRENSAIRLCFGLFEYVLGVDLPEGVFEDPVFMTLYWAAADMVCWSNDVYSYNMEQAKGHSGNNIVTVLMRQKNVDLQTASDLVGEHFATLMDRFVTAKGGLPSWSPSVDAAVSDYVRAMEYWVTGNLEWSFETQRYFGVMHAEIKYTRLISLRE

InterPro domains:
  IPR008949 Isoprenoid synthase domain superfamily [G3DSA:1.10.600.10] (4-322)
  IPR008949 Isoprenoid synthase domain superfamily [SSF48576] (11-309)
  IPR034686 Terpene cyclase-like 2 [PTHR35201] (5-318)
  IPR034686 Terpene cyclase-like 2 [SFLDG01020] (6-314)

Radius of gyration: 27.67 Å; Cα contacts (8 Å, |Δi|>4): 935; chains: 2; bounding box: 53×55×84 Å